Protein AF-0000000067796986 (afdb_homodimer)

Structure (mmCIF, N/CA/C/O backbone):
data_AF-0000000067796986-model_v1
#
loop_
_entity.id
_entity.type
_entity.pdbx_description
1 polymer 'Alternative oxidase'
#
loop_
_atom_site.group_PDB
_atom_site.id
_atom_site.type_symbol
_atom_site.label_atom_id
_atom_site.label_alt_id
_atom_site.label_comp_id
_atom_site.label_asym_id
_atom_site.label_entity_id
_atom_site.label_seq_id
_atom_site.pdbx_PDB_ins_code
_atom_site.Cartn_x
_atom_site.Cartn_y
_atom_site.Cartn_z
_atom_site.occupancy
_atom_site.B_iso_or_equiv
_atom_site.auth_seq_id
_atom_site.auth_comp_id
_atom_site.auth_asym_id
_atom_site.auth_atom_id
_atom_site.pdbx_PDB_model_num
ATOM 1 N N . MET A 1 1 ? -58 -33.906 -56.438 1 18.02 1 MET A N 1
ATOM 2 C CA . MET A 1 1 ? -58.375 -35.188 -55.844 1 18.02 1 MET A CA 1
ATOM 3 C C . MET A 1 1 ? -57.156 -35.844 -55.156 1 18.02 1 MET A C 1
ATOM 5 O O . MET A 1 1 ? -57.25 -36.281 -54.031 1 18.02 1 MET A O 1
ATOM 9 N N . THR A 1 2 ? -56.281 -36.531 -55.938 1 18.33 2 THR A N 1
ATOM 10 C CA . THR A 1 2 ? -55.781 -37.875 -55.656 1 18.33 2 THR A CA 1
ATOM 11 C C . THR A 1 2 ? -54.719 -37.875 -54.594 1 18.33 2 THR A C 1
ATOM 13 O O . THR A 1 2 ? -54 -36.875 -54.438 1 18.33 2 THR A O 1
ATOM 16 N N . LEU A 1 3 ? -54.156 -39.094 -54.125 1 18.89 3 LEU A N 1
ATOM 17 C CA . LEU A 1 3 ? -54 -40.125 -53.125 1 18.89 3 LEU A CA 1
ATOM 18 C C . LEU A 1 3 ? -52.531 -40.25 -52.656 1 18.89 3 LEU A C 1
ATOM 20 O O . LEU A 1 3 ? -52.219 -41.125 -51.875 1 18.89 3 LEU A O 1
ATOM 24 N N . LEU A 1 4 ? -51.531 -39.656 -53.344 1 20.03 4 LEU A N 1
ATOM 25 C CA . LEU A 1 4 ? -50.344 -40.5 -53.469 1 20.03 4 LEU A CA 1
ATOM 26 C C . LEU A 1 4 ? -49.75 -40.812 -52.094 1 20.03 4 LEU A C 1
ATOM 28 O O . LEU A 1 4 ? -49.438 -39.875 -51.344 1 20.03 4 LEU A O 1
ATOM 32 N N . THR A 1 5 ? -49.656 -42.094 -51.5 1 18.98 5 THR A N 1
ATOM 33 C CA . THR A 1 5 ? -49.625 -43.094 -50.438 1 18.98 5 THR A CA 1
ATOM 34 C C . THR A 1 5 ? -48.219 -43.219 -49.844 1 18.98 5 THR A C 1
ATOM 36 O O . THR A 1 5 ? -47.969 -44.125 -49.031 1 18.98 5 THR A O 1
ATOM 39 N N . THR A 1 6 ? -47.219 -42.406 -50.219 1 20.69 6 THR A N 1
ATOM 40 C CA . THR A 1 6 ? -45.906 -43.062 -50.156 1 20.69 6 THR A CA 1
ATOM 41 C C . THR A 1 6 ? -45.625 -43.625 -48.781 1 20.69 6 THR A C 1
ATOM 43 O O . THR A 1 6 ? -45.75 -42.906 -47.781 1 20.69 6 THR A O 1
ATOM 46 N N . THR A 1 7 ? -45.375 -44.875 -48.531 1 18.3 7 THR A N 1
ATOM 47 C CA . THR A 1 7 ? -45.312 -46.094 -47.719 1 18.3 7 THR A CA 1
ATOM 48 C C . THR A 1 7 ? -44.375 -45.906 -46.531 1 18.3 7 THR A C 1
ATOM 50 O O . THR A 1 7 ? -43.562 -45 -46.531 1 18.3 7 THR A O 1
ATOM 53 N N . SER A 1 8 ? -43.438 -46.969 -46.125 1 17.48 8 SER A N 1
ATOM 54 C CA . SER A 1 8 ? -43.375 -48.031 -45.094 1 17.48 8 SER A CA 1
ATOM 55 C C . SER A 1 8 ? -42.188 -47.844 -44.188 1 17.48 8 SER A C 1
ATOM 57 O O . SER A 1 8 ? -41.875 -48.75 -43.375 1 17.48 8 SER A O 1
ATOM 59 N N . LEU A 1 9 ? -41.281 -46.844 -44.25 1 20.17 9 LEU A N 1
ATOM 60 C CA . LEU A 1 9 ? -39.938 -47.188 -43.812 1 20.17 9 LEU A CA 1
ATOM 61 C C . LEU A 1 9 ? -39.938 -47.75 -42.406 1 20.17 9 LEU A C 1
ATOM 63 O O . LEU A 1 9 ? -40.5 -47.156 -41.5 1 20.17 9 LEU A O 1
ATOM 67 N N . LEU A 1 10 ? -39.438 -48.938 -42.156 1 18.05 10 LEU A N 1
ATOM 68 C CA . LEU A 1 10 ? -39.406 -50.094 -41.281 1 18.05 10 LEU A CA 1
ATOM 69 C C . LEU A 1 10 ? -38.938 -49.75 -39.906 1 18.05 10 LEU A C 1
ATOM 71 O O . LEU A 1 10 ? -38.219 -48.75 -39.719 1 18.05 10 LEU A O 1
ATOM 75 N N . ARG A 1 11 ? -38.969 -50.656 -38.719 1 17.78 11 ARG A N 1
ATOM 76 C CA . ARG A 1 11 ? -39.438 -51.062 -37.406 1 17.78 11 ARG A CA 1
ATOM 77 C C . ARG A 1 11 ? -38.281 -51.094 -36.406 1 17.78 11 ARG A C 1
ATOM 79 O O . ARG A 1 11 ? -38.531 -51.219 -35.188 1 17.78 11 ARG A O 1
ATOM 86 N N . THR A 1 12 ? -36.938 -51.219 -36.812 1 18.72 12 THR A N 1
ATOM 87 C CA . THR A 1 12 ? -36.25 -52.219 -36 1 18.72 12 THR A CA 1
ATOM 88 C C . THR A 1 12 ? -36.188 -51.812 -34.531 1 18.72 12 THR A C 1
ATOM 90 O O . THR A 1 12 ? -35.938 -50.656 -34.219 1 18.72 12 THR A O 1
ATOM 93 N N . SER A 1 13 ? -36.562 -52.656 -33.438 1 17.23 13 SER A N 1
ATOM 94 C CA . SER A 1 13 ? -37.031 -52.906 -32.094 1 17.23 13 SER A CA 1
ATOM 95 C C . SER A 1 13 ? -35.906 -52.844 -31.062 1 17.23 13 SER A C 1
ATOM 97 O O . SER A 1 13 ? -36.156 -52.969 -29.859 1 17.23 13 SER A O 1
ATOM 99 N N . ARG A 1 14 ? -34.562 -52.969 -31.453 1 18.7 14 ARG A N 1
ATOM 100 C CA . ARG A 1 14 ? -33.844 -53.875 -30.547 1 18.7 14 ARG A CA 1
ATOM 101 C C . ARG A 1 14 ? -33.875 -53.375 -29.109 1 18.7 14 ARG A C 1
ATOM 103 O O . ARG A 1 14 ? -33.969 -52.156 -28.875 1 18.7 14 ARG A O 1
ATOM 110 N N . ALA A 1 15 ? -33.719 -54.25 -28.016 1 17.77 15 ALA A N 1
ATOM 111 C CA . ALA A 1 15 ? -34 -54.75 -26.688 1 17.77 15 ALA A CA 1
ATOM 112 C C . ALA A 1 15 ? -33.125 -54.062 -25.641 1 17.77 15 ALA A C 1
ATOM 114 O O . ALA A 1 15 ? -31.906 -54 -25.797 1 17.77 15 ALA A O 1
ATOM 115 N N . LEU A 1 16 ? -33.594 -53.062 -24.844 1 18.83 16 LEU A N 1
ATOM 116 C CA . LEU A 1 16 ? -33.25 -52.219 -23.703 1 18.83 16 LEU A CA 1
ATOM 117 C C . LEU A 1 16 ? -32.844 -53.062 -22.5 1 18.83 16 LEU A C 1
ATOM 119 O O . LEU A 1 16 ? -33.688 -53.562 -21.781 1 18.83 16 LEU A O 1
ATOM 123 N N . ALA A 1 17 ? -31.906 -54.062 -22.812 1 18.05 17 ALA A N 1
ATOM 124 C CA . ALA A 1 17 ? -31.703 -55.094 -21.781 1 18.05 17 ALA A CA 1
ATOM 125 C C . ALA A 1 17 ? -31.422 -54.438 -20.422 1 18.05 17 ALA A C 1
ATOM 127 O O . ALA A 1 17 ? -30.906 -53.312 -20.359 1 18.05 17 ALA A O 1
ATOM 128 N N . LYS A 1 18 ? -31.781 -55.094 -19.281 1 19.05 18 LYS A N 1
ATOM 129 C CA . LYS A 1 18 ? -32.25 -55.188 -17.891 1 19.05 18 LYS A CA 1
ATOM 130 C C . LYS A 1 18 ? -31.078 -55.031 -16.922 1 19.05 18 LYS A C 1
ATOM 132 O O . LYS A 1 18 ? -30.281 -55.969 -16.75 1 19.05 18 LYS A O 1
ATOM 137 N N . VAL A 1 19 ? -30.203 -54 -17.016 1 18.42 19 VAL A N 1
ATOM 138 C CA . VAL A 1 19 ? -28.953 -54.031 -16.266 1 18.42 19 VAL A CA 1
ATOM 139 C C . VAL A 1 19 ? -29.25 -54.25 -14.789 1 18.42 19 VAL A C 1
ATOM 141 O O . VAL A 1 19 ? -29.859 -53.406 -14.133 1 18.42 19 VAL A O 1
ATOM 144 N N . SER A 1 20 ? -29.344 -55.5 -14.32 1 17.19 20 SER A N 1
ATOM 145 C CA . SER A 1 20 ? -29.734 -55.938 -12.984 1 17.19 20 SER A CA 1
ATOM 146 C C . SER A 1 20 ? -28.719 -55.5 -11.938 1 17.19 20 SER A C 1
ATOM 148 O O . SER A 1 20 ? -27.547 -55.844 -12.008 1 17.19 20 SER A O 1
ATOM 150 N N . VAL A 1 21 ? -28.734 -54.344 -11.398 1 19.17 21 VAL A N 1
ATOM 151 C CA . VAL A 1 21 ? -27.875 -53.75 -10.383 1 19.17 21 VAL A CA 1
ATOM 152 C C . VAL A 1 21 ? -27.953 -54.594 -9.102 1 19.17 21 VAL A C 1
ATOM 154 O O . VAL A 1 21 ? -28.953 -54.562 -8.383 1 19.17 21 VAL A O 1
ATOM 157 N N . SER A 1 22 ? -27.5 -55.844 -9.148 1 16.89 22 SER A N 1
ATOM 158 C CA . SER A 1 22 ? -27.75 -56.625 -7.945 1 16.89 22 SER A CA 1
ATOM 159 C C . SER A 1 22 ? -27.047 -56.031 -6.734 1 16.89 22 SER A C 1
ATOM 161 O O . SER A 1 22 ? -25.906 -55.594 -6.832 1 16.89 22 SER A O 1
ATOM 163 N N . VAL A 1 23 ? -27.734 -55.688 -5.551 1 19.56 23 VAL A N 1
ATOM 164 C CA . VAL A 1 23 ? -27.781 -55.094 -4.215 1 19.56 23 VAL A CA 1
ATOM 165 C C . VAL A 1 23 ? -27.031 -56 -3.23 1 19.56 23 VAL A C 1
ATOM 167 O O . VAL A 1 23 ? -26.969 -55.719 -2.035 1 19.56 23 VAL A O 1
ATOM 170 N N . SER A 1 24 ? -26.266 -57.062 -3.66 1 17.06 24 SER A N 1
ATOM 171 C CA . SER A 1 24 ? -26.328 -58.062 -2.594 1 17.06 24 SER A CA 1
ATOM 172 C C . SER A 1 24 ? -25.656 -57.562 -1.323 1 17.06 24 SER A C 1
ATOM 174 O O . SER A 1 24 ? -24.828 -56.625 -1.376 1 17.06 24 SER A O 1
ATOM 176 N N . ARG A 1 25 ? -25.562 -58.469 -0.197 1 18.14 25 ARG A N 1
ATOM 177 C CA . ARG A 1 25 ? -25.922 -58.719 1.2 1 18.14 25 ARG A CA 1
ATOM 178 C C . ARG A 1 25 ? -24.719 -58.5 2.113 1 18.14 25 ARG A C 1
ATOM 180 O O . ARG A 1 25 ? -24.844 -57.906 3.197 1 18.14 25 ARG A O 1
ATOM 187 N N . PRO A 1 26 ? -23.344 -59.062 1.924 1 17.88 26 PRO A N 1
ATOM 188 C CA . PRO A 1 26 ? -23.031 -60.094 2.918 1 17.88 26 PRO A CA 1
ATOM 189 C C . PRO A 1 26 ? -22.531 -59.5 4.234 1 17.88 26 PRO A C 1
ATOM 191 O O . PRO A 1 26 ? -22.203 -58.312 4.305 1 17.88 26 PRO A O 1
ATOM 194 N N . THR A 1 27 ? -21.453 -60.25 4.938 1 18.55 27 THR A N 1
ATOM 195 C CA . THR A 1 27 ? -21.203 -60.906 6.227 1 18.55 27 THR A CA 1
ATOM 196 C C . THR A 1 27 ? -20.438 -59.969 7.152 1 18.55 27 THR A C 1
ATOM 198 O O . THR A 1 27 ? -19.797 -59.031 6.691 1 18.55 27 THR A O 1
ATOM 201 N N . GLN A 1 28 ? -19.906 -60.5 8.477 1 18.91 28 GLN A N 1
ATOM 202 C CA . GLN A 1 28 ? -19.844 -60.344 9.93 1 18.91 28 GLN A CA 1
ATOM 203 C C . GLN A 1 28 ? -18.5 -59.781 10.367 1 18.91 28 GLN A C 1
ATOM 205 O O . GLN A 1 28 ? -18.203 -59.688 11.562 1 18.91 28 GLN A O 1
ATOM 210 N N . PHE A 1 29 ? -17.562 -59.312 9.555 1 19.19 29 PHE A N 1
ATOM 211 C CA . PHE A 1 29 ? -16.25 -59.438 10.18 1 19.19 29 PHE A CA 1
ATOM 212 C C . PHE A 1 29 ? -16.188 -58.688 11.5 1 19.19 29 PHE A C 1
ATOM 214 O O . PHE A 1 29 ? -16.531 -57.5 11.555 1 19.19 29 PHE A O 1
ATOM 221 N N . GLN A 1 30 ? -15.93 -59.312 12.727 1 17.16 30 GLN A N 1
ATOM 222 C CA . GLN A 1 30 ? -15.961 -59.188 14.18 1 17.16 30 GLN A CA 1
ATOM 223 C C . GLN A 1 30 ? -14.969 -58.125 14.664 1 17.16 30 GLN A C 1
ATOM 225 O O . GLN A 1 30 ? -15.305 -57.312 15.523 1 17.16 30 GLN A O 1
ATOM 230 N N . HIS A 1 31 ? -13.609 -58.438 14.516 1 18.69 31 HIS A N 1
ATOM 231 C CA . HIS A 1 31 ? -12.844 -58.406 15.766 1 18.69 31 HIS A CA 1
ATOM 232 C C . HIS A 1 31 ? -12.734 -57 16.328 1 18.69 31 HIS A C 1
ATOM 234 O O . HIS A 1 31 ? -12.906 -56.031 15.594 1 18.69 31 HIS A O 1
ATOM 240 N N . ARG A 1 32 ? -11.93 -56.812 17.516 1 18.38 32 ARG A N 1
ATOM 241 C CA . ARG A 1 32 ? -11.773 -56.281 18.875 1 18.38 32 ARG A CA 1
ATOM 242 C C . ARG A 1 32 ? -11.031 -54.938 18.875 1 18.38 32 ARG A C 1
ATOM 244 O O . ARG A 1 32 ? -9.984 -54.812 18.234 1 18.38 32 ARG A O 1
ATOM 251 N N . PHE A 1 33 ? -11.695 -53.844 19.25 1 17.97 33 PHE A N 1
ATOM 252 C CA . PHE A 1 33 ? -11.445 -52.438 19.5 1 17.97 33 PHE A CA 1
ATOM 253 C C . PHE A 1 33 ? -10.344 -52.281 20.547 1 17.97 33 PHE A C 1
ATOM 255 O O . PHE A 1 33 ? -10.625 -52.125 21.734 1 17.97 33 PHE A O 1
ATOM 262 N N . MET A 1 34 ? -9.227 -53.094 20.484 1 18.08 34 MET A N 1
ATOM 263 C CA . MET A 1 34 ? -8.562 -52.938 21.781 1 18.08 34 MET A CA 1
ATOM 264 C C . MET A 1 34 ? -8.211 -51.5 22.047 1 18.08 34 MET A C 1
ATOM 266 O O . MET A 1 34 ? -7.746 -50.781 21.156 1 18.08 34 MET A O 1
ATOM 270 N N . ALA A 1 35 ? -8.719 -50.844 23.234 1 18.89 35 ALA A N 1
ATOM 271 C CA . ALA A 1 35 ? -8.836 -49.625 24 1 18.89 35 ALA A CA 1
ATOM 272 C C . ALA A 1 35 ? -7.457 -49.094 24.406 1 18.89 35 ALA A C 1
ATOM 274 O O . ALA A 1 35 ? -7.352 -48.094 25.109 1 18.89 35 ALA A O 1
ATOM 275 N N . THR A 1 36 ? -6.336 -49.562 23.891 1 19.61 36 THR A N 1
ATOM 276 C CA . THR A 1 36 ? -5.312 -49.344 24.906 1 19.61 36 THR A CA 1
ATOM 277 C C . THR A 1 36 ? -5.203 -47.844 25.234 1 19.61 36 THR A C 1
ATOM 279 O O . THR A 1 36 ? -5.223 -47 24.344 1 19.61 36 THR A O 1
ATOM 282 N N . ALA A 1 37 ? -5.293 -47.438 26.656 1 20.27 37 ALA A N 1
ATOM 283 C CA . ALA A 1 37 ? -5.363 -46.375 27.672 1 20.27 37 ALA A CA 1
ATOM 284 C C . ALA A 1 37 ? -4.133 -45.469 27.609 1 20.27 37 ALA A C 1
ATOM 286 O O . ALA A 1 37 ? -3.977 -44.594 28.438 1 20.27 37 ALA A O 1
ATOM 287 N N . THR A 1 38 ? -3.201 -45.688 26.734 1 19.33 38 THR A N 1
ATOM 288 C CA . THR A 1 38 ? -1.966 -45.25 27.375 1 19.33 38 THR A CA 1
ATOM 289 C C . THR A 1 38 ? -2.102 -43.812 27.875 1 19.33 38 THR A C 1
ATOM 291 O O . THR A 1 38 ? -2.91 -43.031 27.359 1 19.33 38 THR A O 1
ATOM 294 N N . SER A 1 39 ? -1.298 -43.438 28.938 1 17.92 39 SER A N 1
ATOM 295 C CA . SER A 1 39 ? -0.948 -42.5 30 1 17.92 39 SER A CA 1
ATOM 296 C C . SER A 1 39 ? -0.797 -41.094 29.484 1 17.92 39 SER A C 1
ATOM 298 O O . SER A 1 39 ? -0.543 -40.875 28.297 1 17.92 39 SER A O 1
ATOM 300 N N . LYS A 1 40 ? -1 -40.156 30.5 1 21.73 40 LYS A N 1
ATOM 301 C CA . LYS A 1 40 ? -1.276 -38.75 30.812 1 21.73 40 LYS A CA 1
ATOM 302 C C . LYS A 1 40 ? -0.152 -37.844 30.312 1 21.73 40 LYS A C 1
ATOM 304 O O . LYS A 1 40 ? -0.149 -36.656 30.594 1 21.73 40 LYS A O 1
ATOM 309 N N . GLU A 1 41 ? 1.001 -38.312 29.875 1 20.86 41 GLU A N 1
ATOM 310 C CA . GLU A 1 41 ? 1.981 -37.281 30.234 1 20.86 41 GLU A CA 1
ATOM 311 C C . GLU A 1 41 ? 1.627 -35.938 29.641 1 20.86 41 GLU A C 1
ATOM 313 O O . GLU A 1 41 ? 1.402 -35.844 28.438 1 20.86 41 GLU A O 1
ATOM 318 N N . ASP A 1 42 ? 1.144 -35 30.516 1 21.06 42 ASP A N 1
ATOM 319 C CA . ASP A 1 42 ? 0.606 -33.656 30.578 1 21.06 42 ASP A CA 1
ATOM 320 C C . ASP A 1 42 ? 1.52 -32.656 29.859 1 21.06 42 ASP A C 1
ATOM 322 O O . ASP A 1 42 ? 2.428 -32.094 30.469 1 21.06 42 ASP A O 1
ATOM 326 N N . TYR A 1 43 ? 2.348 -32.969 28.969 1 20.73 43 TYR A N 1
ATOM 327 C CA . TYR A 1 43 ? 3.193 -31.812 28.688 1 20.73 43 TYR A CA 1
ATOM 328 C C . TYR A 1 43 ? 2.35 -30.609 28.297 1 20.73 43 TYR A C 1
ATOM 330 O O . TYR A 1 43 ? 1.947 -30.469 27.141 1 20.73 43 TYR A O 1
ATOM 338 N N . VAL A 1 44 ? 1.243 -30.312 29.062 1 22.44 44 VAL A N 1
ATOM 339 C CA . VAL A 1 44 ? 0.476 -29.094 28.766 1 22.44 44 VAL A CA 1
ATOM 340 C C . VAL A 1 44 ? 1.369 -27.875 28.906 1 22.44 44 VAL A C 1
ATOM 342 O O . VAL A 1 44 ? 1.68 -27.453 30.016 1 22.44 44 VAL A O 1
ATOM 345 N N . LYS A 1 45 ? 2.523 -27.844 28.391 1 24.25 45 LYS A N 1
ATOM 346 C CA . LYS A 1 45 ? 3.139 -26.547 28.703 1 24.25 45 LYS A CA 1
ATOM 347 C C . LYS A 1 45 ? 2.121 -25.422 28.609 1 24.25 45 LYS A C 1
ATOM 349 O O . LYS A 1 45 ? 1.191 -25.484 27.797 1 24.25 45 LYS A O 1
ATOM 354 N N . ASP A 1 46 ? 2.031 -24.531 29.578 1 24.41 46 ASP A N 1
ATOM 355 C CA . ASP A 1 46 ? 1.328 -23.328 29.984 1 24.41 46 ASP A CA 1
ATOM 356 C C . ASP A 1 46 ? 1.209 -22.344 28.812 1 24.41 46 ASP A C 1
ATOM 358 O O . ASP A 1 46 ? 2.113 -22.234 27.984 1 24.41 46 ASP A O 1
ATOM 362 N N . PRO A 1 47 ? -0.005 -21.812 28.484 1 27.69 47 PRO A N 1
ATOM 363 C CA . PRO A 1 47 ? -0.488 -20.797 27.531 1 27.69 47 PRO A CA 1
ATOM 364 C C . PRO A 1 47 ? 0.349 -19.531 27.562 1 27.69 47 PRO A C 1
ATOM 366 O O . PRO A 1 47 ? 0.028 -18.562 26.859 1 27.69 47 PRO A O 1
ATOM 369 N N . GLY A 1 48 ? 1.036 -19.312 28.688 1 25.58 48 GLY A N 1
ATOM 370 C CA . GLY A 1 48 ? 1.582 -18.016 29.094 1 25.58 48 GLY A CA 1
ATOM 371 C C . GLY A 1 48 ? 2.553 -17.438 28.078 1 25.58 48 GLY A C 1
ATOM 372 O O . GLY A 1 48 ? 2.84 -16.25 28.109 1 25.58 48 GLY A O 1
ATOM 373 N N . ASP A 1 49 ? 3.471 -18.266 27.688 1 25.3 49 ASP A N 1
ATOM 374 C CA . ASP A 1 49 ? 4.637 -17.656 27.062 1 25.3 49 ASP A CA 1
ATOM 375 C C . ASP A 1 49 ? 4.301 -17.141 25.656 1 25.3 49 ASP A C 1
ATOM 377 O O . ASP A 1 49 ? 4.457 -17.859 24.672 1 25.3 49 ASP A O 1
ATOM 381 N N . THR A 1 50 ? 3.162 -16.609 25.391 1 25.23 50 THR A N 1
ATOM 382 C CA . THR A 1 50 ? 2.9 -15.812 24.188 1 25.23 50 THR A CA 1
ATOM 383 C C . THR A 1 50 ? 4.07 -14.883 23.891 1 25.23 50 THR A C 1
ATOM 385 O O . THR A 1 50 ? 4.129 -13.758 24.406 1 25.23 50 THR A O 1
ATOM 388 N N . LYS A 1 51 ? 5.281 -15.227 24.125 1 26.11 51 LYS A N 1
ATOM 389 C CA . LYS A 1 51 ? 6.5 -14.516 23.75 1 26.11 51 LYS A CA 1
ATOM 390 C C . LYS A 1 51 ? 6.344 -13.859 22.375 1 26.11 51 LYS A C 1
ATOM 392 O O . LYS A 1 51 ? 5.609 -14.359 21.516 1 26.11 51 LYS A O 1
ATOM 397 N N . THR A 1 52 ? 6.977 -12.57 22.266 1 26.31 52 THR A N 1
ATOM 398 C CA . THR A 1 52 ? 7.184 -11.469 21.328 1 26.31 52 THR A CA 1
ATOM 399 C C . THR A 1 52 ? 7.602 -11.992 19.969 1 26.31 52 THR A C 1
ATOM 401 O O . THR A 1 52 ? 8.633 -12.656 19.828 1 26.31 52 THR A O 1
ATOM 404 N N . LEU A 1 53 ? 6.844 -12.562 19.312 1 26.86 53 LEU A N 1
ATOM 405 C CA . LEU A 1 53 ? 7.227 -12.703 17.906 1 26.86 53 LEU A CA 1
ATOM 406 C C . LEU A 1 53 ? 8.188 -11.594 17.484 1 26.86 53 LEU A C 1
ATOM 408 O O . LEU A 1 53 ? 7.793 -10.43 17.391 1 26.86 53 LEU A O 1
ATOM 412 N N . ALA A 1 54 ? 9.484 -11.609 17.812 1 26.83 54 ALA A N 1
ATOM 413 C CA . ALA A 1 54 ? 10.75 -10.938 17.547 1 26.83 54 ALA A CA 1
ATOM 414 C C . ALA A 1 54 ? 10.82 -10.453 16.109 1 26.83 54 ALA A C 1
ATOM 416 O O . ALA A 1 54 ? 10.227 -11.055 15.211 1 26.83 54 ALA A O 1
ATOM 417 N N . ASN A 1 55 ? 11.273 -9.078 15.805 1 30.84 55 ASN A N 1
ATOM 418 C CA . ASN A 1 55 ? 11.797 -8.445 14.602 1 30.84 55 ASN A CA 1
ATOM 419 C C . ASN A 1 55 ? 12.609 -9.422 13.758 1 30.84 55 ASN A C 1
ATOM 421 O O . ASN A 1 55 ? 13.773 -9.695 14.062 1 30.84 55 ASN A O 1
ATOM 425 N N . THR A 1 56 ? 12.086 -10.453 13.461 1 30.56 56 THR A N 1
ATOM 426 C CA . THR A 1 56 ? 12.914 -11.289 12.602 1 30.56 56 THR A CA 1
ATOM 427 C C . THR A 1 56 ? 13.539 -10.469 11.484 1 30.56 56 THR A C 1
ATOM 429 O O . THR A 1 56 ? 12.836 -9.977 10.594 1 30.56 56 THR A O 1
ATOM 432 N N . LYS A 1 57 ? 14.641 -9.859 11.695 1 37.97 57 LYS A N 1
ATOM 433 C CA . LYS A 1 57 ? 15.562 -9.344 10.695 1 37.97 57 LYS A CA 1
ATOM 434 C C . LYS A 1 57 ? 15.719 -10.312 9.531 1 37.97 57 LYS A C 1
ATOM 436 O O . LYS A 1 57 ? 16.062 -11.484 9.734 1 37.97 57 LYS A O 1
ATOM 441 N N . MET A 1 58 ? 14.82 -10.234 8.602 1 36.06 58 MET A N 1
ATOM 442 C CA . MET A 1 58 ? 15.148 -11 7.402 1 36.06 58 MET A CA 1
ATOM 443 C C . MET A 1 58 ? 16.5 -10.594 6.848 1 36.06 58 MET A C 1
ATOM 445 O O . MET A 1 58 ? 16.781 -9.406 6.684 1 36.06 58 MET A O 1
ATOM 449 N N . ASN A 1 59 ? 17.547 -11.359 7.121 1 35.75 59 ASN A N 1
ATOM 450 C CA . ASN A 1 59 ? 18.797 -11.188 6.398 1 35.75 59 ASN A CA 1
ATOM 451 C C . ASN A 1 59 ? 18.594 -11.234 4.887 1 35.75 59 ASN A C 1
ATOM 453 O O . ASN A 1 59 ? 18.172 -12.258 4.348 1 35.75 59 ASN A O 1
ATOM 457 N N . ASP A 1 60 ? 18.203 -10.195 4.387 1 36.53 60 ASP A N 1
ATOM 458 C CA . ASP A 1 60 ? 17.953 -10.016 2.961 1 36.53 60 ASP A CA 1
ATOM 459 C C . ASP A 1 60 ? 19.219 -10.242 2.139 1 36.53 60 ASP A C 1
ATOM 461 O O . ASP A 1 60 ? 19.406 -9.617 1.093 1 36.53 60 ASP A O 1
ATOM 465 N N . SER A 1 61 ? 20.188 -10.891 2.635 1 35.12 61 SER A N 1
ATOM 466 C CA . SER A 1 61 ? 21.297 -11.133 1.707 1 35.12 61 SER A CA 1
ATOM 467 C C . SER A 1 61 ? 20.781 -11.695 0.385 1 35.12 61 SER A C 1
ATOM 469 O O . SER A 1 61 ? 21.359 -11.414 -0.674 1 35.12 61 SER A O 1
ATOM 471 N N . SER A 1 62 ? 20 -12.781 0.457 1 34.34 62 SER A N 1
ATOM 472 C CA . SER A 1 62 ? 19.672 -13.602 -0.705 1 34.34 62 SER A CA 1
ATOM 473 C C . SER A 1 62 ? 18.672 -12.906 -1.617 1 34.34 62 SER A C 1
ATOM 475 O O . SER A 1 62 ? 18.375 -13.406 -2.707 1 34.34 62 SER A O 1
ATOM 477 N N . ILE A 1 63 ? 17.828 -12.219 -1.087 1 34.03 63 ILE A N 1
ATOM 478 C CA . ILE A 1 63 ? 16.797 -11.688 -1.963 1 34.03 63 ILE A CA 1
ATOM 479 C C . ILE A 1 63 ? 17.422 -10.812 -3.043 1 34.03 63 ILE A C 1
ATOM 481 O O . ILE A 1 63 ? 16.797 -10.523 -4.062 1 34.03 63 ILE A O 1
ATOM 485 N N . TYR A 1 64 ? 18.328 -9.883 -2.643 1 35.47 64 TYR A N 1
ATOM 486 C CA . TYR A 1 64 ? 18.891 -9 -3.654 1 35.47 64 TYR A CA 1
ATOM 487 C C . TYR A 1 64 ? 20.016 -9.672 -4.414 1 35.47 64 TYR A C 1
ATOM 489 O O . TYR A 1 64 ? 20.656 -10.602 -3.896 1 35.47 64 TYR A O 1
ATOM 497 N N . GLY A 1 65 ? 20.125 -9.617 -5.711 1 32.09 65 GLY A N 1
ATOM 498 C CA . GLY A 1 65 ? 21.047 -10.25 -6.633 1 32.09 65 GLY A CA 1
ATOM 499 C C . GLY A 1 65 ? 22.375 -10.625 -5.98 1 32.09 65 GLY A C 1
ATOM 500 O O . GLY A 1 65 ? 22.688 -10.156 -4.883 1 32.09 65 GLY A O 1
ATOM 501 N N . ALA A 1 66 ? 23 -11.719 -6.547 1 34.03 66 ALA A N 1
ATOM 502 C CA . ALA A 1 66 ? 24.266 -12.422 -6.332 1 34.03 66 ALA A CA 1
ATOM 503 C C . ALA A 1 66 ? 25.359 -11.453 -5.895 1 34.03 66 ALA A C 1
ATOM 505 O O . ALA A 1 66 ? 26.297 -11.844 -5.195 1 34.03 66 ALA A O 1
ATOM 506 N N . ASP A 1 67 ? 25.562 -10.289 -6.598 1 34.75 67 ASP A N 1
ATOM 507 C CA . ASP A 1 67 ? 26.938 -9.852 -6.438 1 34.75 67 ASP A CA 1
ATOM 508 C C . ASP A 1 67 ? 27.188 -9.312 -5.031 1 34.75 67 ASP A C 1
ATOM 510 O O . ASP A 1 67 ? 28.328 -9.281 -4.566 1 34.75 67 ASP A O 1
ATOM 514 N N . ASP A 1 68 ? 26.422 -8.242 -4.484 1 37.62 68 ASP A N 1
ATOM 515 C CA . ASP A 1 68 ? 27.078 -7.527 -3.389 1 37.62 68 ASP A CA 1
ATOM 516 C C . ASP A 1 68 ? 26.797 -8.211 -2.051 1 37.62 68 ASP A C 1
ATOM 518 O O . ASP A 1 68 ? 25.672 -8.625 -1.783 1 37.62 68 ASP A O 1
ATOM 522 N N . SER A 1 69 ? 27.719 -8.836 -1.384 1 39.22 69 SER A N 1
ATOM 523 C CA . SER A 1 69 ? 28.047 -9.406 -0.078 1 39.22 69 SER A CA 1
ATOM 524 C C . SER A 1 69 ? 27.344 -8.648 1.042 1 39.22 69 SER A C 1
ATOM 526 O O . SER A 1 69 ? 27.5 -8.984 2.219 1 39.22 69 SER A O 1
ATOM 528 N N . GLN A 1 70 ? 26.719 -7.535 0.788 1 44.78 70 GLN A N 1
ATOM 529 C CA . GLN A 1 70 ? 26.312 -6.77 1.957 1 44.78 70 GLN A CA 1
ATOM 530 C C . GLN A 1 70 ? 24.922 -7.207 2.441 1 44.78 70 GLN A C 1
ATOM 532 O O . GLN A 1 70 ? 24.016 -7.426 1.635 1 44.78 70 GLN A O 1
ATOM 537 N N . LYS A 1 71 ? 24.797 -7.773 3.57 1 48.69 71 LYS A N 1
ATOM 538 C CA . LYS A 1 71 ? 23.625 -8.258 4.285 1 48.69 71 LYS A CA 1
ATOM 539 C C . LYS A 1 71 ? 22.594 -7.141 4.477 1 48.69 71 LYS A C 1
ATOM 541 O O . LYS A 1 71 ? 22.891 -6.121 5.105 1 48.69 71 LYS A O 1
ATOM 546 N N . TYR A 1 72 ? 21.625 -7.004 3.463 1 55.69 72 TYR A N 1
ATOM 547 C CA . TYR A 1 72 ? 20.547 -6.051 3.664 1 55.69 72 TYR A CA 1
ATOM 548 C C . TYR A 1 72 ? 19.469 -6.633 4.574 1 55.69 72 TYR A C 1
ATOM 550 O O . TYR A 1 72 ? 19.203 -7.836 4.535 1 55.69 72 TYR A O 1
ATOM 558 N N . GLU A 1 73 ? 19.172 -5.844 5.691 1 52.03 73 GLU A N 1
ATOM 559 C CA . GLU A 1 73 ? 18.062 -6.238 6.559 1 52.03 73 GLU A CA 1
ATOM 560 C C . GLU A 1 73 ? 16.797 -5.453 6.23 1 52.03 73 GLU A C 1
ATOM 562 O O . GLU A 1 73 ? 16.844 -4.234 6.051 1 52.03 73 GLU A O 1
ATOM 567 N N . THR A 1 74 ? 15.797 -6.191 5.605 1 53.81 74 THR A N 1
ATOM 568 C CA . THR A 1 74 ? 14.516 -5.512 5.43 1 53.81 74 THR A CA 1
ATOM 569 C C . THR A 1 74 ? 13.414 -6.227 6.207 1 53.81 74 THR A C 1
ATOM 571 O O . THR A 1 74 ? 13.469 -7.445 6.391 1 53.81 74 THR A O 1
ATOM 574 N N . THR A 1 75 ? 12.594 -5.469 7.016 1 55.41 75 THR A N 1
ATOM 575 C CA . THR A 1 75 ? 11.398 -6.055 7.605 1 55.41 75 THR A CA 1
ATOM 576 C C . THR A 1 75 ? 10.242 -6.055 6.605 1 55.41 75 THR A C 1
ATOM 578 O O . THR A 1 75 ? 9.992 -5.047 5.938 1 55.41 75 THR A O 1
ATOM 581 N N . PRO A 1 76 ? 9.688 -7.281 6.465 1 58.66 76 PRO A N 1
ATOM 582 C CA . PRO A 1 76 ? 8.547 -7.316 5.539 1 58.66 76 PRO A CA 1
ATOM 583 C C . PRO A 1 76 ? 7.465 -6.305 5.895 1 58.66 76 PRO A C 1
ATOM 585 O O . PRO A 1 76 ? 7.215 -6.051 7.074 1 58.66 76 PRO A O 1
ATOM 588 N N . MET A 1 77 ? 7.031 -5.676 4.871 1 65.06 77 MET A N 1
ATOM 589 C CA . MET A 1 77 ? 5.941 -4.719 5.043 1 65.06 77 MET A CA 1
ATOM 590 C C . MET A 1 77 ? 4.762 -5.359 5.766 1 65.06 77 MET A C 1
ATOM 592 O O . MET A 1 77 ? 4.16 -4.742 6.645 1 65.06 77 MET A O 1
ATOM 596 N N . TRP A 1 78 ? 4.441 -6.633 5.305 1 73.62 78 TRP A N 1
ATOM 597 C CA . TRP A 1 78 ? 3.41 -7.445 5.941 1 73.62 78 TRP A CA 1
ATOM 598 C C . TRP A 1 78 ? 3.957 -8.812 6.34 1 73.62 78 TRP A C 1
ATOM 600 O O . TRP A 1 78 ? 4.641 -9.469 5.551 1 73.62 78 TRP A O 1
ATOM 610 N N . VAL A 1 79 ? 3.717 -9.062 7.555 1 73.44 79 VAL A N 1
ATOM 611 C CA . VAL A 1 79 ? 4.102 -10.391 8.016 1 73.44 79 VAL A CA 1
ATOM 612 C C . VAL A 1 79 ? 3.096 -11.43 7.512 1 73.44 79 VAL A C 1
ATOM 614 O O . VAL A 1 79 ? 1.884 -11.227 7.621 1 73.44 79 VAL A O 1
ATOM 617 N N . HIS A 1 80 ? 3.646 -12.461 6.883 1 85.19 80 HIS A N 1
ATOM 618 C CA . HIS A 1 80 ? 2.781 -13.523 6.383 1 85.19 80 HIS A CA 1
ATOM 619 C C . HIS A 1 80 ? 2.127 -14.281 7.531 1 85.19 80 HIS A C 1
ATOM 621 O O . HIS A 1 80 ? 2.785 -14.602 8.523 1 85.19 80 HIS A O 1
ATOM 627 N N . PRO A 1 81 ? 0.892 -14.555 7.367 1 83.75 81 PRO A N 1
ATOM 628 C CA . PRO A 1 81 ? 0.265 -15.398 8.383 1 83.75 81 PRO A CA 1
ATOM 629 C C . PRO A 1 81 ? 0.871 -16.797 8.438 1 83.75 81 PRO A C 1
ATOM 631 O O . PRO A 1 81 ? 1.446 -17.266 7.449 1 83.75 81 PRO A O 1
ATOM 634 N N . ILE A 1 82 ? 0.765 -17.422 9.492 1 79.31 82 ILE A N 1
ATOM 635 C CA . ILE A 1 82 ? 1.342 -18.75 9.664 1 79.31 82 ILE A CA 1
ATOM 636 C C . ILE A 1 82 ? 0.339 -19.812 9.211 1 79.31 82 ILE A C 1
ATOM 638 O O . ILE A 1 82 ? -0.812 -19.812 9.656 1 79.31 82 ILE A O 1
ATOM 642 N N . TYR A 1 83 ? 0.756 -20.672 8.312 1 89.44 83 TYR A N 1
ATOM 643 C CA . TYR A 1 83 ? -0.016 -21.828 7.863 1 89.44 83 TYR A CA 1
ATOM 644 C C . TYR A 1 83 ? 0.585 -23.125 8.391 1 89.44 83 TYR A C 1
ATOM 646 O O . TYR A 1 83 ? 1.801 -23.328 8.328 1 89.44 83 TYR A O 1
ATOM 654 N N . THR A 1 84 ? -0.273 -23.969 8.945 1 87.38 84 THR A N 1
ATOM 655 C CA . THR A 1 84 ? 0.216 -25.297 9.305 1 87.38 84 THR A CA 1
ATOM 656 C C . THR A 1 84 ? 0.123 -26.25 8.109 1 87.38 84 THR A C 1
ATOM 658 O O . THR A 1 84 ? -0.674 -26.031 7.199 1 87.38 84 THR A O 1
ATOM 661 N N . LYS A 1 85 ? 0.913 -27.281 8.188 1 88.88 85 LYS A N 1
ATOM 662 C CA . LYS A 1 85 ? 0.895 -28.281 7.113 1 88.88 85 LYS A CA 1
ATOM 663 C C . LYS A 1 85 ? -0.484 -28.922 6.98 1 88.88 85 LYS A C 1
ATOM 665 O O . LYS A 1 85 ? -0.969 -29.125 5.867 1 88.88 85 LYS A O 1
ATOM 670 N N . GLU A 1 86 ? -1.076 -29.188 8.023 1 88.25 86 GLU A N 1
ATOM 671 C CA . GLU A 1 86 ? -2.4 -29.797 8.031 1 88.25 86 GLU A CA 1
ATOM 672 C C . GLU A 1 86 ? -3.434 -28.891 7.367 1 88.25 86 GLU A C 1
ATOM 674 O O . GLU A 1 86 ? -4.258 -29.359 6.578 1 88.25 86 GLU A O 1
ATOM 679 N N . GLN A 1 87 ? -3.348 -27.672 7.633 1 89.38 87 GLN A N 1
ATOM 680 C CA . GLN A 1 87 ? -4.266 -26.703 7.039 1 89.38 87 GLN A CA 1
ATOM 681 C C . GLN A 1 87 ? -4.102 -26.641 5.523 1 89.38 87 GLN A C 1
ATOM 683 O O . GLN A 1 87 ? -5.09 -26.594 4.789 1 89.38 87 GLN A O 1
ATOM 688 N N . MET A 1 88 ? -2.934 -26.719 5.094 1 91.44 88 MET A N 1
ATOM 689 C CA . MET A 1 88 ? -2.645 -26.578 3.67 1 91.44 88 MET A CA 1
ATOM 690 C C . MET A 1 88 ? -3.061 -27.828 2.906 1 91.44 88 MET A C 1
ATOM 692 O O . MET A 1 88 ? -3.564 -27.734 1.785 1 91.44 88 MET A O 1
ATOM 696 N N . GLU A 1 89 ? -2.883 -28.922 3.527 1 88.25 89 GLU A N 1
ATOM 697 C CA . GLU A 1 89 ? -3.232 -30.188 2.885 1 88.25 89 GLU A CA 1
ATOM 698 C C . GLU A 1 89 ? -4.746 -30.359 2.803 1 88.25 89 GLU A C 1
ATOM 700 O O . GLU A 1 89 ? -5.25 -31.016 1.89 1 88.25 89 GLU A O 1
ATOM 705 N N . ASN A 1 90 ? -5.434 -29.703 3.686 1 85.56 90 ASN A N 1
ATOM 706 C CA . ASN A 1 90 ? -6.879 -29.859 3.75 1 85.56 90 ASN A CA 1
ATOM 707 C C . ASN A 1 90 ? -7.602 -28.844 2.875 1 85.56 90 ASN A C 1
ATOM 709 O O . ASN A 1 90 ? -8.828 -28.812 2.828 1 85.56 90 ASN A O 1
ATOM 713 N N . LEU A 1 91 ? -6.824 -28.109 2.27 1 86.25 91 LEU A N 1
ATOM 714 C CA . LEU A 1 91 ? -7.453 -27.125 1.401 1 86.25 91 LEU A CA 1
ATOM 715 C C . LEU A 1 91 ? -8.117 -27.797 0.204 1 86.25 91 LEU A C 1
ATOM 717 O O . LEU A 1 91 ? -7.512 -28.656 -0.448 1 86.25 91 LEU A O 1
ATOM 721 N N . VAL A 1 92 ? -9.461 -27.641 0.099 1 76.06 92 VAL A N 1
ATOM 722 C CA . VAL A 1 92 ? -10.211 -28.219 -1.02 1 76.06 92 VAL A CA 1
ATOM 723 C C . VAL A 1 92 ? -10.547 -27.109 -2.023 1 76.06 92 VAL A C 1
ATOM 725 O O . VAL A 1 92 ? -10.875 -25.984 -1.636 1 76.06 92 VAL A O 1
ATOM 728 N N . VAL A 1 93 ? -10.234 -27.422 -3.23 1 72.81 93 VAL A N 1
ATOM 729 C CA . VAL A 1 93 ? -10.602 -26.5 -4.309 1 72.81 93 VAL A CA 1
ATOM 730 C C . VAL A 1 93 ? -12.125 -26.391 -4.395 1 72.81 93 VAL A C 1
ATOM 732 O O . VAL A 1 93 ? -12.812 -27.391 -4.586 1 72.81 93 VAL A O 1
ATOM 735 N N . ARG A 1 94 ? -12.609 -25.328 -4.047 1 75.25 94 ARG A N 1
ATOM 736 C CA . ARG A 1 94 ? -14.047 -25.125 -4.172 1 75.25 94 ARG A CA 1
ATOM 737 C C . ARG A 1 94 ? -14.375 -24.062 -5.199 1 75.25 94 ARG A C 1
ATOM 739 O O . ARG A 1 94 ? -13.789 -22.969 -5.18 1 75.25 94 ARG A O 1
ATOM 746 N N . HIS A 1 95 ? -15.117 -24.453 -6.223 1 82 95 HIS A N 1
ATOM 747 C CA . HIS A 1 95 ? -15.586 -23.484 -7.211 1 82 95 HIS A CA 1
ATOM 748 C C . HIS A 1 95 ? -16.875 -22.812 -6.75 1 82 95 HIS A C 1
ATOM 750 O O . HIS A 1 95 ? -17.781 -23.484 -6.258 1 82 95 HIS A O 1
ATOM 756 N N . ARG A 1 96 ? -16.844 -21.531 -6.797 1 80.44 96 ARG A N 1
ATOM 757 C CA . ARG A 1 96 ? -18.078 -20.812 -6.52 1 80.44 96 ARG A CA 1
ATOM 758 C C . ARG A 1 96 ? -18.969 -20.766 -7.758 1 80.44 96 ARG A C 1
ATOM 760 O O . ARG A 1 96 ? -18.547 -20.297 -8.812 1 80.44 96 ARG A O 1
ATOM 767 N N . GLU A 1 97 ? -20.156 -21.219 -7.598 1 81.75 97 GLU A N 1
ATOM 768 C CA . GLU A 1 97 ? -21.109 -21.172 -8.711 1 81.75 97 GLU A CA 1
ATOM 769 C C . GLU A 1 97 ? -21.531 -19.734 -9.016 1 81.75 97 GLU A C 1
ATOM 771 O O . GLU A 1 97 ? -21.672 -18.922 -8.109 1 81.75 97 GLU A O 1
ATOM 776 N N . ALA A 1 98 ? -21.594 -19.453 -10.359 1 82.81 98 ALA A N 1
ATOM 777 C CA . ALA A 1 98 ? -22.047 -18.125 -10.781 1 82.81 98 ALA A CA 1
ATOM 778 C C . ALA A 1 98 ? -23.547 -17.953 -10.578 1 82.81 98 ALA A C 1
ATOM 780 O O . ALA A 1 98 ? -24.344 -18.641 -11.219 1 82.81 98 ALA A O 1
ATOM 781 N N . LYS A 1 99 ? -23.891 -17.125 -9.648 1 79.06 99 LYS A N 1
ATOM 782 C CA . LYS A 1 99 ? -25.312 -16.938 -9.312 1 79.06 99 LYS A CA 1
ATOM 783 C C . LYS A 1 99 ? -25.828 -15.602 -9.836 1 79.06 99 LYS A C 1
ATOM 785 O O . LYS A 1 99 ? -26.938 -15.523 -10.367 1 79.06 99 LYS A O 1
ATOM 790 N N . THR A 1 100 ? -25.031 -14.625 -9.852 1 81.75 100 THR A N 1
ATOM 791 C CA . THR A 1 100 ? -25.453 -13.273 -10.203 1 81.75 100 THR A CA 1
ATOM 792 C C . THR A 1 100 ? -24.906 -12.875 -11.57 1 81.75 100 THR A C 1
ATOM 794 O O . THR A 1 100 ? -24.078 -13.578 -12.141 1 81.75 100 THR A O 1
ATOM 797 N N . PHE A 1 101 ? -25.5 -11.852 -12.07 1 81.19 101 PHE A N 1
ATOM 798 C CA . PHE A 1 101 ? -24.984 -11.289 -13.312 1 81.19 101 PHE A CA 1
ATOM 799 C C . PHE A 1 101 ? -23.516 -10.922 -13.18 1 81.19 101 PHE A C 1
ATOM 801 O O . PHE A 1 101 ? -22.719 -11.172 -14.086 1 81.19 101 PHE A O 1
ATOM 808 N N . SER A 1 102 ? -23.172 -10.414 -12.062 1 77.62 102 SER A N 1
ATOM 809 C CA . SER A 1 102 ? -21.781 -10.07 -11.797 1 77.62 102 SER A CA 1
ATOM 810 C C . SER A 1 102 ? -20.875 -11.305 -11.859 1 77.62 102 SER A C 1
ATOM 812 O O . SER A 1 102 ? -19.797 -11.258 -12.43 1 77.62 102 SER A O 1
ATOM 814 N N . ASP A 1 103 ? -21.406 -12.422 -11.406 1 83.69 103 ASP A N 1
ATOM 815 C CA . ASP A 1 103 ? -20.656 -13.68 -11.414 1 83.69 103 ASP A CA 1
ATOM 816 C C . ASP A 1 103 ? -20.422 -14.164 -12.844 1 83.69 103 ASP A C 1
ATOM 818 O O . ASP A 1 103 ? -19.312 -14.586 -13.18 1 83.69 103 ASP A O 1
ATOM 822 N N . LYS A 1 104 ? -21.391 -14.047 -13.57 1 82.62 104 LYS A N 1
ATOM 823 C CA . LYS A 1 104 ? -21.312 -14.547 -14.945 1 82.62 104 LYS A CA 1
ATOM 824 C C . LYS A 1 104 ? -20.344 -13.695 -15.773 1 82.62 104 LYS A C 1
ATOM 826 O O . LYS A 1 104 ? -19.578 -14.234 -16.578 1 82.62 104 LYS A O 1
ATOM 831 N N . CYS A 1 105 ? -20.438 -12.406 -15.57 1 82.25 105 CYS A N 1
ATOM 832 C CA . CYS A 1 105 ? -19.5 -11.508 -16.25 1 82.25 105 CYS A CA 1
ATOM 833 C C . CYS A 1 105 ? -18.062 -11.797 -15.844 1 82.25 105 CYS A C 1
ATOM 835 O O . CYS A 1 105 ? -17.172 -11.844 -16.688 1 82.25 105 CYS A O 1
ATOM 837 N N . ALA A 1 106 ? -17.844 -12.023 -14.617 1 82.31 106 ALA A N 1
ATOM 838 C CA . ALA A 1 106 ? -16.516 -12.32 -14.102 1 82.31 106 ALA A CA 1
ATOM 839 C C . ALA A 1 106 ? -15.984 -13.625 -14.68 1 82.31 106 ALA A C 1
ATOM 841 O O . ALA A 1 106 ? -14.828 -13.703 -15.109 1 82.31 106 ALA A O 1
ATOM 842 N N . LEU A 1 107 ? -16.844 -14.578 -14.75 1 81.06 107 LEU A N 1
ATOM 843 C CA . LEU A 1 107 ? -16.438 -15.883 -15.258 1 81.06 107 LEU A CA 1
ATOM 844 C C . LEU A 1 107 ? -16.109 -15.805 -16.75 1 81.06 107 LEU A C 1
ATOM 846 O O . LEU A 1 107 ? -15.133 -16.422 -17.203 1 81.06 107 LEU A O 1
ATOM 850 N N . ALA A 1 108 ? -16.906 -15.055 -17.422 1 81.25 108 ALA A N 1
ATOM 851 C CA . ALA A 1 108 ? -16.641 -14.875 -18.844 1 81.25 108 ALA A CA 1
ATOM 852 C C . ALA A 1 108 ? -15.305 -14.188 -19.078 1 81.25 108 ALA A C 1
ATOM 854 O O . ALA A 1 108 ? -14.562 -14.547 -20 1 81.25 108 ALA A O 1
ATOM 855 N N . ALA A 1 109 ? -15.062 -13.242 -18.219 1 81.44 109 ALA A N 1
ATOM 856 C CA . ALA A 1 109 ? -13.797 -12.516 -18.344 1 81.44 109 ALA A CA 1
ATOM 857 C C . ALA A 1 109 ? -12.609 -13.445 -18.109 1 81.44 109 ALA A C 1
ATOM 859 O O . ALA A 1 109 ? -11.609 -13.383 -18.828 1 81.44 109 ALA A O 1
ATOM 860 N N . ILE A 1 110 ? -12.672 -14.312 -17.156 1 81.19 110 ILE A N 1
ATOM 861 C CA . ILE A 1 110 ? -11.594 -15.242 -16.844 1 81.19 110 ILE A CA 1
ATOM 862 C C . ILE A 1 110 ? -11.391 -16.219 -18 1 81.19 110 ILE A C 1
ATOM 864 O O . ILE A 1 110 ? -10.25 -16.531 -18.359 1 81.19 110 ILE A O 1
ATOM 868 N N . ARG A 1 111 ? -12.469 -16.656 -18.547 1 78 111 ARG A N 1
ATOM 869 C CA . ARG A 1 111 ? -12.383 -17.594 -19.656 1 78 111 ARG A CA 1
ATOM 870 C C . ARG A 1 111 ? -11.711 -16.938 -20.875 1 78 111 ARG A C 1
ATOM 872 O O . ARG A 1 111 ? -10.906 -17.562 -21.562 1 78 111 ARG A O 1
ATOM 879 N N . THR A 1 112 ? -12.102 -15.703 -21.047 1 78.56 112 THR A N 1
ATOM 880 C CA . THR A 1 112 ? -11.484 -14.945 -22.125 1 78.56 112 THR A CA 1
ATOM 881 C C . THR A 1 112 ? -9.992 -14.742 -21.875 1 78.56 112 THR A C 1
ATOM 883 O O . THR A 1 112 ? -9.18 -14.891 -22.781 1 78.56 112 THR A O 1
ATOM 886 N N . MET A 1 113 ? -9.68 -14.469 -20.672 1 78 113 MET A N 1
ATOM 887 C CA . MET A 1 113 ? -8.273 -14.266 -20.312 1 78 113 MET A CA 1
ATOM 888 C C . MET A 1 113 ? -7.484 -15.562 -20.469 1 78 113 MET A C 1
ATOM 890 O O . MET A 1 113 ? -6.383 -15.555 -21.031 1 78 113 MET A O 1
ATOM 894 N N . ARG A 1 114 ? -8.047 -16.672 -20.062 1 74.38 114 ARG A N 1
ATOM 895 C CA . ARG A 1 114 ? -7.398 -17.984 -20.203 1 74.38 114 ARG A CA 1
ATOM 896 C C . ARG A 1 114 ? -7.227 -18.359 -21.672 1 74.38 114 ARG A C 1
ATOM 898 O O . ARG A 1 114 ? -6.18 -18.875 -22.062 1 74.38 114 ARG A O 1
ATOM 905 N N . TRP A 1 115 ? -8.234 -18.078 -22.359 1 73.62 115 TRP A N 1
ATOM 906 C CA . TRP A 1 115 ? -8.195 -18.375 -23.781 1 73.62 115 TRP A CA 1
ATOM 907 C C . TRP A 1 115 ? -7.113 -17.562 -24.484 1 73.62 115 TRP A C 1
ATOM 909 O O . TRP A 1 115 ? -6.363 -18.078 -25.297 1 73.62 115 TRP A O 1
ATOM 919 N N . SER A 1 116 ? -7.082 -16.312 -24.188 1 73.38 116 SER A N 1
ATOM 920 C CA . SER A 1 116 ? -6.066 -15.438 -24.766 1 73.38 116 SER A CA 1
ATOM 921 C C . SER A 1 116 ? -4.66 -15.898 -24.391 1 73.38 116 SER A C 1
ATOM 923 O O . SER A 1 116 ? -3.762 -15.922 -25.234 1 73.38 116 SER A O 1
ATOM 925 N N . PHE A 1 117 ? -4.473 -16.281 -23.172 1 69.69 117 PHE A N 1
ATOM 926 C CA . PHE A 1 117 ? -3.188 -16.781 -22.719 1 69.69 117 PHE A CA 1
ATOM 927 C C . PHE A 1 117 ? -2.812 -18.062 -23.453 1 69.69 117 PHE A C 1
ATOM 929 O O . PHE A 1 117 ? -1.675 -18.219 -23.906 1 69.69 117 PHE A O 1
ATOM 936 N N . ASP A 1 118 ? -3.754 -18.969 -23.516 1 69.62 118 ASP A N 1
ATOM 937 C CA . ASP A 1 118 ? -3.508 -20.234 -24.203 1 69.62 118 ASP A CA 1
ATOM 938 C C . ASP A 1 118 ? -3.168 -20.016 -25.672 1 69.62 118 ASP A C 1
ATOM 940 O O . ASP A 1 118 ? -2.303 -20.703 -26.219 1 69.62 118 ASP A O 1
ATOM 944 N N . LEU A 1 119 ? -3.814 -19.125 -26.203 1 71.38 119 LEU A N 1
ATOM 945 C CA . LEU A 1 119 ? -3.576 -18.797 -27.609 1 71.38 119 LEU A CA 1
ATOM 946 C C . LEU A 1 119 ? -2.168 -18.25 -27.797 1 71.38 119 LEU A C 1
ATOM 948 O O . LEU A 1 119 ? -1.458 -18.656 -28.719 1 71.38 119 LEU A O 1
ATOM 952 N N . PHE A 1 120 ? -1.754 -17.422 -26.969 1 67.94 120 PHE A N 1
ATOM 953 C CA . PHE A 1 120 ? -0.477 -16.75 -27.125 1 67.94 120 PHE A CA 1
ATOM 954 C C . PHE A 1 120 ? 0.678 -17.641 -26.703 1 67.94 120 PHE A C 1
ATOM 956 O O . PHE A 1 120 ? 1.771 -17.562 -27.266 1 67.94 120 PHE A O 1
ATOM 963 N N . THR A 1 121 ? 0.43 -18.453 -25.688 1 66.12 121 THR A N 1
ATOM 964 C CA . THR A 1 121 ? 1.519 -19.281 -25.188 1 66.12 121 THR A CA 1
ATOM 965 C C . THR A 1 121 ? 1.521 -20.641 -25.891 1 66.12 121 THR A C 1
ATOM 967 O O . THR A 1 121 ? 2.504 -21.375 -25.828 1 66.12 121 THR A O 1
ATOM 970 N N . GLY A 1 122 ? 0.582 -20.844 -26.641 1 61.53 122 GLY A N 1
ATOM 971 C CA . GLY A 1 122 ? 0.479 -22.141 -27.297 1 61.53 122 GLY A CA 1
ATOM 972 C C . GLY A 1 122 ? 0.163 -23.281 -26.328 1 61.53 122 GLY A C 1
ATOM 973 O O . GLY A 1 122 ? 0.382 -24.438 -26.656 1 61.53 122 GLY A O 1
ATOM 974 N N . TYR A 1 123 ? -0.15 -22.859 -25.125 1 58.94 123 TYR A N 1
ATOM 975 C CA . TYR A 1 123 ? -0.478 -23.891 -24.156 1 58.94 123 TYR A CA 1
ATOM 976 C C . TYR A 1 123 ? -1.808 -24.547 -24.484 1 58.94 123 TYR A C 1
ATOM 978 O O . TYR A 1 123 ? -2.795 -23.875 -24.766 1 58.94 123 TYR A O 1
ATOM 986 N N . ARG A 1 124 ? -1.816 -25.859 -24.844 1 55.03 124 ARG A N 1
ATOM 987 C CA . ARG A 1 124 ? -3.043 -26.609 -25.109 1 55.03 124 ARG A CA 1
ATOM 988 C C . ARG A 1 124 ? -3.357 -27.562 -23.969 1 55.03 124 ARG A C 1
ATOM 990 O O . ARG A 1 124 ? -2.484 -28.312 -23.516 1 55.03 124 ARG A O 1
ATOM 997 N N . HIS A 1 125 ? -4.398 -27.219 -23.125 1 55.97 125 HIS A N 1
ATOM 998 C CA . HIS A 1 125 ? -4.832 -28.141 -22.094 1 55.97 125 HIS A CA 1
ATOM 999 C C . HIS A 1 125 ? -5.246 -29.484 -22.703 1 55.97 125 HIS A C 1
ATOM 1001 O O . HIS A 1 125 ? -5.961 -29.516 -23.703 1 55.97 125 HIS A O 1
ATOM 1007 N N . PRO A 1 126 ? -4.602 -30.547 -22.125 1 49.22 126 PRO A N 1
ATOM 1008 C CA . PRO A 1 126 ? -5.062 -31.812 -22.688 1 49.22 126 PRO A CA 1
ATOM 1009 C C . PRO A 1 126 ? -6.547 -32.062 -22.422 1 49.22 126 PRO A C 1
ATOM 1011 O O . PRO A 1 126 ? -7.086 -31.609 -21.406 1 49.22 126 PRO A O 1
ATOM 1014 N N . LYS A 1 127 ? -7.348 -32.438 -23.375 1 50.31 127 LYS A N 1
ATOM 1015 C CA . LYS A 1 127 ? -8.711 -32.906 -23.156 1 50.31 127 LYS A CA 1
ATOM 1016 C C . LYS A 1 127 ? -8.742 -34.031 -22.109 1 50.31 127 LYS A C 1
ATOM 1018 O O . LYS A 1 127 ? -7.746 -34.719 -21.922 1 50.31 127 LYS A O 1
ATOM 1023 N N . PRO A 1 128 ? -9.773 -34 -21.219 1 50.06 128 PRO A N 1
ATOM 1024 C CA . PRO A 1 128 ? -9.875 -35.125 -20.312 1 50.06 128 PRO A CA 1
ATOM 1025 C C . PRO A 1 128 ? -9.555 -36.469 -21.016 1 50.06 128 PRO A C 1
ATOM 1027 O O . PRO A 1 128 ? -10.102 -36.75 -22.078 1 50.06 128 PRO A O 1
ATOM 1030 N N . GLY A 1 129 ? -8.547 -37.188 -20.609 1 50.69 129 GLY A N 1
ATOM 1031 C CA . GLY A 1 129 ? -8.133 -38.469 -21.172 1 50.69 129 GLY A CA 1
ATOM 1032 C C . GLY A 1 129 ? -6.855 -38.406 -21.984 1 50.69 129 GLY A C 1
ATOM 1033 O O . GLY A 1 129 ? -6.258 -39.406 -22.328 1 50.69 129 GLY A O 1
ATOM 1034 N N . GLN A 1 130 ? -6.535 -37.219 -22.406 1 50.22 130 GLN A N 1
ATOM 1035 C CA . GLN A 1 130 ? -5.336 -37.094 -23.219 1 50.22 130 GLN A CA 1
ATOM 1036 C C . GLN A 1 130 ? -4.195 -36.469 -22.422 1 50.22 130 GLN A C 1
ATOM 1038 O O . GLN A 1 130 ? -3.273 -35.875 -23 1 50.22 130 GLN A O 1
ATOM 1043 N N . GLU A 1 131 ? -4.27 -36.469 -21.078 1 53.28 131 GLU A N 1
ATOM 1044 C CA . GLU A 1 131 ? -3.311 -35.844 -20.188 1 53.28 131 GLU A CA 1
ATOM 1045 C C . GLU A 1 131 ? -1.932 -36.469 -20.312 1 53.28 131 GLU A C 1
ATOM 1047 O O . GLU A 1 131 ? -0.916 -35.812 -20.047 1 53.28 131 GLU A O 1
ATOM 1052 N N . ASN A 1 132 ? -1.95 -37.75 -20.828 1 50.16 132 ASN A N 1
ATOM 1053 C CA . ASN A 1 132 ? -0.709 -38.5 -20.906 1 50.16 132 ASN A CA 1
ATOM 1054 C C . ASN A 1 132 ? -0.01 -38.312 -22.25 1 50.16 132 ASN A C 1
ATOM 1056 O O . ASN A 1 132 ? 0.996 -38.969 -22.531 1 50.16 132 ASN A O 1
ATOM 1060 N N . LEU A 1 133 ? -0.63 -37.531 -23.062 1 53.06 133 LEU A N 1
ATOM 1061 C CA . LEU A 1 133 ? 0.048 -37.312 -24.328 1 53.06 133 LEU A CA 1
ATOM 1062 C C . LEU A 1 133 ? 1.233 -36.375 -24.156 1 53.06 133 LEU A C 1
ATOM 1064 O O . LEU A 1 133 ? 1.138 -35.375 -23.422 1 53.06 133 LEU A O 1
ATOM 1068 N N . LYS A 1 134 ? 2.375 -36.781 -24.703 1 58.28 134 LYS A N 1
ATOM 1069 C CA . LYS A 1 134 ? 3.682 -36.156 -24.594 1 58.28 134 LYS A CA 1
ATOM 1070 C C . LYS A 1 134 ? 3.578 -34.656 -24.875 1 58.28 134 LYS A C 1
ATOM 1072 O O . LYS A 1 134 ? 4.258 -33.844 -24.234 1 58.28 134 LYS A O 1
ATOM 1077 N N . ARG A 1 135 ? 2.695 -34.344 -25.75 1 55.03 135 ARG A N 1
ATOM 1078 C CA . ARG A 1 135 ? 2.6 -32.969 -26.188 1 55.03 135 ARG A CA 1
ATOM 1079 C C . ARG A 1 135 ? 2.018 -32.094 -25.094 1 55.03 135 ARG A C 1
ATOM 1081 O O . ARG A 1 135 ? 2.229 -30.859 -25.078 1 55.03 135 ARG A O 1
ATOM 1088 N N . PHE A 1 136 ? 1.411 -32.844 -24.094 1 61.66 136 PHE A N 1
ATOM 1089 C CA . PHE A 1 136 ? 0.766 -32.031 -23.047 1 61.66 136 PHE A CA 1
ATOM 1090 C C . PHE A 1 136 ? 1.515 -32.156 -21.719 1 61.66 136 PHE A C 1
ATOM 1092 O O . PHE A 1 136 ? 1.026 -31.734 -20.688 1 61.66 136 PHE A O 1
ATOM 1099 N N . GLU A 1 137 ? 2.637 -32.812 -21.906 1 74.19 137 GLU A N 1
ATOM 1100 C CA . GLU A 1 137 ? 3.439 -33.031 -20.703 1 74.19 137 GLU A CA 1
ATOM 1101 C C . GLU A 1 137 ? 4.039 -31.703 -20.219 1 74.19 137 GLU A C 1
ATOM 1103 O O . GLU A 1 137 ? 4.609 -30.953 -21 1 74.19 137 GLU A O 1
ATOM 1108 N N . MET A 1 138 ? 3.734 -31.5 -18.938 1 84.75 138 MET A N 1
ATOM 1109 C CA . MET A 1 138 ? 4.254 -30.297 -18.297 1 84.75 138 MET A CA 1
ATOM 1110 C C . MET A 1 138 ? 5.664 -30.516 -17.766 1 84.75 138 MET A C 1
ATOM 1112 O O . MET A 1 138 ? 5.91 -31.469 -17.031 1 84.75 138 MET A O 1
ATOM 1116 N N . THR A 1 139 ? 6.645 -29.719 -18.344 1 90.56 139 THR A N 1
ATOM 1117 C CA . THR A 1 139 ? 8.008 -29.688 -17.844 1 90.56 139 THR A CA 1
ATOM 1118 C C . THR A 1 139 ? 8.188 -28.578 -16.812 1 90.56 139 THR A C 1
ATOM 1120 O O . THR A 1 139 ? 7.336 -27.688 -16.703 1 90.56 139 THR A O 1
ATOM 1123 N N . PRO A 1 140 ? 9.242 -28.641 -16.047 1 93.56 140 PRO A N 1
ATOM 1124 C CA . PRO A 1 140 ? 9.484 -27.562 -15.086 1 93.56 140 PRO A CA 1
ATOM 1125 C C . PRO A 1 140 ? 9.492 -26.188 -15.75 1 93.56 140 PRO A C 1
ATOM 1127 O O . PRO A 1 140 ? 8.922 -25.234 -15.203 1 93.56 140 PRO A O 1
ATOM 1130 N N . ASP A 1 141 ? 10.07 -26.094 -16.891 1 90.75 141 ASP A N 1
ATOM 1131 C CA . ASP A 1 141 ? 10.133 -24.812 -17.594 1 90.75 141 ASP A CA 1
ATOM 1132 C C . ASP A 1 141 ? 8.734 -24.312 -17.938 1 90.75 141 ASP A C 1
ATOM 1134 O O . ASP A 1 141 ? 8.453 -23.125 -17.797 1 90.75 141 ASP A O 1
ATOM 1138 N N . LYS A 1 142 ? 7.922 -25.219 -18.375 1 88.25 142 LYS A N 1
ATOM 1139 C CA . LYS A 1 142 ? 6.555 -24.844 -18.719 1 88.25 142 LYS A CA 1
ATOM 1140 C C . LYS A 1 142 ? 5.777 -24.406 -17.484 1 88.25 142 LYS A C 1
ATOM 1142 O O . LYS A 1 142 ? 4.992 -23.453 -17.531 1 88.25 142 LYS A O 1
ATOM 1147 N N . TRP A 1 143 ? 5.969 -25.109 -16.453 1 93.25 143 TRP A N 1
ATOM 1148 C CA . TRP A 1 143 ? 5.32 -24.734 -15.195 1 93.25 143 TRP A CA 1
ATOM 1149 C C . TRP A 1 143 ? 5.773 -23.344 -14.742 1 93.25 143 TRP A C 1
ATOM 1151 O O . TRP A 1 143 ? 4.949 -22.5 -14.391 1 93.25 143 TRP A O 1
ATOM 1161 N N . TYR A 1 144 ? 7.078 -23.078 -14.789 1 93.5 144 TYR A N 1
ATOM 1162 C CA . TYR A 1 144 ? 7.594 -21.766 -14.398 1 93.5 144 TYR A CA 1
ATOM 1163 C C . TYR A 1 144 ? 6.973 -20.656 -15.25 1 93.5 144 TYR A C 1
ATOM 1165 O O . TYR A 1 144 ? 6.602 -19.609 -14.727 1 93.5 144 TYR A O 1
ATOM 1173 N N . GLN A 1 145 ? 6.879 -20.938 -16.5 1 87.5 145 GLN A N 1
ATOM 1174 C CA . GLN A 1 145 ? 6.301 -19.938 -17.391 1 87.5 145 GLN A CA 1
ATOM 1175 C C . GLN A 1 145 ? 4.848 -19.641 -17.016 1 87.5 145 GLN A C 1
ATOM 1177 O O . GLN A 1 145 ? 4.426 -18.484 -17 1 87.5 145 GLN A O 1
ATOM 1182 N N . ARG A 1 146 ? 4.168 -20.688 -16.734 1 88.56 146 ARG A N 1
ATOM 1183 C CA . ARG A 1 146 ? 2.775 -20.531 -16.328 1 88.56 146 ARG A CA 1
ATOM 1184 C C . ARG A 1 146 ? 2.678 -19.75 -15.016 1 88.56 146 ARG A C 1
ATOM 1186 O O . ARG A 1 146 ? 1.852 -18.844 -14.891 1 88.56 146 ARG A O 1
ATOM 1193 N N . PHE A 1 147 ? 3.504 -20.078 -14.055 1 93.12 147 PHE A N 1
ATOM 1194 C CA . PHE A 1 147 ? 3.51 -19.391 -12.773 1 93.12 147 PHE A CA 1
ATOM 1195 C C . PHE A 1 147 ? 3.832 -17.922 -12.945 1 93.12 147 PHE A C 1
ATOM 1197 O O . PHE A 1 147 ? 3.137 -17.062 -12.398 1 93.12 147 PHE A O 1
ATOM 1204 N N . LEU A 1 148 ? 4.859 -17.641 -13.727 1 91.25 148 LEU A N 1
ATOM 1205 C CA . LEU A 1 148 ? 5.305 -16.266 -13.906 1 91.25 148 LEU A CA 1
ATOM 1206 C C . LEU A 1 148 ? 4.215 -15.43 -14.562 1 91.25 148 LEU A C 1
ATOM 1208 O O . LEU A 1 148 ? 3.975 -14.289 -14.148 1 91.25 148 LEU A O 1
ATOM 1212 N N . PHE A 1 149 ? 3.592 -15.992 -15.539 1 86.81 149 PHE A N 1
ATOM 1213 C CA . PHE A 1 149 ? 2.531 -15.258 -16.219 1 86.81 149 PHE A CA 1
ATOM 1214 C C . PHE A 1 149 ? 1.356 -15.008 -15.281 1 86.81 149 PHE A C 1
ATOM 1216 O O . PHE A 1 149 ? 0.871 -13.883 -15.164 1 86.81 149 PHE A O 1
ATOM 1223 N N . LEU A 1 150 ? 0.913 -16 -14.609 1 87.56 150 LEU A N 1
ATOM 1224 C CA . LEU A 1 150 ? -0.215 -15.93 -13.688 1 87.56 150 LEU A CA 1
ATOM 1225 C C . LEU A 1 150 ? 0.054 -14.906 -12.586 1 87.56 150 LEU A C 1
ATOM 1227 O O . LEU A 1 150 ? -0.779 -14.031 -12.32 1 87.56 150 LEU A O 1
ATOM 1231 N N . GLU A 1 151 ? 1.215 -14.977 -11.953 1 92.75 151 GLU A N 1
ATOM 1232 C CA . GLU A 1 151 ? 1.551 -14.094 -10.844 1 92.75 151 GLU A CA 1
ATOM 1233 C C . GLU A 1 151 ? 1.691 -12.648 -11.32 1 92.75 151 GLU A C 1
ATOM 1235 O O . GLU A 1 151 ? 1.355 -11.711 -10.586 1 92.75 151 GLU A O 1
ATOM 1240 N N . SER A 1 152 ? 2.213 -12.422 -12.547 1 90.38 152 SER A N 1
ATOM 1241 C CA . SER A 1 152 ? 2.365 -11.078 -13.078 1 90.38 152 SER A CA 1
ATOM 1242 C C . SER A 1 152 ? 1.011 -10.398 -13.266 1 90.38 152 SER A C 1
ATOM 1244 O O . SER A 1 152 ? 0.866 -9.203 -12.992 1 90.38 152 SER A O 1
ATOM 1246 N N . ILE A 1 153 ? 0.049 -11.156 -13.648 1 89.25 153 ILE A N 1
ATOM 1247 C CA . ILE A 1 153 ? -1.29 -10.617 -13.859 1 89.25 153 ILE A CA 1
ATOM 1248 C C . ILE A 1 153 ? -2.01 -10.484 -12.523 1 89.25 153 ILE A C 1
ATOM 1250 O O . ILE A 1 153 ? -2.65 -9.461 -12.25 1 89.25 153 ILE A O 1
ATOM 1254 N N . ALA A 1 154 ? -1.864 -11.492 -11.648 1 93.5 154 ALA A N 1
ATOM 1255 C CA . ALA A 1 154 ? -2.584 -11.539 -10.383 1 93.5 154 ALA A CA 1
ATOM 1256 C C . ALA A 1 154 ? -2.107 -10.438 -9.438 1 93.5 154 ALA A C 1
ATOM 1258 O O . ALA A 1 154 ? -2.805 -10.078 -8.492 1 93.5 154 ALA A O 1
ATOM 1259 N N . GLY A 1 155 ? -0.96 -9.883 -9.711 1 94.38 155 GLY A N 1
ATOM 1260 C CA . GLY A 1 155 ? -0.413 -8.828 -8.867 1 94.38 155 GLY A CA 1
ATOM 1261 C C . GLY A 1 155 ? -1.032 -7.469 -9.141 1 94.38 155 GLY A C 1
ATOM 1262 O O . GLY A 1 155 ? -0.81 -6.52 -8.383 1 94.38 155 GLY A O 1
ATOM 1263 N N . VAL A 1 156 ? -1.853 -7.34 -10.102 1 95.25 156 VAL A N 1
ATOM 1264 C CA . VAL A 1 156 ? -2.373 -6.051 -10.547 1 95.25 156 VAL A CA 1
ATOM 1265 C C . VAL A 1 156 ? -3.615 -5.691 -9.734 1 95.25 156 VAL A C 1
ATOM 1267 O O . VAL A 1 156 ? -3.715 -4.582 -9.203 1 95.25 156 VAL A O 1
ATOM 1270 N N . PRO A 1 157 ? -4.562 -6.605 -9.5 1 97.19 157 PRO A N 1
ATOM 1271 C CA . PRO A 1 157 ? -5.859 -6.223 -8.938 1 97.19 157 PRO A CA 1
ATOM 1272 C C . PRO A 1 157 ? -5.746 -5.66 -7.523 1 97.19 157 PRO A C 1
ATOM 1274 O O . PRO A 1 157 ? -6.359 -4.633 -7.211 1 97.19 157 PRO A O 1
ATOM 1277 N N . GLY A 1 158 ? -4.977 -6.34 -6.66 1 97.38 158 GLY A N 1
ATOM 1278 C CA . GLY A 1 158 ? -4.844 -5.84 -5.301 1 97.38 158 GLY A CA 1
ATOM 1279 C C . GLY A 1 158 ? -4.352 -4.406 -5.238 1 97.38 158 GLY A C 1
ATOM 1280 O O . GLY A 1 158 ? -4.859 -3.604 -4.453 1 97.38 158 GLY A O 1
ATOM 1281 N N . MET A 1 159 ? -3.408 -4.105 -6.051 1 96.31 159 MET A N 1
ATOM 1282 C CA . MET A 1 159 ? -2.844 -2.762 -6.082 1 96.31 159 MET A CA 1
ATOM 1283 C C . MET A 1 159 ? -3.854 -1.761 -6.633 1 96.31 159 MET A C 1
ATOM 1285 O O . MET A 1 159 ? -4.008 -0.664 -6.094 1 96.31 159 MET A O 1
ATOM 1289 N N . VAL A 1 160 ? -4.523 -2.105 -7.68 1 95.94 160 VAL A N 1
ATOM 1290 C CA . VAL A 1 160 ? -5.512 -1.222 -8.281 1 95.94 160 VAL A CA 1
ATOM 1291 C C . VAL A 1 160 ? -6.641 -0.954 -7.289 1 95.94 160 VAL A C 1
ATOM 1293 O O . VAL A 1 160 ? -7.035 0.196 -7.078 1 95.94 160 VAL A O 1
ATOM 1296 N N . GLY A 1 161 ? -7.16 -2.037 -6.723 1 96.44 161 GLY A N 1
ATOM 1297 C CA . GLY A 1 161 ? -8.219 -1.859 -5.738 1 96.44 161 GLY A CA 1
ATOM 1298 C C . GLY A 1 161 ? -7.797 -0.993 -4.566 1 96.44 161 GLY A C 1
ATOM 1299 O O . GLY A 1 161 ? -8.531 -0.091 -4.16 1 96.44 161 GLY A O 1
ATOM 1300 N N . GLY A 1 162 ? -6.613 -1.284 -3.988 1 95.56 162 GLY A N 1
ATOM 1301 C CA . GLY A 1 162 ? -6.098 -0.488 -2.887 1 95.56 162 GLY A CA 1
ATOM 1302 C C . GLY A 1 162 ? -5.934 0.979 -3.236 1 95.56 162 GLY A C 1
ATOM 1303 O O . GLY A 1 162 ? -6.305 1.854 -2.451 1 95.56 162 GLY A O 1
ATOM 1304 N N . MET A 1 163 ? -5.383 1.243 -4.344 1 94.12 163 MET A N 1
ATOM 1305 C CA . MET A 1 163 ? -5.18 2.615 -4.801 1 94.12 163 MET A CA 1
ATOM 1306 C C . MET A 1 163 ? -6.516 3.328 -4.988 1 94.12 163 MET A C 1
ATOM 1308 O O . MET A 1 163 ? -6.688 4.465 -4.543 1 94.12 163 MET A O 1
ATOM 1312 N N . CYS A 1 164 ? -7.438 2.688 -5.668 1 93.31 164 CYS A N 1
ATOM 1313 C CA . CYS A 1 164 ? -8.734 3.297 -5.93 1 93.31 164 CYS A CA 1
ATOM 1314 C C . CYS A 1 164 ? -9.453 3.637 -4.625 1 93.31 164 CYS A C 1
ATOM 1316 O O . CYS A 1 164 ? -10.008 4.727 -4.48 1 93.31 164 CYS A O 1
ATOM 1318 N N . ARG A 1 165 ? -9.406 2.732 -3.727 1 93.75 165 ARG A N 1
ATOM 1319 C CA . ARG A 1 165 ? -10.062 2.967 -2.447 1 93.75 165 ARG A CA 1
ATOM 1320 C C . ARG A 1 165 ? -9.352 4.059 -1.656 1 93.75 165 ARG A C 1
ATOM 1322 O O . ARG A 1 165 ? -9.992 4.832 -0.941 1 93.75 165 ARG A O 1
ATOM 1329 N N . HIS A 1 166 ? -8.031 4.039 -1.74 1 91.81 166 HIS A N 1
ATOM 1330 C CA . HIS A 1 166 ? -7.273 5.113 -1.108 1 91.81 166 HIS A CA 1
ATOM 1331 C C . HIS A 1 166 ? -7.688 6.477 -1.648 1 91.81 166 HIS A C 1
ATOM 1333 O O . HIS A 1 166 ? -7.996 7.387 -0.877 1 91.81 166 HIS A O 1
ATOM 1339 N N . LEU A 1 167 ? -7.715 6.602 -2.947 1 89.94 167 LEU A N 1
ATOM 1340 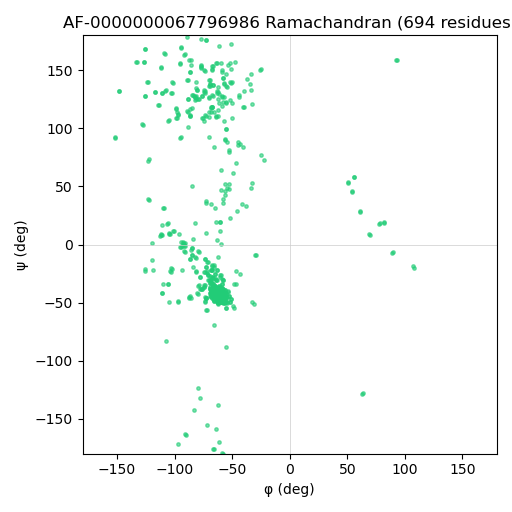C CA . LEU A 1 167 ? -8.07 7.863 -3.58 1 89.94 167 LEU A CA 1
ATOM 1341 C C . LEU A 1 167 ? -9.523 8.227 -3.287 1 89.94 167 LEU A C 1
ATOM 1343 O O . LEU A 1 167 ? -9.852 9.406 -3.113 1 89.94 167 LEU A O 1
ATOM 1347 N N . GLN A 1 168 ? -10.328 7.25 -3.221 1 88.69 168 GLN A N 1
ATOM 1348 C CA . GLN A 1 168 ? -11.719 7.488 -2.848 1 88.69 168 GLN A CA 1
ATOM 1349 C C . GLN A 1 168 ? -11.828 7.996 -1.413 1 88.69 168 GLN A C 1
ATOM 1351 O O . GLN A 1 168 ? -12.617 8.898 -1.126 1 88.69 168 GLN A O 1
ATOM 1356 N N . SER A 1 169 ? -11.094 7.352 -0.607 1 87.25 169 SER A N 1
ATOM 1357 C CA . SER A 1 169 ? -11.078 7.785 0.785 1 87.25 169 SER A CA 1
ATOM 1358 C C . SER A 1 169 ? -10.656 9.25 0.901 1 87.25 169 SER A C 1
ATOM 1360 O O . SER A 1 169 ? -11.227 10.008 1.688 1 87.25 169 SER A O 1
ATOM 1362 N N . LEU A 1 170 ? -9.672 9.672 0.127 1 86.19 170 LEU A N 1
ATOM 1363 C CA . LEU A 1 170 ? -9.211 11.055 0.13 1 86.19 170 LEU A CA 1
ATOM 1364 C C . LEU A 1 170 ? -10.297 11.992 -0.387 1 86.19 170 LEU A C 1
ATOM 1366 O O . LEU A 1 170 ? -10.602 13.008 0.246 1 86.19 170 LEU A O 1
ATOM 1370 N N . ARG A 1 171 ? -10.945 11.594 -1.452 1 82.62 171 ARG A N 1
ATOM 1371 C CA . ARG A 1 171 ? -11.883 12.492 -2.109 1 82.62 171 ARG A CA 1
ATOM 1372 C C . ARG A 1 171 ? -13.203 12.547 -1.346 1 82.62 171 ARG A C 1
ATOM 1374 O O . ARG A 1 171 ? -13.852 13.602 -1.295 1 82.62 171 ARG A O 1
ATOM 1381 N N . ALA A 1 172 ? -13.586 11.391 -0.856 1 79.06 172 ALA A N 1
ATOM 1382 C CA . ALA A 1 172 ? -14.852 11.328 -0.139 1 79.06 172 ALA A CA 1
ATOM 1383 C C . ALA A 1 172 ? -14.68 11.727 1.323 1 79.06 172 ALA A C 1
ATOM 1385 O O . ALA A 1 172 ? -15.664 11.93 2.041 1 79.06 172 ALA A O 1
ATOM 1386 N N . LEU A 1 173 ? -13.43 11.859 1.687 1 79 173 LEU A N 1
ATOM 1387 C CA . LEU A 1 173 ? -13.102 12.242 3.057 1 79 173 LEU A CA 1
ATOM 1388 C C . LEU A 1 173 ? -13.773 11.305 4.055 1 79 173 LEU A C 1
ATOM 1390 O O . LEU A 1 173 ? -14.438 11.758 4.988 1 79 173 LEU A O 1
ATOM 1394 N N . LYS A 1 174 ? -13.656 10.023 3.74 1 78.31 174 LYS A N 1
ATOM 1395 C CA . LYS A 1 174 ? -14.219 8.992 4.605 1 78.31 174 LYS A CA 1
ATOM 1396 C C . LYS A 1 174 ? -13.219 7.863 4.844 1 78.31 174 LYS A C 1
ATOM 1398 O O . LYS A 1 174 ? -12.281 7.684 4.066 1 78.31 174 LYS A O 1
ATOM 1403 N N . ARG A 1 175 ? -13.461 7.223 5.891 1 78.12 175 ARG A N 1
ATOM 1404 C CA . ARG A 1 175 ? -12.664 6.035 6.188 1 78.12 175 ARG A CA 1
ATOM 1405 C C . ARG A 1 175 ? -12.945 4.922 5.184 1 78.12 175 ARG A C 1
ATOM 1407 O O . ARG A 1 175 ? -14.07 4.801 4.684 1 78.12 175 ARG A O 1
ATOM 1414 N N . ASP A 1 176 ? -11.992 4.117 4.953 1 81.94 176 ASP A N 1
ATOM 1415 C CA . ASP A 1 176 ? -12.148 3.047 3.977 1 81.94 176 ASP A CA 1
ATOM 1416 C C . ASP A 1 176 ? -12.555 1.739 4.652 1 81.94 176 ASP A C 1
ATOM 1418 O O . ASP A 1 176 ? -12.773 0.728 3.982 1 81.94 176 ASP A O 1
ATOM 1422 N N . ARG A 1 177 ? -12.672 1.679 5.898 1 82.56 177 ARG A N 1
ATOM 1423 C CA . ARG A 1 177 ? -13.094 0.537 6.703 1 82.56 177 ARG A CA 1
ATOM 1424 C C . ARG A 1 177 ? -12.148 -0.644 6.52 1 82.56 177 ARG A C 1
ATOM 1426 O O . ARG A 1 177 ? -12.586 -1.787 6.383 1 82.56 177 ARG A O 1
ATOM 1433 N N . ALA A 1 178 ? -10.883 -0.398 6.215 1 84.75 178 ALA A N 1
ATOM 1434 C CA . ALA A 1 178 ? -9.711 -1.275 6.25 1 84.75 178 ALA A CA 1
ATOM 1435 C C . ALA A 1 178 ? -9.641 -2.141 4.992 1 84.75 178 ALA A C 1
ATOM 1437 O O . ALA A 1 178 ? -8.984 -3.184 4.988 1 84.75 178 ALA A O 1
ATOM 1438 N N . TRP A 1 179 ? -10.344 -1.735 3.975 1 91.19 179 TRP A N 1
ATOM 1439 C CA . TRP A 1 179 ? -10.266 -2.453 2.707 1 91.19 179 TRP A CA 1
ATOM 1440 C C . TRP A 1 179 ? -8.891 -2.303 2.072 1 91.19 179 TRP A C 1
ATOM 1442 O O . TRP A 1 179 ? -8.336 -3.266 1.539 1 91.19 179 TRP A O 1
ATOM 1452 N N . ILE A 1 180 ? -8.32 -1.125 2.174 1 92.25 180 ILE A N 1
ATOM 1453 C CA . ILE A 1 180 ? -7.062 -0.788 1.518 1 92.25 180 ILE A CA 1
ATOM 1454 C C . ILE A 1 180 ? -5.957 -1.718 2.014 1 92.25 180 ILE A C 1
ATOM 1456 O O . ILE A 1 180 ? -5.176 -2.244 1.217 1 92.25 180 ILE A O 1
ATOM 1460 N N . GLU A 1 181 ? -5.941 -1.961 3.266 1 89.56 181 GLU A N 1
ATOM 1461 C CA . GLU A 1 181 ? -4.891 -2.766 3.881 1 89.56 181 GLU A CA 1
ATOM 1462 C C . GLU A 1 181 ? -4.859 -4.176 3.297 1 89.56 181 GLU A C 1
ATOM 1464 O O . GLU A 1 181 ? -3.809 -4.652 2.865 1 89.56 181 GLU A O 1
ATOM 1469 N N . THR A 1 182 ? -6 -4.781 3.248 1 93.31 182 THR A N 1
ATOM 1470 C CA . THR A 1 182 ? -6.086 -6.148 2.744 1 93.31 182 THR A CA 1
ATOM 1471 C C . THR A 1 182 ? -5.715 -6.203 1.265 1 93.31 182 THR A C 1
ATOM 1473 O O . THR A 1 182 ? -5.023 -7.125 0.827 1 93.31 182 THR A O 1
ATOM 1476 N N . LEU A 1 183 ? -6.133 -5.246 0.559 1 96 183 LEU A N 1
ATOM 1477 C CA . LEU A 1 183 ? -5.867 -5.234 -0.876 1 96 183 LEU A CA 1
ATOM 1478 C C . LEU A 1 183 ? -4.387 -5.012 -1.155 1 96 183 LEU A C 1
ATOM 1480 O O . LEU A 1 183 ? -3.799 -5.691 -1.999 1 96 183 LEU A O 1
ATOM 1484 N N . LEU A 1 184 ? -3.777 -4.137 -0.435 1 93.88 184 LEU A N 1
ATOM 1485 C CA . LEU A 1 184 ? -2.346 -3.9 -0.602 1 93.88 184 LEU A CA 1
ATOM 1486 C C . LEU A 1 184 ? -1.538 -5.098 -0.111 1 93.88 184 LEU A C 1
ATOM 1488 O O . LEU A 1 184 ? -0.498 -5.426 -0.685 1 93.88 184 LEU A O 1
ATOM 1492 N N . GLU A 1 185 ? -1.993 -5.684 0.924 1 93 185 GLU A N 1
ATOM 1493 C CA . GLU A 1 185 ? -1.34 -6.891 1.421 1 93 185 GLU A CA 1
ATOM 1494 C C . GLU A 1 185 ? -1.377 -8.008 0.38 1 93 185 GLU A C 1
ATOM 1496 O O . GLU A 1 185 ? -0.389 -8.719 0.191 1 93 185 GLU A O 1
ATOM 1501 N N . GLU A 1 186 ? -2.52 -8.172 -0.217 1 95.69 186 GLU A N 1
ATOM 1502 C CA . GLU A 1 186 ? -2.643 -9.164 -1.278 1 95.69 186 GLU A CA 1
ATOM 1503 C C . GLU A 1 186 ? -1.702 -8.852 -2.439 1 95.69 186 GLU A C 1
ATOM 1505 O O . GLU A 1 186 ? -1.067 -9.758 -2.99 1 95.69 186 GLU A O 1
ATOM 1510 N N . ALA A 1 187 ? -1.654 -7.598 -2.795 1 95.06 187 ALA A N 1
ATOM 1511 C CA . ALA A 1 187 ? -0.742 -7.191 -3.861 1 95.06 187 ALA A CA 1
ATOM 1512 C C . ALA A 1 187 ? 0.703 -7.531 -3.504 1 95.06 187 ALA A C 1
ATOM 1514 O O . ALA A 1 187 ? 1.468 -7.992 -4.355 1 95.06 187 ALA A O 1
ATOM 1515 N N . TYR A 1 188 ? 1.052 -7.301 -2.301 1 92.06 188 TYR A N 1
ATOM 1516 C CA . TYR A 1 188 ? 2.389 -7.629 -1.817 1 92.06 188 TYR A CA 1
ATOM 1517 C C . TYR A 1 188 ? 2.641 -9.133 -1.889 1 92.06 188 TYR A C 1
ATOM 1519 O O . TYR A 1 188 ? 3.703 -9.57 -2.338 1 92.06 188 TYR A O 1
ATOM 1527 N N . ASN A 1 189 ? 1.671 -9.883 -1.423 1 95.31 189 ASN A N 1
ATOM 1528 C CA . ASN A 1 189 ? 1.777 -11.336 -1.467 1 95.31 189 ASN A CA 1
ATOM 1529 C C . ASN A 1 189 ? 1.982 -11.836 -2.893 1 95.31 189 ASN A C 1
ATOM 1531 O O . ASN A 1 189 ? 2.844 -12.688 -3.137 1 95.31 189 ASN A O 1
ATOM 1535 N N . GLU A 1 190 ? 1.249 -11.281 -3.762 1 95.31 190 GLU A N 1
ATOM 1536 C CA . GLU A 1 190 ? 1.374 -11.672 -5.164 1 95.31 190 GLU A CA 1
ATOM 1537 C C . GLU A 1 190 ? 2.756 -11.32 -5.711 1 95.31 190 GLU A C 1
ATOM 1539 O O . GLU A 1 190 ? 3.324 -12.078 -6.504 1 95.31 190 GLU A O 1
ATOM 1544 N N . ARG A 1 191 ? 3.18 -10.234 -5.34 1 92.56 191 ARG A N 1
ATOM 1545 C CA . ARG A 1 191 ? 4.523 -9.844 -5.754 1 92.56 191 ARG A CA 1
ATOM 1546 C C . ARG A 1 191 ? 5.57 -10.805 -5.203 1 92.56 191 ARG A C 1
ATOM 1548 O O . ARG A 1 191 ? 6.551 -11.117 -5.883 1 92.56 191 ARG A O 1
ATOM 1555 N N . MET A 1 192 ? 5.383 -11.281 -4.008 1 92.44 192 MET A N 1
ATOM 1556 C CA . MET A 1 192 ? 6.301 -12.258 -3.42 1 92.44 192 MET A CA 1
ATOM 1557 C C . MET A 1 192 ? 6.281 -13.562 -4.199 1 92.44 192 MET A C 1
ATOM 1559 O O . MET A 1 192 ? 7.32 -14.203 -4.375 1 92.44 192 MET A O 1
ATOM 1563 N N . HIS A 1 193 ? 5.062 -13.953 -4.633 1 96.06 193 HIS A N 1
ATOM 1564 C CA . HIS A 1 193 ? 5 -15.109 -5.512 1 96.06 193 HIS A CA 1
ATOM 1565 C C . HIS A 1 193 ? 5.871 -14.914 -6.746 1 96.06 193 HIS A C 1
ATOM 1567 O O . HIS A 1 193 ? 6.699 -15.773 -7.07 1 96.06 193 HIS A O 1
ATOM 1573 N N . LEU A 1 194 ? 5.715 -13.828 -7.332 1 93.31 194 LEU A N 1
ATOM 1574 C CA . LEU A 1 194 ? 6.414 -13.516 -8.57 1 93.31 194 LEU A CA 1
ATOM 1575 C C . LEU A 1 194 ? 7.926 -13.484 -8.352 1 93.31 194 LEU A C 1
ATOM 1577 O O . LEU A 1 194 ? 8.672 -14.125 -9.094 1 93.31 194 LEU A O 1
ATOM 1581 N N . LEU A 1 195 ? 8.375 -12.789 -7.352 1 90.94 195 LEU A N 1
ATOM 1582 C CA . LEU A 1 195 ? 9.797 -12.641 -7.074 1 90.94 195 LEU A CA 1
ATOM 1583 C C . LEU A 1 195 ? 10.43 -13.992 -6.742 1 90.94 195 LEU A C 1
ATOM 1585 O O . LEU A 1 195 ? 11.578 -14.25 -7.109 1 90.94 195 LEU A O 1
ATOM 1589 N N . THR A 1 196 ? 9.711 -14.789 -6.062 1 93.75 196 THR A N 1
ATOM 1590 C CA . THR A 1 196 ? 10.195 -16.125 -5.738 1 93.75 196 THR A CA 1
ATOM 1591 C C . THR A 1 196 ? 10.453 -16.938 -7.008 1 93.75 196 THR A C 1
ATOM 1593 O O . THR A 1 196 ? 11.539 -17.5 -7.184 1 93.75 196 THR A O 1
ATOM 1596 N N . PHE A 1 197 ? 9.508 -16.938 -7.891 1 95.19 197 PHE A N 1
ATOM 1597 C CA . PHE A 1 197 ? 9.656 -17.719 -9.117 1 95.19 197 PHE A CA 1
ATOM 1598 C C . PHE A 1 197 ? 10.727 -17.109 -10.016 1 95.19 197 PHE A C 1
ATOM 1600 O O . PHE A 1 197 ? 11.438 -17.812 -10.727 1 95.19 197 PHE A O 1
ATOM 1607 N N . LEU A 1 198 ? 10.906 -15.82 -9.969 1 91.75 198 LEU A N 1
ATOM 1608 C CA . LEU A 1 198 ? 11.922 -15.148 -10.766 1 91.75 198 LEU A CA 1
ATOM 1609 C C . LEU A 1 198 ? 13.32 -15.539 -10.305 1 91.75 198 LEU A C 1
ATOM 1611 O O . LEU A 1 198 ? 14.258 -15.562 -11.109 1 91.75 198 LEU A O 1
ATOM 1615 N N . LYS A 1 199 ? 13.453 -15.875 -9.055 1 91 199 LYS A N 1
ATOM 1616 C CA . LYS A 1 199 ? 14.727 -16.344 -8.531 1 91 199 LYS A CA 1
ATOM 1617 C C . LYS A 1 199 ? 15.039 -17.75 -9.016 1 91 199 LYS A C 1
ATOM 1619 O O . LYS A 1 199 ? 16.203 -18.156 -9.055 1 91 199 LYS A O 1
ATOM 1624 N N . MET A 1 200 ? 13.992 -18.422 -9.445 1 94 200 MET A N 1
ATOM 1625 C CA . MET A 1 200 ? 14.156 -19.828 -9.82 1 94 200 MET A CA 1
ATOM 1626 C C . MET A 1 200 ? 14.188 -19.984 -11.336 1 94 200 MET A C 1
ATOM 1628 O O . MET A 1 200 ? 14.672 -21 -11.852 1 94 200 MET A O 1
ATOM 1632 N N . HIS A 1 201 ? 13.617 -19.031 -11.977 1 92.62 201 HIS A N 1
ATOM 1633 C CA . HIS A 1 201 ? 13.516 -19.109 -13.43 1 92.62 201 HIS A CA 1
ATOM 1634 C C . HIS A 1 201 ? 13.57 -17.734 -14.07 1 92.62 201 HIS A C 1
ATOM 1636 O O . HIS A 1 201 ? 12.852 -16.812 -13.648 1 92.62 201 HIS A O 1
ATOM 1642 N N . LYS A 1 202 ? 14.383 -17.562 -15.086 1 89.88 202 LYS A N 1
ATOM 1643 C CA . LYS A 1 202 ? 14.469 -16.312 -15.836 1 89.88 202 LYS A CA 1
ATOM 1644 C C . LYS A 1 202 ? 13.648 -16.391 -17.125 1 89.88 202 LYS A C 1
ATOM 1646 O O . LYS A 1 202 ? 13.953 -17.188 -18.016 1 89.88 202 LYS A O 1
ATOM 1651 N N . PRO A 1 203 ? 12.672 -15.547 -17.172 1 89.81 203 PRO A N 1
ATOM 1652 C CA . PRO A 1 203 ? 11.844 -15.594 -18.391 1 89.81 203 PRO A CA 1
ATOM 1653 C C . PRO A 1 203 ? 12.57 -15.094 -19.625 1 89.81 203 PRO A C 1
ATOM 1655 O O . PRO A 1 203 ? 13.375 -14.156 -19.531 1 89.81 203 PRO A O 1
ATOM 1658 N N . GLY A 1 204 ? 12.328 -15.75 -20.734 1 87.62 204 GLY A N 1
ATOM 1659 C CA . GLY A 1 204 ? 12.898 -15.305 -22 1 87.62 204 GLY A CA 1
ATOM 1660 C C . GLY A 1 204 ? 12.242 -14.047 -22.547 1 87.62 204 GLY A C 1
ATOM 1661 O O . GLY A 1 204 ? 11.305 -13.523 -21.938 1 87.62 204 GLY A O 1
ATOM 1662 N N . TYR A 1 205 ? 12.766 -13.555 -23.625 1 88.06 205 TYR A N 1
ATOM 1663 C CA . TYR A 1 205 ? 12.312 -12.297 -24.203 1 88.06 205 TYR A CA 1
ATOM 1664 C C . TYR A 1 205 ? 10.844 -12.391 -24.609 1 88.06 205 TYR A C 1
ATOM 1666 O O . TYR A 1 205 ? 10.094 -11.422 -24.469 1 88.06 205 TYR A O 1
ATOM 1674 N N . PHE A 1 206 ? 10.555 -13.523 -25.156 1 85.31 206 PHE A N 1
ATOM 1675 C CA . PHE A 1 206 ? 9.172 -13.688 -25.594 1 85.31 206 PHE A CA 1
ATOM 1676 C C . PHE A 1 206 ? 8.219 -13.586 -24.422 1 85.31 206 PHE A C 1
ATOM 1678 O O . PHE A 1 206 ? 7.227 -12.852 -24.469 1 85.31 206 PHE A O 1
ATOM 1685 N N . MET A 1 207 ? 8.5 -14.25 -23.344 1 84.5 207 MET A N 1
ATOM 1686 C CA . MET A 1 207 ? 7.664 -14.227 -22.141 1 84.5 207 MET A CA 1
ATOM 1687 C C . MET A 1 207 ? 7.621 -12.82 -21.531 1 84.5 207 MET A C 1
ATOM 1689 O O . MET A 1 207 ? 6.559 -12.352 -21.125 1 84.5 207 MET A O 1
ATOM 1693 N N . ARG A 1 208 ? 8.68 -12.188 -21.547 1 88.38 208 ARG A N 1
ATOM 1694 C CA . ARG A 1 208 ? 8.758 -10.836 -21.016 1 88.38 208 ARG A CA 1
ATOM 1695 C C . ARG A 1 208 ? 7.855 -9.883 -21.797 1 88.38 208 ARG A C 1
ATOM 1697 O O . ARG A 1 208 ? 7.184 -9.031 -21.203 1 88.38 208 ARG A O 1
ATOM 1704 N N . THR A 1 209 ? 7.887 -10.016 -23.094 1 88.06 209 THR A N 1
ATOM 1705 C CA . THR A 1 209 ? 7.051 -9.164 -23.938 1 88.06 209 THR A CA 1
ATOM 1706 C C . THR A 1 209 ? 5.574 -9.453 -23.703 1 88.06 209 THR A C 1
ATOM 1708 O O . THR A 1 209 ? 4.758 -8.539 -23.641 1 88.06 209 THR A O 1
ATOM 1711 N N . MET A 1 210 ? 5.289 -10.703 -23.531 1 84.06 210 MET A N 1
ATOM 1712 C CA . MET A 1 210 ? 3.904 -11.094 -23.297 1 84.06 210 MET A CA 1
ATOM 1713 C C . MET A 1 210 ? 3.404 -10.539 -21.969 1 84.06 210 MET A C 1
ATOM 1715 O O . MET A 1 210 ? 2.271 -10.07 -21.875 1 84.06 210 MET A O 1
ATOM 1719 N N . ILE A 1 211 ? 4.211 -10.625 -21 1 85.56 211 ILE A N 1
ATOM 1720 C CA . ILE A 1 211 ? 3.855 -10.109 -19.672 1 85.56 211 ILE A CA 1
ATOM 1721 C C . ILE A 1 211 ? 3.643 -8.602 -19.75 1 85.56 211 ILE A C 1
ATOM 1723 O O . ILE A 1 211 ? 2.664 -8.078 -19.203 1 85.56 211 ILE A O 1
ATOM 1727 N N . LEU A 1 212 ? 4.504 -7.918 -20.453 1 86.62 212 LEU A N 1
ATOM 1728 C CA . LEU A 1 212 ? 4.406 -6.469 -20.594 1 86.62 212 LEU A CA 1
ATOM 1729 C C . LEU A 1 212 ? 3.1 -6.074 -21.281 1 86.62 212 LEU A C 1
ATOM 1731 O O . LEU A 1 212 ? 2.369 -5.215 -20.781 1 86.62 212 LEU A O 1
ATOM 1735 N N . LEU A 1 213 ? 2.797 -6.691 -22.359 1 85.25 213 LEU A N 1
ATOM 1736 C CA . LEU A 1 213 ? 1.586 -6.375 -23.109 1 85.25 213 LEU A CA 1
ATOM 1737 C C . LEU A 1 213 ? 0.342 -6.801 -22.328 1 85.25 213 LEU A C 1
ATOM 1739 O O . LEU A 1 213 ? -0.631 -6.047 -22.25 1 85.25 213 LEU A O 1
ATOM 1743 N N . GLY A 1 214 ? 0.414 -8.008 -21.781 1 84.06 214 GLY A N 1
ATOM 1744 C CA . GLY A 1 214 ? -0.708 -8.492 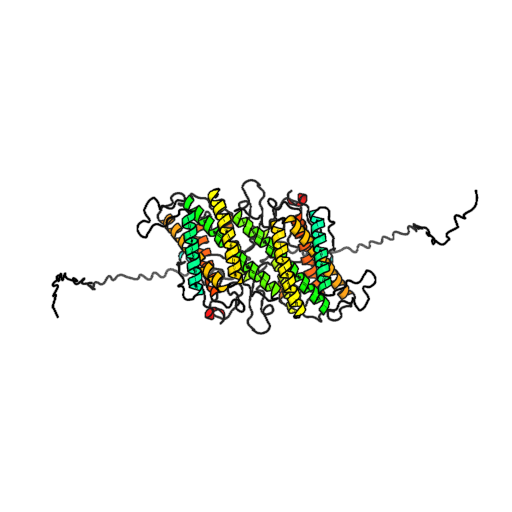-21 1 84.06 214 GLY A CA 1
ATOM 1745 C C . GLY A 1 214 ? -1.03 -7.609 -19.812 1 84.06 214 GLY A C 1
ATOM 1746 O O . GLY A 1 214 ? -2.191 -7.262 -19.578 1 84.06 214 GLY A O 1
ATOM 1747 N N . GLN A 1 215 ? -0.043 -7.188 -19.109 1 86.88 215 GLN A N 1
ATOM 1748 C CA . GLN A 1 215 ? -0.227 -6.32 -17.938 1 86.88 215 GLN A CA 1
ATOM 1749 C C . GLN A 1 215 ? -0.725 -4.941 -18.359 1 86.88 215 GLN A C 1
ATOM 1751 O O . GLN A 1 215 ? -1.555 -4.34 -17.672 1 86.88 215 GLN A O 1
ATOM 1756 N N . GLY A 1 216 ? -0.154 -4.406 -19.422 1 84.62 216 GLY A N 1
ATOM 1757 C CA . GLY A 1 216 ? -0.596 -3.107 -19.906 1 84.62 216 GLY A CA 1
ATOM 1758 C C . GLY A 1 216 ? -2.074 -3.066 -20.234 1 84.62 216 GLY A C 1
ATOM 1759 O O . GLY A 1 216 ? -2.783 -2.145 -19.828 1 84.62 216 GLY A O 1
ATOM 1760 N N . VAL A 1 217 ? -2.506 -4.078 -20.875 1 86.06 217 VAL A N 1
ATOM 1761 C CA . VAL A 1 217 ? -3.912 -4.152 -21.25 1 86.06 217 VAL A CA 1
ATOM 1762 C C . VAL A 1 217 ? -4.762 -4.461 -20.016 1 86.06 217 VAL A C 1
ATOM 1764 O O . VAL A 1 217 ? -5.766 -3.793 -19.766 1 86.06 217 VAL A O 1
ATOM 1767 N N . PHE A 1 218 ? -4.383 -5.422 -19.281 1 90.06 218 PHE A N 1
ATOM 1768 C CA . PHE A 1 218 ? -5.152 -5.871 -18.125 1 90.06 218 PHE A CA 1
ATOM 1769 C C . PHE A 1 218 ? -5.277 -4.758 -17.094 1 90.06 218 PHE A C 1
ATOM 1771 O O . PHE A 1 218 ? -6.355 -4.535 -16.547 1 90.06 218 PHE A O 1
ATOM 1778 N N . PHE A 1 219 ? -4.207 -4.051 -16.812 1 91.44 219 PHE A N 1
ATOM 1779 C CA . PHE A 1 219 ? -4.242 -2.977 -15.836 1 91.44 219 PHE A CA 1
ATOM 1780 C C . PHE A 1 219 ? -5.309 -1.949 -16.188 1 91.44 219 PHE A C 1
ATOM 1782 O O . PHE A 1 219 ? -6.148 -1.601 -15.359 1 91.44 219 PHE A O 1
ATOM 1789 N N . ASN A 1 220 ? -5.266 -1.514 -17.406 1 90 220 ASN A N 1
ATOM 1790 C CA . ASN A 1 220 ? -6.184 -0.461 -17.828 1 90 220 ASN A CA 1
ATOM 1791 C C . ASN A 1 220 ? -7.633 -0.945 -17.812 1 90 220 ASN A C 1
ATOM 1793 O O . ASN A 1 220 ? -8.523 -0.229 -17.359 1 90 220 ASN A O 1
ATOM 1797 N N . LEU A 1 221 ? -7.848 -2.107 -18.25 1 90.31 221 LEU A N 1
ATOM 1798 C CA . LEU A 1 221 ? -9.203 -2.656 -18.266 1 90.31 221 LEU A CA 1
ATOM 1799 C C . LEU A 1 221 ? -9.719 -2.857 -16.844 1 90.31 221 LEU A C 1
ATOM 1801 O O . LEU A 1 221 ? -10.852 -2.494 -16.531 1 90.31 221 LEU A O 1
ATOM 1805 N N . PHE A 1 222 ? -8.922 -3.438 -16.031 1 93.5 222 PHE A N 1
ATOM 1806 C CA . PHE A 1 222 ? -9.328 -3.697 -14.656 1 93.5 222 PHE A CA 1
ATOM 1807 C C . PHE A 1 222 ? -9.547 -2.393 -13.906 1 93.5 222 PHE A C 1
ATOM 1809 O O . PHE A 1 222 ? -10.477 -2.283 -13.102 1 93.5 222 PHE A O 1
ATOM 1816 N N . PHE A 1 223 ? -8.656 -1.448 -14.148 1 93.56 223 PHE A N 1
ATOM 1817 C CA . PHE A 1 223 ? -8.789 -0.14 -13.523 1 93.56 223 PHE A CA 1
ATOM 1818 C C . PHE A 1 223 ? -10.133 0.49 -13.859 1 93.56 223 PHE A C 1
ATOM 1820 O O . PHE A 1 223 ? -10.859 0.938 -12.961 1 93.56 223 PHE A O 1
ATOM 1827 N N . MET A 1 224 ? -10.469 0.491 -15.086 1 92.62 224 MET A N 1
ATOM 1828 C CA . MET A 1 224 ? -11.742 1.064 -15.516 1 92.62 224 MET A CA 1
ATOM 1829 C C . MET A 1 224 ? -12.914 0.273 -14.953 1 92.62 224 MET A C 1
ATOM 1831 O O . MET A 1 224 ? -13.906 0.856 -14.5 1 92.62 224 MET A O 1
ATOM 1835 N N . ALA A 1 225 ? -12.797 -0.979 -14.945 1 93.12 225 ALA A N 1
ATOM 1836 C CA . ALA A 1 225 ? -13.852 -1.831 -14.414 1 93.12 225 ALA A CA 1
ATOM 1837 C C . ALA A 1 225 ? -14.055 -1.589 -12.922 1 93.12 225 ALA A C 1
ATOM 1839 O O . ALA A 1 225 ? -15.188 -1.556 -12.438 1 93.12 225 ALA A O 1
ATOM 1840 N N . TYR A 1 226 ? -12.953 -1.425 -12.211 1 95 226 TYR A N 1
ATOM 1841 C CA . TYR A 1 226 ? -13.031 -1.224 -10.766 1 95 226 TYR A CA 1
ATOM 1842 C C . TYR A 1 226 ? -13.727 0.093 -10.438 1 95 226 TYR A C 1
ATOM 1844 O O . TYR A 1 226 ? -14.469 0.182 -9.461 1 95 226 TYR A O 1
ATOM 1852 N N . LEU A 1 227 ? -13.484 1.105 -11.266 1 91.75 227 LEU A N 1
ATOM 1853 C CA . LEU A 1 227 ? -14.156 2.387 -11.07 1 91.75 227 LEU A CA 1
ATOM 1854 C C . LEU A 1 227 ? -15.656 2.248 -11.281 1 91.75 227 LEU A C 1
ATOM 1856 O O . LEU A 1 227 ? -16.438 2.936 -10.617 1 91.75 227 LEU A O 1
ATOM 1860 N N . MET A 1 228 ? -16.016 1.303 -12.125 1 92.38 228 MET A N 1
ATOM 1861 C CA . MET A 1 228 ? -17.438 1.14 -12.453 1 92.38 228 MET A CA 1
ATOM 1862 C C . MET A 1 228 ? -18.125 0.22 -11.453 1 92.38 228 MET A C 1
ATOM 1864 O O . MET A 1 228 ? -19.234 0.5 -11.016 1 92.38 228 MET A O 1
ATOM 1868 N N . SER A 1 229 ? -17.453 -0.889 -11.172 1 93.31 229 SER A N 1
ATOM 1869 C CA . SER A 1 229 ? -18.078 -1.843 -10.273 1 93.31 229 SER A CA 1
ATOM 1870 C C . SER A 1 229 ? -17.047 -2.656 -9.508 1 93.31 229 SER A C 1
ATOM 1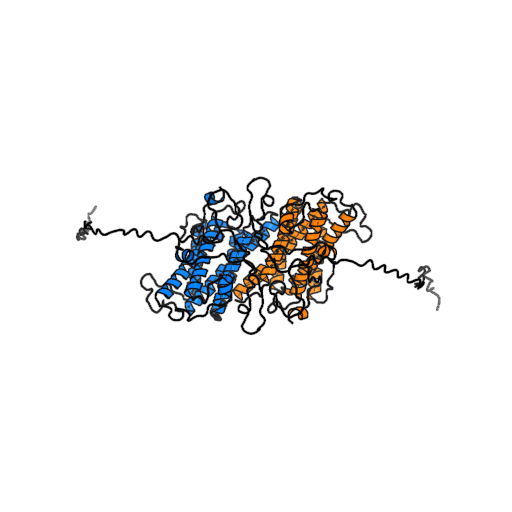872 O O . SER A 1 229 ? -16.672 -3.756 -9.922 1 93.31 229 SER A O 1
ATOM 1874 N N . PRO A 1 230 ? -16.688 -2.164 -8.336 1 94.25 230 PRO A N 1
ATOM 1875 C CA . PRO A 1 230 ? -15.75 -2.936 -7.516 1 94.25 230 PRO A CA 1
ATOM 1876 C C . PRO A 1 230 ? -16.266 -4.336 -7.195 1 94.25 230 PRO A C 1
ATOM 1878 O O . PRO A 1 230 ? -15.477 -5.285 -7.113 1 94.25 230 PRO A O 1
ATOM 1881 N N . ARG A 1 231 ? -17.547 -4.5 -7.098 1 93.31 231 ARG A N 1
ATOM 1882 C CA . ARG A 1 231 ? -18.156 -5.785 -6.777 1 93.31 231 ARG A CA 1
ATOM 1883 C C . ARG A 1 231 ? -17.828 -6.824 -7.848 1 93.31 231 ARG A C 1
ATOM 1885 O O . ARG A 1 231 ? -17.406 -7.938 -7.535 1 93.31 231 ARG A O 1
ATOM 1892 N N . ILE A 1 232 ? -18 -6.465 -9.055 1 92.25 232 ILE A N 1
ATOM 1893 C CA . ILE A 1 232 ? -17.719 -7.359 -10.172 1 92.25 232 ILE A CA 1
ATOM 1894 C C . ILE A 1 232 ? -16.234 -7.688 -10.211 1 92.25 232 ILE A C 1
ATOM 1896 O O . ILE A 1 232 ? -15.844 -8.828 -10.492 1 92.25 232 ILE A O 1
ATOM 1900 N N . CYS A 1 233 ? -15.422 -6.695 -9.906 1 95.5 233 CYS A N 1
ATOM 1901 C CA . CYS A 1 233 ? -13.977 -6.887 -9.945 1 95.5 233 CYS A CA 1
ATOM 1902 C C . CYS A 1 233 ? -13.531 -7.867 -8.867 1 95.5 233 CYS A C 1
ATOM 1904 O O . CYS A 1 233 ? -12.695 -8.742 -9.125 1 95.5 233 CYS A O 1
ATOM 1906 N N . HIS A 1 234 ? -14.094 -7.734 -7.695 1 96 234 HIS A N 1
ATOM 1907 C CA . HIS A 1 234 ? -13.75 -8.672 -6.629 1 96 234 HIS A CA 1
ATOM 1908 C C . HIS A 1 234 ? -14.195 -10.086 -6.973 1 96 234 HIS A C 1
ATOM 1910 O O . HIS A 1 234 ? -13.477 -11.055 -6.703 1 96 234 HIS A O 1
ATOM 1916 N N . ARG A 1 235 ? -15.328 -10.227 -7.543 1 93.56 235 ARG A N 1
ATOM 1917 C CA . ARG A 1 235 ? -15.797 -11.539 -7.988 1 93.56 235 ARG A CA 1
ATOM 1918 C C . ARG A 1 235 ? -14.875 -12.117 -9.055 1 93.56 235 ARG A C 1
ATOM 1920 O O . ARG A 1 235 ? -14.531 -13.297 -9.016 1 93.56 235 ARG A O 1
ATOM 1927 N N . PHE A 1 236 ? -14.586 -11.297 -10 1 93.88 236 PHE A N 1
ATOM 1928 C CA . PHE A 1 236 ? -13.656 -11.688 -11.047 1 93.88 236 PHE A CA 1
ATOM 1929 C C . PHE A 1 236 ? -12.352 -12.211 -10.453 1 93.88 236 PHE A C 1
ATOM 1931 O O . PHE A 1 236 ? -11.867 -13.273 -10.844 1 93.88 236 PHE A O 1
ATOM 1938 N N . VAL A 1 237 ? -11.781 -11.438 -9.508 1 95.94 237 VAL A N 1
ATOM 1939 C CA . VAL A 1 237 ? -10.531 -11.859 -8.875 1 95.94 237 VAL A CA 1
ATOM 1940 C C . VAL A 1 237 ? -10.742 -13.172 -8.133 1 95.94 237 VAL A C 1
ATOM 1942 O O . VAL A 1 237 ? -9.867 -14.039 -8.125 1 95.94 237 VAL A O 1
ATOM 1945 N N . GLY A 1 238 ? -11.883 -13.32 -7.461 1 94.38 238 GLY A N 1
ATOM 1946 C CA . GLY A 1 238 ? -12.203 -14.594 -6.832 1 94.38 238 GLY A CA 1
ATOM 1947 C C . GLY A 1 238 ? -12.07 -15.773 -7.777 1 94.38 238 GLY A C 1
ATOM 1948 O O . GLY A 1 238 ? -11.445 -16.781 -7.441 1 94.38 238 GLY A O 1
ATOM 1949 N N . TYR A 1 239 ? -12.617 -15.625 -8.938 1 91.44 239 TYR A N 1
ATOM 1950 C CA . TYR A 1 239 ? -12.555 -16.688 -9.938 1 91.44 239 TYR A CA 1
ATOM 1951 C C . TYR A 1 239 ? -11.141 -16.875 -10.461 1 91.44 239 TYR A C 1
ATOM 1953 O O . TYR A 1 239 ? -10.719 -17.984 -10.75 1 91.44 239 TYR A O 1
ATOM 1961 N N . LEU A 1 240 ? -10.5 -15.773 -10.609 1 91.94 240 LEU A N 1
ATOM 1962 C CA . LEU A 1 240 ? -9.102 -15.836 -11.031 1 91.94 240 LEU A CA 1
ATOM 1963 C C . LEU A 1 240 ? -8.273 -16.656 -10.055 1 91.94 240 LEU A C 1
ATOM 1965 O O . LEU A 1 240 ? -7.465 -17.5 -10.469 1 91.94 240 LEU A O 1
ATOM 1969 N N . GLU A 1 241 ? -8.5 -16.422 -8.758 1 94.38 241 GLU A N 1
ATOM 1970 C CA . GLU A 1 241 ? -7.754 -17.141 -7.727 1 94.38 241 GLU A CA 1
ATOM 1971 C C . GLU A 1 241 ? -8.164 -18.609 -7.664 1 94.38 241 GLU A C 1
ATOM 1973 O O . GLU A 1 241 ? -7.34 -19.469 -7.348 1 94.38 241 GLU A O 1
ATOM 1978 N N . GLU A 1 242 ? -9.375 -18.922 -7.98 1 91.62 242 GLU A N 1
ATOM 1979 C CA . GLU A 1 242 ? -9.789 -20.312 -8.086 1 91.62 242 GLU A CA 1
ATOM 1980 C C . GLU A 1 242 ? -8.977 -21.047 -9.148 1 91.62 242 GLU A C 1
ATOM 1982 O O . GLU A 1 242 ? -8.516 -22.172 -8.914 1 91.62 242 GLU A O 1
ATOM 1987 N N . GLU A 1 243 ? -8.875 -20.375 -10.242 1 87.75 243 GLU A N 1
ATOM 1988 C CA . GLU A 1 243 ? -8.07 -20.969 -11.305 1 87.75 243 GLU A CA 1
ATOM 1989 C C . GLU A 1 243 ? -6.629 -21.156 -10.859 1 87.75 243 GLU A C 1
ATOM 1991 O O . GLU A 1 243 ? -5.984 -22.141 -11.242 1 87.75 243 GLU A O 1
ATOM 1996 N N . ALA A 1 244 ? -6.164 -20.234 -10.102 1 93 244 ALA A N 1
ATOM 1997 C CA . ALA A 1 244 ? -4.805 -20.375 -9.586 1 93 244 ALA A CA 1
ATOM 1998 C C . ALA A 1 244 ? -4.695 -21.578 -8.648 1 93 244 ALA A C 1
ATOM 2000 O O . ALA A 1 244 ? -3.721 -22.328 -8.711 1 93 244 ALA A O 1
ATOM 2001 N N . VAL A 1 245 ? -5.652 -21.75 -7.797 1 93.69 245 VAL A N 1
ATOM 2002 C CA . VAL A 1 245 ? -5.656 -22.891 -6.891 1 93.69 245 VAL A CA 1
ATOM 2003 C C . VAL A 1 245 ? -5.648 -24.188 -7.691 1 93.69 245 VAL A C 1
ATOM 2005 O O . VAL A 1 245 ? -4.902 -25.125 -7.375 1 93.69 245 VAL A O 1
ATOM 2008 N N . ILE A 1 246 ? -6.434 -24.266 -8.742 1 89.56 246 ILE A N 1
ATOM 2009 C CA . ILE A 1 246 ? -6.504 -25.438 -9.594 1 89.56 246 ILE A CA 1
ATOM 2010 C C . ILE A 1 246 ? -5.145 -25.688 -10.25 1 89.56 246 ILE A C 1
ATOM 2012 O O . ILE A 1 246 ? -4.652 -26.812 -10.281 1 89.56 246 ILE A O 1
ATOM 2016 N N . THR A 1 247 ? -4.578 -24.672 -10.727 1 89.25 247 THR A N 1
ATOM 2017 C CA . THR A 1 247 ? -3.283 -24.781 -11.391 1 89.25 247 THR A CA 1
ATOM 2018 C C . THR A 1 247 ? -2.225 -25.328 -10.438 1 89.25 247 THR A C 1
ATOM 2020 O O . THR A 1 247 ? -1.504 -26.266 -10.781 1 89.25 247 THR A O 1
ATOM 2023 N N . TYR A 1 248 ? -2.113 -24.797 -9.305 1 94.94 248 TYR A N 1
ATOM 2024 C CA . TYR A 1 24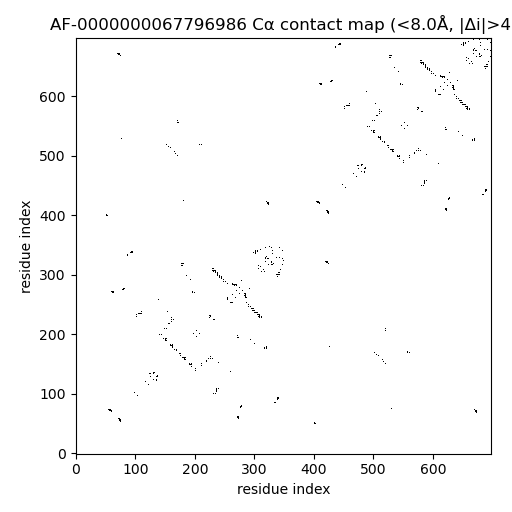8 ? -1.1 -25.234 -8.359 1 94.94 248 TYR A CA 1
ATOM 2025 C C . TYR A 1 248 ? -1.41 -26.625 -7.84 1 94.94 248 TYR A C 1
ATOM 2027 O O . TYR A 1 248 ? -0.497 -27.406 -7.559 1 94.94 248 TYR A O 1
ATOM 2035 N N . THR A 1 249 ? -2.693 -26.953 -7.711 1 94.25 249 THR A N 1
ATOM 2036 C CA . THR A 1 249 ? -3.078 -28.312 -7.34 1 94.25 249 THR A CA 1
ATOM 2037 C C . THR A 1 249 ? -2.621 -29.312 -8.398 1 94.25 249 THR A C 1
ATOM 2039 O O . THR A 1 249 ? -2.094 -30.375 -8.062 1 94.25 249 THR A O 1
ATOM 2042 N N . ARG A 1 250 ? -2.781 -28.969 -9.609 1 91.5 250 ARG A N 1
ATOM 2043 C CA . ARG A 1 250 ? -2.326 -29.828 -10.703 1 91.5 250 ARG A CA 1
ATOM 2044 C C . ARG A 1 250 ? -0.811 -30 -10.664 1 91.5 250 ARG A C 1
ATOM 2046 O O . ARG A 1 250 ? -0.298 -31.094 -10.93 1 91.5 250 ARG A O 1
ATOM 2053 N N . CYS A 1 251 ? -0.154 -28.969 -10.406 1 94.38 251 CYS A N 1
ATOM 2054 C CA . CYS A 1 251 ? 1.299 -29.047 -10.305 1 94.38 251 CYS A CA 1
ATOM 2055 C C . CYS A 1 251 ? 1.716 -30 -9.195 1 94.38 251 CYS A C 1
ATOM 2057 O O . CYS A 1 251 ? 2.613 -30.828 -9.383 1 94.38 251 CYS A O 1
ATOM 2059 N N . ILE A 1 252 ? 1.082 -29.891 -8.078 1 94.88 252 ILE A N 1
ATOM 2060 C CA . ILE A 1 252 ? 1.373 -30.766 -6.949 1 94.88 252 ILE A CA 1
ATOM 2061 C C . ILE A 1 252 ? 1.106 -32.219 -7.344 1 94.88 252 ILE A C 1
ATOM 2063 O O . ILE A 1 252 ? 1.895 -33.125 -7.023 1 94.88 252 ILE A O 1
ATOM 2067 N N . THR A 1 253 ? 0.054 -32.438 -8.055 1 93.81 253 THR A N 1
ATOM 2068 C CA . THR A 1 253 ? -0.287 -33.75 -8.531 1 93.81 253 THR A CA 1
ATOM 2069 C C . THR A 1 253 ? 0.808 -34.312 -9.445 1 93.81 253 THR A C 1
ATOM 2071 O O . THR A 1 253 ? 1.168 -35.469 -9.359 1 93.81 253 THR A O 1
ATOM 2074 N N . ASP A 1 254 ? 1.347 -33.469 -10.289 1 93.75 254 ASP A N 1
ATOM 2075 C CA . ASP A 1 254 ? 2.43 -33.875 -11.18 1 93.75 254 ASP A CA 1
ATOM 2076 C C . ASP A 1 254 ? 3.688 -34.25 -10.391 1 93.75 254 ASP A C 1
ATOM 2078 O O . ASP A 1 254 ? 4.379 -35.219 -10.711 1 93.75 254 ASP A O 1
ATOM 2082 N N . ILE A 1 255 ? 3.984 -33.469 -9.391 1 94.94 255 ILE A N 1
ATOM 2083 C CA . ILE A 1 255 ? 5.141 -33.75 -8.547 1 94.94 255 ILE A CA 1
ATOM 2084 C C . ILE A 1 255 ? 4.949 -35.094 -7.836 1 94.94 255 ILE A C 1
ATOM 2086 O O . ILE A 1 255 ? 5.84 -35.938 -7.852 1 94.94 255 ILE A O 1
ATOM 2090 N N . ASP A 1 256 ? 3.797 -35.281 -7.297 1 95 256 ASP A N 1
ATOM 2091 C CA . ASP A 1 256 ? 3.492 -36.469 -6.527 1 95 256 ASP A CA 1
ATOM 2092 C C . ASP A 1 256 ? 3.49 -37.719 -7.422 1 95 256 ASP A C 1
ATOM 2094 O O . ASP A 1 256 ? 3.822 -38.812 -6.969 1 95 256 ASP A O 1
ATOM 2098 N N . ALA A 1 257 ? 3.168 -37.531 -8.711 1 93.88 257 ALA A N 1
ATOM 2099 C CA . ALA A 1 257 ? 3.102 -38.625 -9.664 1 93.88 257 ALA A CA 1
ATOM 2100 C C . ALA A 1 257 ? 4.48 -38.938 -10.25 1 93.88 257 ALA A C 1
ATOM 2102 O O . ALA A 1 257 ? 4.629 -39.844 -11.062 1 93.88 257 ALA A O 1
ATOM 2103 N N . GLY A 1 258 ? 5.465 -38.156 -9.867 1 93.44 258 GLY A N 1
ATOM 2104 C CA . GLY A 1 258 ? 6.82 -38.375 -10.344 1 93.44 258 GLY A CA 1
ATOM 2105 C C . GLY A 1 258 ? 7.051 -37.875 -11.758 1 93.44 258 GLY A C 1
ATOM 2106 O O . GLY A 1 258 ? 8.008 -38.281 -12.422 1 93.44 258 GLY A O 1
ATOM 2107 N N . ARG A 1 259 ? 6.203 -37.031 -12.242 1 92.75 259 ARG A N 1
ATOM 2108 C CA . ARG A 1 259 ? 6.293 -36.531 -13.609 1 92.75 259 ARG A CA 1
ATOM 2109 C C . ARG A 1 259 ? 7.305 -35.406 -13.711 1 92.75 259 ARG A C 1
ATOM 2111 O O . ARG A 1 259 ? 7.656 -34.969 -14.812 1 92.75 259 ARG A O 1
ATOM 2118 N N . LEU A 1 260 ? 7.73 -34.938 -12.57 1 95.44 260 LEU A N 1
ATOM 2119 C CA . LEU A 1 260 ? 8.719 -33.844 -12.523 1 95.44 260 LEU A CA 1
ATOM 2120 C C . LEU A 1 260 ? 9.945 -34.281 -11.727 1 95.44 260 LEU A C 1
ATOM 2122 O O . LEU A 1 260 ? 10.195 -33.75 -10.641 1 95.44 260 LEU A O 1
ATOM 2126 N N . PRO A 1 261 ? 10.695 -35.125 -12.297 1 94.81 261 PRO A N 1
ATOM 2127 C CA . PRO A 1 261 ? 11.852 -35.656 -11.562 1 94.81 261 PRO A CA 1
ATOM 2128 C C . PRO A 1 261 ? 12.836 -34.562 -11.133 1 94.81 261 PRO A C 1
ATOM 2130 O O . PRO A 1 261 ? 13.516 -34.719 -10.117 1 94.81 261 PRO A O 1
ATOM 2133 N N . GLU A 1 262 ? 12.906 -33.438 -11.828 1 95.06 262 GLU A N 1
ATOM 2134 C CA . GLU A 1 262 ? 13.812 -32.344 -11.516 1 95.06 262 GLU A CA 1
ATOM 2135 C C . GLU A 1 262 ? 13.414 -31.656 -10.203 1 95.06 262 GLU A C 1
ATOM 2137 O O . GLU A 1 262 ? 14.227 -30.953 -9.586 1 95.06 262 GLU A O 1
ATOM 2142 N N . TRP A 1 263 ? 12.156 -31.828 -9.844 1 96.06 263 TRP A N 1
ATOM 2143 C CA . TRP A 1 263 ? 11.664 -31.172 -8.641 1 96.06 263 TRP A CA 1
ATOM 2144 C C . TRP A 1 263 ? 11.5 -32.156 -7.5 1 96.06 263 TRP A C 1
ATOM 2146 O O . TRP A 1 263 ? 10.984 -31.828 -6.438 1 96.06 263 TRP A O 1
ATOM 2156 N N . GLU A 1 264 ? 12.016 -33.375 -7.691 1 92.12 264 GLU A N 1
ATOM 2157 C CA . GLU A 1 264 ? 11.852 -34.406 -6.676 1 92.12 264 GLU A CA 1
ATOM 2158 C C . GLU A 1 264 ? 12.766 -34.156 -5.48 1 92.12 264 GLU A C 1
ATOM 2160 O O . GLU A 1 264 ? 13.938 -33.812 -5.648 1 92.12 264 GLU A O 1
ATOM 2165 N N . GLY A 1 265 ? 12.203 -34.25 -4.324 1 90.12 265 GLY A N 1
ATOM 2166 C CA . GLY A 1 265 ? 12.992 -34.062 -3.111 1 90.12 265 GLY A CA 1
ATOM 2167 C C . GLY A 1 265 ? 13.586 -32.688 -2.984 1 90.12 265 GLY A C 1
ATOM 2168 O O . GLY A 1 265 ? 12.875 -31.688 -3.107 1 90.12 265 GLY A O 1
ATOM 2169 N N . HIS A 1 266 ? 14.93 -32.719 -2.74 1 92.25 266 HIS A N 1
ATOM 2170 C CA . HIS A 1 266 ? 15.625 -31.453 -2.49 1 92.25 266 HIS A CA 1
ATOM 2171 C C . HIS A 1 266 ? 16.531 -31.078 -3.652 1 92.25 266 HIS A C 1
ATOM 2173 O O . HIS A 1 266 ? 17.547 -30.406 -3.461 1 92.25 266 HIS A O 1
ATOM 2179 N N . LYS A 1 267 ? 16.125 -31.484 -4.891 1 93.44 267 LYS A N 1
ATOM 2180 C CA . LYS A 1 267 ? 16.953 -31.25 -6.07 1 93.44 267 LYS A CA 1
ATOM 2181 C C . LYS A 1 267 ? 16.969 -29.766 -6.43 1 93.44 267 LYS A C 1
ATOM 2183 O O . LYS A 1 267 ? 17.906 -29.281 -7.066 1 93.44 267 LYS A O 1
ATOM 2188 N N . VAL A 1 268 ? 15.945 -29.156 -6.039 1 94.56 268 VAL A N 1
ATOM 2189 C CA . VAL A 1 268 ? 15.867 -27.719 -6.285 1 94.56 268 VAL A CA 1
ATOM 2190 C C . VAL A 1 268 ? 15.977 -26.953 -4.965 1 94.56 268 VAL A C 1
ATOM 2192 O O . VAL A 1 268 ? 15.336 -27.312 -3.98 1 94.56 268 VAL A O 1
ATOM 2195 N N . LYS A 1 269 ? 16.844 -26 -4.992 1 94.25 269 LYS A N 1
ATOM 2196 C CA . LYS A 1 269 ? 16.969 -25.156 -3.816 1 94.25 269 LYS A CA 1
ATOM 2197 C C . LYS A 1 269 ? 15.906 -24.047 -3.818 1 94.25 269 LYS A C 1
ATOM 2199 O O . LYS A 1 269 ? 15.758 -23.328 -4.805 1 94.25 269 LYS A O 1
ATOM 2204 N N . ILE A 1 270 ? 15.219 -23.969 -2.756 1 96.06 270 ILE A N 1
ATOM 2205 C CA . ILE A 1 270 ? 14.18 -22.938 -2.611 1 96.06 270 ILE A CA 1
ATOM 2206 C C . ILE A 1 270 ? 14.82 -21.609 -2.23 1 96.06 270 ILE A C 1
ATOM 2208 O O . ILE A 1 270 ? 15.672 -21.562 -1.338 1 96.06 270 ILE A O 1
ATOM 2212 N N . PRO A 1 271 ? 14.422 -20.609 -2.887 1 92.75 271 PRO A N 1
ATOM 2213 C CA . PRO A 1 271 ? 15.016 -19.297 -2.611 1 92.75 271 PRO A CA 1
ATOM 2214 C C . PRO A 1 271 ? 14.836 -18.859 -1.159 1 92.75 271 PRO A C 1
ATOM 2216 O O . PRO A 1 271 ? 13.781 -19.094 -0.563 1 92.75 271 PRO A O 1
ATOM 2219 N N . GLU A 1 272 ? 15.758 -18.094 -0.661 1 87.75 272 GLU A N 1
ATOM 2220 C CA . GLU A 1 272 ? 15.734 -17.625 0.718 1 87.75 272 GLU A CA 1
ATOM 2221 C C . GLU A 1 272 ? 14.57 -16.656 0.951 1 87.75 272 GLU A C 1
ATOM 2223 O O . GLU A 1 272 ? 13.992 -16.625 2.039 1 87.75 272 GLU A O 1
ATOM 2228 N N . ILE A 1 273 ? 14.25 -15.891 -0.039 1 86 273 ILE A N 1
ATOM 2229 C CA . ILE A 1 273 ? 13.156 -14.93 0.076 1 86 273 ILE A CA 1
ATOM 2230 C C . ILE A 1 273 ? 11.859 -15.656 0.414 1 86 273 ILE A C 1
ATOM 2232 O O . ILE A 1 273 ? 11.047 -15.156 1.191 1 86 273 ILE A O 1
ATOM 2236 N N . ALA A 1 274 ? 11.719 -16.812 -0.173 1 92 274 ALA A N 1
ATOM 2237 C CA . ALA A 1 274 ? 10.523 -17.609 0.101 1 92 274 ALA A CA 1
ATOM 2238 C C . ALA A 1 274 ? 10.57 -18.203 1.507 1 92 274 ALA A C 1
ATOM 2240 O O . ALA A 1 274 ? 9.586 -18.125 2.25 1 92 274 ALA A O 1
ATOM 2241 N N . ILE A 1 275 ? 11.711 -18.766 1.875 1 91.19 275 ILE A N 1
ATOM 2242 C CA . ILE A 1 275 ? 11.875 -19.391 3.184 1 91.19 275 ILE A CA 1
ATOM 2243 C C . ILE A 1 275 ? 11.594 -18.359 4.281 1 91.19 275 ILE A C 1
ATOM 2245 O O . ILE A 1 275 ? 10.883 -18.656 5.242 1 91.19 275 ILE A O 1
ATOM 2249 N N . ASP A 1 276 ? 12.062 -17.172 4.09 1 84.88 276 ASP A N 1
ATOM 2250 C CA . ASP A 1 276 ? 11.891 -16.109 5.074 1 84.88 276 ASP A CA 1
ATOM 2251 C C . ASP A 1 276 ? 10.445 -15.609 5.086 1 84.88 276 ASP A C 1
ATOM 2253 O O . ASP A 1 276 ? 9.859 -15.43 6.152 1 84.88 276 ASP A O 1
ATOM 2257 N N . TYR A 1 277 ? 9.922 -15.391 3.943 1 89.25 277 TYR A N 1
ATOM 2258 C CA . TYR A 1 277 ? 8.594 -14.789 3.848 1 89.25 277 TYR A CA 1
ATOM 2259 C C . TYR A 1 277 ? 7.531 -15.719 4.43 1 89.25 277 TYR A C 1
ATOM 2261 O O . TYR A 1 277 ? 6.668 -15.281 5.195 1 89.25 277 TYR A O 1
ATOM 2269 N N . TRP A 1 278 ? 7.605 -17.016 4.047 1 93.31 278 TRP A N 1
ATOM 2270 C CA . TRP A 1 278 ? 6.582 -17.969 4.488 1 93.31 278 TRP A CA 1
ATOM 2271 C C . TRP A 1 278 ? 7.012 -18.672 5.766 1 93.31 278 TRP A C 1
ATOM 2273 O O . TRP A 1 278 ? 6.32 -19.578 6.246 1 93.31 278 TRP A O 1
ATOM 2283 N N . HIS A 1 279 ? 8.141 -18.328 6.273 1 89.12 279 HIS A N 1
ATOM 2284 C CA . HIS A 1 279 ? 8.664 -19 7.453 1 89.12 279 HIS A CA 1
ATOM 2285 C C . HIS A 1 279 ? 8.648 -20.516 7.277 1 89.12 279 HIS A C 1
ATOM 2287 O O . HIS A 1 279 ? 8.125 -21.234 8.133 1 89.12 279 HIS A O 1
ATOM 2293 N N . MET A 1 280 ? 9.234 -20.828 6.219 1 91.25 280 MET A N 1
ATOM 2294 C CA . MET A 1 280 ? 9.234 -22.25 5.898 1 91.25 280 MET A CA 1
ATOM 2295 C C . MET A 1 280 ? 10.195 -23.016 6.801 1 91.25 280 MET A C 1
ATOM 2297 O O . MET A 1 280 ? 11.117 -22.438 7.367 1 91.25 280 MET A O 1
ATOM 2301 N N . GLY A 1 281 ? 10.008 -24.25 7.16 1 85.5 281 GLY A N 1
ATOM 2302 C CA . GLY A 1 281 ? 10.945 -25.078 7.898 1 85.5 281 GLY A CA 1
ATOM 2303 C C . GLY A 1 281 ? 12.289 -25.219 7.207 1 85.5 281 GLY A C 1
ATOM 2304 O O . GLY A 1 281 ? 12.516 -24.625 6.156 1 85.5 281 GLY A O 1
ATOM 2305 N N . PRO A 1 282 ? 13.141 -25.906 7.766 1 88.38 282 PRO A N 1
ATOM 2306 C CA . PRO A 1 282 ? 14.469 -26.078 7.168 1 88.38 282 PRO A CA 1
ATOM 2307 C C . PRO A 1 282 ? 14.438 -26.922 5.891 1 88.38 282 PRO A C 1
ATOM 2309 O O . PRO A 1 282 ? 13.688 -27.906 5.812 1 88.38 282 PRO A O 1
ATOM 2312 N N . ASN A 1 283 ? 15.078 -26.562 4.938 1 90.5 283 ASN A N 1
ATOM 2313 C CA . ASN A 1 283 ? 15.297 -27.266 3.676 1 90.5 283 ASN A CA 1
ATOM 2314 C C . ASN A 1 283 ? 13.977 -27.641 3.008 1 90.5 283 ASN A C 1
ATOM 2316 O O . ASN A 1 283 ? 13.75 -28.812 2.695 1 90.5 283 ASN A O 1
ATOM 2320 N N . PRO A 1 284 ? 13.156 -26.703 2.732 1 95.38 284 PRO A N 1
ATOM 2321 C CA . PRO A 1 284 ? 11.891 -27.016 2.07 1 95.38 284 PRO A CA 1
ATOM 2322 C C . PRO A 1 284 ? 12.078 -27.516 0.639 1 95.38 284 PRO A C 1
ATOM 2324 O O . PRO A 1 284 ? 13.109 -27.25 0.018 1 95.38 284 PRO A O 1
ATOM 2327 N N . THR A 1 285 ? 11.102 -28.297 0.193 1 96.56 285 THR A N 1
ATOM 2328 C CA . THR A 1 285 ? 11.094 -28.812 -1.173 1 96.56 285 THR A CA 1
ATOM 2329 C C . THR A 1 285 ? 10.266 -27.906 -2.086 1 96.56 285 THR A C 1
ATOM 2331 O O . THR A 1 285 ? 9.555 -27.031 -1.612 1 96.56 285 THR A O 1
ATOM 2334 N N . MET A 1 286 ? 10.406 -28.203 -3.367 1 97.38 286 MET A N 1
ATOM 2335 C CA . MET A 1 286 ? 9.562 -27.5 -4.328 1 97.38 286 MET A CA 1
ATOM 2336 C C . MET A 1 286 ? 8.086 -27.766 -4.047 1 97.38 286 MET A C 1
ATOM 2338 O O . MET A 1 286 ? 7.258 -26.859 -4.16 1 97.38 286 MET A O 1
ATOM 2342 N N . ARG A 1 287 ? 7.777 -28.953 -3.736 1 96.88 287 ARG A N 1
ATOM 2343 C CA . ARG A 1 287 ? 6.398 -29.297 -3.391 1 96.88 287 ARG A CA 1
ATOM 2344 C C . ARG A 1 287 ? 5.891 -28.422 -2.248 1 96.88 287 ARG A C 1
ATOM 2346 O O . ARG A 1 287 ? 4.754 -27.938 -2.285 1 96.88 287 ARG A O 1
ATOM 2353 N N . ASP A 1 288 ? 6.723 -28.25 -1.206 1 96.25 288 ASP A N 1
ATOM 2354 C CA . ASP A 1 288 ? 6.363 -27.391 -0.082 1 96.25 288 ASP A CA 1
ATOM 2355 C C . ASP A 1 288 ? 6.07 -25.969 -0.551 1 96.25 288 ASP A C 1
ATOM 2357 O O . ASP A 1 288 ? 5.074 -25.359 -0.143 1 96.25 288 ASP A O 1
ATOM 2361 N N . LEU A 1 289 ? 6.938 -25.438 -1.357 1 97.38 289 LEU A N 1
ATOM 2362 C CA . LEU A 1 289 ? 6.773 -24.078 -1.857 1 97.38 289 LEU A CA 1
ATOM 2363 C C . LEU A 1 289 ? 5.438 -23.922 -2.574 1 97.38 289 LEU A C 1
ATOM 2365 O O . LEU A 1 289 ? 4.695 -22.969 -2.314 1 97.38 289 LEU A O 1
ATOM 2369 N N . ILE A 1 290 ? 5.141 -24.875 -3.416 1 97.56 290 ILE A N 1
ATOM 2370 C CA . ILE A 1 290 ? 3.906 -24.812 -4.191 1 97.56 290 ILE A CA 1
ATOM 2371 C C . ILE A 1 290 ? 2.703 -24.938 -3.26 1 97.56 290 ILE A C 1
ATOM 2373 O O . ILE A 1 290 ? 1.664 -24.312 -3.49 1 97.56 290 ILE A O 1
ATOM 2377 N N . GLU A 1 291 ? 2.852 -25.688 -2.232 1 96.44 291 GLU A N 1
ATOM 2378 C CA . GLU A 1 291 ? 1.773 -25.828 -1.26 1 96.44 291 GLU A CA 1
ATOM 2379 C C . GLU A 1 291 ? 1.491 -24.5 -0.558 1 96.44 291 GLU A C 1
ATOM 2381 O O . GLU A 1 291 ? 0.333 -24.141 -0.338 1 96.44 291 GLU A O 1
ATOM 2386 N N . TYR A 1 292 ? 2.5 -23.797 -0.144 1 96.81 292 TYR A N 1
ATOM 2387 C CA . TYR A 1 292 ? 2.326 -22.5 0.492 1 96.81 292 TYR A CA 1
ATOM 2388 C C . TYR A 1 292 ? 1.645 -21.516 -0.454 1 96.81 292 TYR A C 1
ATOM 2390 O O . TYR A 1 292 ? 0.731 -20.797 -0.053 1 96.81 292 TYR A O 1
ATOM 2398 N N . ILE A 1 293 ? 2.127 -21.469 -1.67 1 97.62 293 ILE A N 1
ATOM 2399 C CA . ILE A 1 293 ? 1.574 -20.547 -2.648 1 97.62 293 ILE A CA 1
ATOM 2400 C C . ILE A 1 293 ? 0.116 -20.906 -2.93 1 97.62 293 ILE A C 1
ATOM 2402 O O . ILE A 1 293 ? -0.739 -20.016 -3.018 1 97.62 293 ILE A O 1
ATOM 2406 N N . ARG A 1 294 ? -0.173 -22.203 -3.068 1 96.94 294 ARG A N 1
ATOM 2407 C CA . ARG A 1 294 ? -1.552 -22.641 -3.26 1 96.94 294 ARG A CA 1
ATOM 2408 C C . ARG A 1 294 ? -2.439 -22.172 -2.109 1 96.94 294 ARG A C 1
ATOM 2410 O O . ARG A 1 294 ? -3.578 -21.75 -2.326 1 96.94 294 ARG A O 1
ATOM 2417 N N . ALA A 1 295 ? -1.935 -22.297 -0.927 1 96.06 295 ALA A N 1
ATOM 2418 C CA . ALA A 1 295 ? -2.684 -21.859 0.252 1 96.06 295 ALA A CA 1
ATOM 2419 C C . ALA A 1 295 ? -2.969 -20.359 0.207 1 96.06 295 ALA A C 1
ATOM 2421 O O . ALA A 1 295 ? -4.059 -19.922 0.577 1 96.06 295 ALA A O 1
ATOM 2422 N N . ASP A 1 296 ? -2.027 -19.562 -0.186 1 97.12 296 ASP A N 1
ATOM 2423 C CA . ASP A 1 296 ? -2.24 -18.141 -0.37 1 97.12 296 ASP A CA 1
ATOM 2424 C C . ASP A 1 296 ? -3.381 -17.875 -1.353 1 97.12 296 ASP A C 1
ATOM 2426 O O . ASP A 1 296 ? -4.242 -17.031 -1.1 1 97.12 296 ASP A O 1
ATOM 2430 N N . GLU A 1 297 ? -3.297 -18.609 -2.449 1 96.31 297 GLU A N 1
ATOM 2431 C CA . GLU A 1 297 ? -4.316 -18.422 -3.475 1 96.31 297 GLU A CA 1
ATOM 2432 C C . GLU A 1 297 ? -5.707 -18.75 -2.938 1 96.31 297 GLU A C 1
ATOM 2434 O O . GLU A 1 297 ? -6.688 -18.094 -3.275 1 96.31 297 GLU A O 1
ATOM 2439 N N . ALA A 1 298 ? -5.75 -19.812 -2.256 1 95.38 298 ALA A N 1
ATOM 2440 C CA . ALA A 1 298 ? -7.023 -20.188 -1.644 1 95.38 298 ALA A CA 1
ATOM 2441 C C . ALA A 1 298 ? -7.547 -19.062 -0.746 1 95.38 298 ALA A C 1
ATOM 2443 O O . ALA A 1 298 ? -8.742 -18.766 -0.748 1 95.38 298 ALA A O 1
ATOM 2444 N N . LYS A 1 299 ? -6.684 -18.5 0.001 1 95.81 299 LYS A N 1
ATOM 2445 C CA . LYS A 1 299 ? -7.078 -17.391 0.861 1 95.81 299 LYS A CA 1
ATOM 2446 C C . LYS A 1 299 ? -7.559 -16.188 0.035 1 95.81 299 LYS A C 1
ATOM 2448 O O . LYS A 1 299 ? -8.531 -15.523 0.404 1 95.81 299 LYS A O 1
ATOM 2453 N N . HIS A 1 300 ? -6.836 -15.891 -1.034 1 96.81 300 HIS A N 1
ATOM 2454 C CA . HIS A 1 300 ? -7.27 -14.812 -1.918 1 96.81 300 HIS A CA 1
ATOM 2455 C C . HIS A 1 300 ? -8.672 -15.07 -2.459 1 96.81 300 HIS A C 1
ATOM 2457 O O . HIS A 1 300 ? -9.453 -14.141 -2.639 1 96.81 300 HIS A O 1
ATOM 2463 N N . CYS A 1 301 ? -8.93 -16.328 -2.764 1 94.69 301 CYS A N 1
ATOM 2464 C CA . CYS A 1 301 ? -10.281 -16.703 -3.168 1 94.69 301 CYS A CA 1
ATOM 2465 C C . CYS A 1 301 ? -11.297 -16.297 -2.107 1 94.69 301 CYS A C 1
ATOM 2467 O O . CYS A 1 301 ? -12.281 -15.609 -2.41 1 94.69 301 CYS A O 1
ATOM 2469 N N . GLU A 1 302 ? -11.055 -16.734 -0.956 1 94.69 302 GLU A N 1
ATOM 2470 C CA . GLU A 1 302 ? -11.945 -16.422 0.157 1 94.69 302 GLU A CA 1
ATOM 2471 C C . GLU A 1 302 ? -12.148 -14.914 0.306 1 94.69 302 GLU A C 1
ATOM 2473 O O . GLU A 1 302 ? -13.281 -14.445 0.437 1 94.69 302 GLU A O 1
ATOM 2478 N N . VAL A 1 303 ? -11.055 -14.188 0.321 1 96.5 303 VAL A N 1
ATOM 2479 C CA . VAL A 1 303 ? -11.086 -12.75 0.566 1 96.5 303 VAL A CA 1
ATOM 2480 C C . VAL A 1 303 ? -11.914 -12.062 -0.514 1 96.5 303 VAL A C 1
ATOM 2482 O O . VAL A 1 303 ? -12.844 -11.312 -0.206 1 96.5 303 VAL A O 1
ATOM 2485 N N . ASN A 1 304 ? -11.633 -12.398 -1.738 1 96.62 304 ASN A N 1
ATOM 2486 C CA . ASN A 1 304 ? -12.25 -11.641 -2.822 1 96.62 304 ASN A CA 1
ATOM 2487 C C . ASN A 1 304 ? -13.711 -12.039 -3.021 1 96.62 304 ASN A C 1
ATOM 2489 O O . ASN A 1 304 ? -14.555 -11.195 -3.305 1 96.62 304 ASN A O 1
ATOM 2493 N N . HIS A 1 305 ? -14.031 -13.281 -2.898 1 94.12 305 HIS A N 1
ATOM 2494 C CA . HIS A 1 305 ? -15.445 -13.648 -2.93 1 94.12 305 HIS A CA 1
ATOM 2495 C C . HIS A 1 305 ? -16.219 -12.992 -1.787 1 94.12 305 HIS A C 1
ATOM 2497 O O . HIS A 1 305 ? -17.359 -12.57 -1.964 1 94.12 305 HIS A O 1
ATOM 2503 N N . THR A 1 306 ? -15.641 -12.93 -0.631 1 95.06 306 THR A N 1
ATOM 2504 C CA . THR A 1 306 ? -16.266 -12.258 0.503 1 95.06 306 THR A CA 1
ATOM 2505 C C . THR A 1 306 ? -16.469 -10.773 0.212 1 95.06 306 THR A C 1
ATOM 2507 O O . THR A 1 306 ? -17.562 -10.234 0.416 1 95.06 306 THR A O 1
ATOM 2510 N N . LEU A 1 307 ? -15.406 -10.125 -0.231 1 94.5 307 LEU A N 1
ATOM 2511 C CA . LEU A 1 307 ? -15.492 -8.703 -0.543 1 94.5 307 LEU A CA 1
ATOM 2512 C C . LEU A 1 307 ? -16.547 -8.453 -1.612 1 94.5 307 LEU A C 1
ATOM 2514 O O . LEU A 1 307 ? -17.219 -7.418 -1.594 1 94.5 307 LEU A O 1
ATOM 2518 N N . GLY A 1 308 ? -16.672 -9.406 -2.521 1 92.88 308 GLY A N 1
ATOM 2519 C CA . GLY A 1 308 ? -17.703 -9.305 -3.545 1 92.88 308 GLY A CA 1
ATOM 2520 C C . GLY A 1 308 ? -19.109 -9.414 -2.99 1 92.88 308 GLY A C 1
ATOM 2521 O O . GLY A 1 308 ? -20.062 -8.977 -3.629 1 92.88 308 GLY A O 1
ATOM 2522 N N . ASN A 1 309 ? -19.266 -10 -1.844 1 92.69 309 ASN A N 1
ATOM 2523 C CA . ASN A 1 309 ? -20.562 -10.18 -1.211 1 92.69 309 ASN A CA 1
ATOM 2524 C C . ASN A 1 309 ? -20.953 -8.969 -0.367 1 92.69 309 ASN A C 1
ATOM 2526 O O . ASN A 1 309 ? -22.109 -8.828 0.034 1 92.69 309 ASN A O 1
ATOM 2530 N N . LEU A 1 310 ? -20.078 -8.078 -0.093 1 92.94 310 LEU A N 1
ATOM 2531 C CA . LEU A 1 310 ? -20.297 -6.992 0.86 1 92.94 310 LEU A CA 1
ATOM 2532 C C . LEU A 1 310 ? -20.75 -5.727 0.148 1 92.94 310 LEU A C 1
ATOM 2534 O O . LEU A 1 310 ? -20.562 -5.586 -1.062 1 92.94 310 LEU A O 1
ATOM 2538 N N . ASP A 1 311 ? -21.422 -4.922 0.919 1 92.5 311 ASP A N 1
ATOM 2539 C CA . ASP A 1 311 ? -21.672 -3.561 0.45 1 92.5 311 ASP A CA 1
ATOM 2540 C C . ASP A 1 311 ? -20.359 -2.764 0.372 1 92.5 311 ASP A C 1
ATOM 2542 O O . ASP A 1 311 ? -19.734 -2.5 1.395 1 92.5 311 ASP A O 1
ATOM 2546 N N . GLN A 1 312 ? -20.047 -2.357 -0.738 1 88.88 312 GLN A N 1
ATOM 2547 C CA . GLN A 1 312 ? -18.75 -1.771 -1.021 1 88.88 312 GLN A CA 1
ATOM 2548 C C . GLN A 1 312 ? -18.547 -0.466 -0.255 1 88.88 312 GLN A C 1
ATOM 2550 O O . GLN A 1 312 ? -17.422 -0.083 0.055 1 88.88 312 GLN A O 1
ATOM 2555 N N . ASP A 1 313 ? -19.594 0.175 0.072 1 86.38 313 ASP A N 1
ATOM 2556 C CA . ASP A 1 313 ? -19.484 1.523 0.621 1 86.38 313 ASP A CA 1
ATOM 2557 C C . ASP A 1 313 ? -19.672 1.517 2.135 1 86.38 313 ASP A C 1
ATOM 2559 O O . ASP A 1 313 ? -19.172 2.398 2.836 1 86.38 313 ASP A O 1
ATOM 2563 N N . HIS A 1 314 ? -20.312 0.451 2.67 1 87.56 314 HIS A N 1
ATOM 2564 C CA . HIS A 1 314 ? -20.734 0.594 4.055 1 87.56 314 HIS A CA 1
ATOM 2565 C C . HIS A 1 314 ? -20.203 -0.544 4.918 1 87.56 314 HIS A C 1
ATOM 2567 O O . HIS A 1 314 ? -20.078 -0.4 6.137 1 87.56 314 HIS A O 1
ATOM 2573 N N . ASP A 1 315 ? -19.875 -1.608 4.293 1 89.44 315 ASP A N 1
ATOM 2574 C CA . ASP A 1 315 ? -19.469 -2.754 5.098 1 89.44 315 ASP A CA 1
ATOM 2575 C C . ASP A 1 315 ? -17.969 -2.695 5.422 1 89.44 315 ASP A C 1
ATOM 2577 O O . ASP A 1 315 ? -17.172 -2.213 4.617 1 89.44 315 ASP A O 1
ATOM 2581 N N . ARG A 1 316 ? -17.625 -3.23 6.598 1 88.06 316 ARG A N 1
ATOM 2582 C CA . ARG A 1 316 ? -16.219 -3.328 6.992 1 88.06 316 ARG A CA 1
ATOM 2583 C C . ARG A 1 316 ? -15.531 -4.484 6.281 1 88.06 316 ARG A C 1
ATOM 2585 O O . ARG A 1 316 ? -16.188 -5.453 5.883 1 88.06 316 ARG A O 1
ATOM 2592 N N . ASN A 1 317 ? -14.305 -4.352 6.113 1 90.31 317 ASN A N 1
ATOM 2593 C CA . ASN A 1 317 ? -13.492 -5.504 5.75 1 90.31 317 ASN A CA 1
ATOM 2594 C C . ASN A 1 317 ? -13.242 -6.414 6.949 1 90.31 317 ASN A C 1
ATOM 2596 O O . ASN A 1 317 ? -12.477 -6.062 7.852 1 90.31 317 ASN A O 1
ATOM 2600 N N . PRO A 1 318 ? -13.828 -7.555 6.977 1 89.56 318 PRO A N 1
ATOM 2601 C CA . PRO A 1 318 ? -13.766 -8.406 8.164 1 89.56 318 PRO A CA 1
ATOM 2602 C C . PRO A 1 318 ? -12.406 -9.07 8.352 1 89.56 318 PRO A C 1
ATOM 2604 O O . PRO A 1 318 ? -12.133 -9.641 9.414 1 89.56 318 PRO A O 1
ATOM 2607 N N . PHE A 1 319 ? -11.57 -9.031 7.375 1 90 319 PHE A N 1
ATOM 2608 C CA . PHE A 1 319 ? -10.25 -9.656 7.461 1 90 319 PHE A CA 1
ATOM 2609 C C . PHE A 1 319 ? -9.273 -8.758 8.203 1 90 319 PHE A C 1
ATOM 2611 O O . PHE A 1 319 ? -8.234 -9.219 8.672 1 90 319 PHE A O 1
ATOM 2618 N N . ALA A 1 320 ? -9.531 -7.484 8.234 1 84.19 320 ALA A N 1
ATOM 2619 C CA . ALA A 1 320 ? -8.641 -6.527 8.891 1 84.19 320 ALA A CA 1
ATOM 2620 C C . ALA A 1 320 ? -9.289 -5.949 10.148 1 84.19 320 ALA A C 1
ATOM 2622 O O . ALA A 1 320 ? -8.617 -5.758 11.164 1 84.19 320 ALA A O 1
ATOM 2623 N N . LEU A 1 321 ? -10.57 -5.672 9.969 1 84 321 LEU A N 1
ATOM 2624 C CA . LEU A 1 321 ? -11.312 -5.137 11.102 1 84 321 LEU A CA 1
ATOM 2625 C C . LEU A 1 321 ? -12.078 -6.246 11.82 1 84 321 LEU A C 1
ATOM 2627 O O . LEU A 1 321 ? -13.133 -6.688 11.352 1 84 321 LEU A O 1
ATOM 2631 N N . LYS A 1 322 ? -11.672 -6.531 12.984 1 81.62 322 LYS A N 1
ATOM 2632 C CA . LYS A 1 322 ? -12.25 -7.664 13.703 1 81.62 322 LYS A CA 1
ATOM 2633 C C . LYS A 1 322 ? -13.25 -7.195 14.75 1 81.62 322 LYS A C 1
ATOM 2635 O O . LYS A 1 322 ? -13.086 -6.129 15.344 1 81.62 322 LYS A O 1
ATOM 2640 N N . ILE A 1 323 ? -14.289 -7.941 14.82 1 78.5 323 ILE A N 1
ATOM 2641 C CA . ILE A 1 323 ? -15.297 -7.711 15.852 1 78.5 323 ILE A CA 1
ATOM 2642 C C . ILE A 1 323 ? -15.5 -8.984 16.672 1 78.5 323 ILE A C 1
ATOM 2644 O O . ILE A 1 323 ? -15.328 -10.094 16.156 1 78.5 323 ILE A O 1
ATOM 2648 N N . ASP A 1 324 ? -15.641 -8.781 17.922 1 76.25 324 ASP A N 1
ATOM 2649 C CA . ASP A 1 324 ? -16.016 -9.914 18.766 1 76.25 324 ASP A CA 1
ATOM 2650 C C . ASP A 1 324 ? -17.516 -9.969 18.984 1 76.25 324 ASP A C 1
ATOM 2652 O O . ASP A 1 324 ? -18.047 -9.297 19.875 1 76.25 324 ASP A O 1
ATOM 2656 N N . ASN A 1 325 ? -18.188 -10.688 18.141 1 77.06 325 ASN A N 1
ATOM 2657 C CA . ASN A 1 325 ? -19.641 -10.781 18.266 1 77.06 325 ASN A CA 1
ATOM 2658 C C . ASN A 1 325 ? -20.078 -12.188 18.672 1 77.06 325 ASN A C 1
ATOM 2660 O O . ASN A 1 325 ? -21.234 -12.547 18.516 1 77.06 325 ASN A O 1
ATOM 2664 N N . GLY A 1 326 ? -19.094 -13.008 19.016 1 79.75 326 GLY A N 1
ATOM 2665 C CA . GLY A 1 326 ? -19.406 -14.344 19.5 1 79.75 326 GLY A CA 1
ATOM 2666 C C . GLY A 1 326 ? -19.5 -15.367 18.391 1 79.75 326 GLY A C 1
ATOM 2667 O O . GLY A 1 326 ? -19.703 -16.562 18.656 1 79.75 326 GLY A O 1
ATOM 2668 N N . HIS A 1 327 ? -19.453 -15.008 17.172 1 83.75 327 HIS A N 1
ATOM 2669 C CA . HIS A 1 327 ? -19.484 -15.906 16.031 1 83.75 327 HIS A CA 1
ATOM 2670 C C . HIS A 1 327 ? -18.141 -15.922 15.297 1 83.75 327 HIS A C 1
ATOM 2672 O O . HIS A 1 327 ? -17.391 -14.945 15.367 1 83.75 327 HIS A O 1
ATOM 2678 N N . PRO A 1 328 ? -17.922 -17.031 14.695 1 86.62 328 PRO A N 1
ATOM 2679 C CA . PRO A 1 328 ? -16.688 -17.047 13.906 1 86.62 328 PRO A CA 1
ATOM 2680 C C . PRO A 1 328 ? -16.641 -15.93 12.852 1 86.62 328 PRO A C 1
ATOM 2682 O O . PRO A 1 328 ? -17.672 -15.602 12.258 1 86.62 328 PRO A O 1
ATOM 2685 N N . GLN A 1 329 ? -15.516 -15.352 12.727 1 89.5 329 GLN A N 1
ATOM 2686 C CA . GLN A 1 329 ? -15.273 -14.289 11.758 1 89.5 329 GLN A CA 1
ATOM 2687 C C . GLN A 1 329 ? -14.07 -14.594 10.883 1 89.5 329 GLN A C 1
ATOM 2689 O O . GLN A 1 329 ? -13.203 -15.391 11.266 1 89.5 329 GLN A O 1
ATOM 2694 N N . PRO A 1 330 ? -14.062 -13.977 9.734 1 90.56 330 PRO A N 1
ATOM 2695 C CA . PRO A 1 330 ? -12.906 -14.188 8.859 1 90.56 330 PRO A CA 1
ATOM 2696 C C . PRO A 1 330 ? -11.586 -13.789 9.531 1 90.56 330 PRO A C 1
ATOM 2698 O O . PRO A 1 330 ? -11.562 -12.883 10.367 1 90.56 330 PRO A O 1
ATOM 2701 N N . SER A 1 331 ? -10.586 -14.555 9.234 1 87.5 331 SER A N 1
ATOM 2702 C CA . SER A 1 331 ? -9.234 -14.281 9.719 1 87.5 331 SER A CA 1
ATOM 2703 C C . SER A 1 331 ? -8.234 -14.219 8.562 1 87.5 331 SER A C 1
ATOM 2705 O O . SER A 1 331 ? -8.562 -14.578 7.434 1 87.5 331 SER A O 1
ATOM 2707 N N . LYS A 1 332 ? -7.062 -13.758 8.859 1 88.31 332 LYS A N 1
ATOM 2708 C CA . LYS A 1 332 ? -6.02 -13.664 7.844 1 88.31 332 LYS A CA 1
ATOM 2709 C C . LYS A 1 332 ? -5.395 -15.031 7.574 1 88.31 332 LYS A C 1
ATOM 2711 O O . LYS A 1 332 ? -4.918 -15.297 6.469 1 88.31 332 LYS A O 1
ATOM 2716 N N . ASP A 1 333 ? -5.426 -15.852 8.578 1 88 333 ASP A N 1
ATOM 2717 C CA . ASP A 1 333 ? -4.852 -17.188 8.414 1 88 333 ASP A CA 1
ATOM 2718 C C . ASP A 1 333 ? -5.902 -18.172 7.926 1 88 333 ASP A C 1
ATOM 2720 O O . ASP A 1 333 ? -6.93 -17.781 7.375 1 88 333 ASP A O 1
ATOM 2724 N N . LEU A 1 334 ? -5.656 -19.438 8.031 1 90.19 334 LEU A N 1
ATOM 2725 C CA . LEU A 1 334 ? -6.543 -20.453 7.457 1 90.19 334 LEU A CA 1
ATOM 2726 C C . LEU A 1 334 ? -7.434 -21.062 8.531 1 90.19 334 LEU A C 1
ATOM 2728 O O . LEU A 1 334 ? -8.125 -22.047 8.281 1 90.19 334 LEU A O 1
ATOM 2732 N N . SER A 1 335 ? -7.492 -20.484 9.719 1 86.94 335 SER A N 1
ATOM 2733 C CA . SER A 1 335 ? -8.227 -21.078 10.844 1 86.94 335 SER A CA 1
ATOM 2734 C C . SER A 1 335 ? -9.727 -21.062 10.586 1 86.94 335 SER A C 1
ATOM 2736 O O . SER A 1 335 ? -10.438 -21.969 11 1 86.94 335 SER A O 1
ATOM 2738 N N . THR A 1 336 ? -10.227 -20.047 9.867 1 88.94 336 THR A N 1
ATOM 2739 C CA . THR A 1 336 ? -11.656 -19.953 9.57 1 88.94 336 THR A CA 1
ATOM 2740 C C . THR A 1 336 ? -11.891 -19.891 8.07 1 88.94 336 THR A C 1
ATOM 2742 O O . THR A 1 336 ? -12.789 -19.188 7.602 1 88.94 336 THR A O 1
ATOM 2745 N N . TYR A 1 337 ? -11.18 -20.609 7.359 1 91.06 337 TYR A N 1
ATOM 2746 C CA . TYR A 1 337 ? -11.141 -20.562 5.902 1 91.06 337 TYR A CA 1
ATOM 2747 C C . TYR A 1 337 ? -12.461 -21.047 5.312 1 91.06 337 TYR A C 1
ATOM 2749 O O . TYR A 1 337 ? -12.969 -22.109 5.691 1 91.06 337 TYR A O 1
ATOM 2757 N N . LYS A 1 338 ? -13.039 -20.266 4.434 1 89.12 338 LYS A N 1
ATOM 2758 C CA . LYS A 1 338 ? -14.18 -20.594 3.58 1 89.12 338 LYS A CA 1
ATOM 2759 C C . LYS A 1 338 ? -13.883 -20.281 2.117 1 89.12 338 LYS A C 1
ATOM 2761 O O . LYS A 1 338 ? -14.031 -19.141 1.682 1 89.12 338 LYS A O 1
ATOM 2766 N N . GLY A 1 339 ? -13.625 -21.219 1.35 1 86.62 339 GLY A N 1
ATOM 2767 C CA . GLY A 1 339 ? -13.148 -21.062 -0.017 1 86.62 339 GLY A CA 1
ATOM 2768 C C . GLY A 1 339 ? -14.125 -20.312 -0.905 1 86.62 339 GLY A C 1
ATOM 2769 O O . GLY A 1 339 ? -13.711 -19.625 -1.843 1 86.62 339 GLY A O 1
ATOM 2770 N N . GLN A 1 340 ? -15.391 -20.391 -0.612 1 88 340 GLN A N 1
ATOM 2771 C CA . GLN A 1 340 ? -16.391 -19.766 -1.46 1 88 340 GLN A CA 1
ATOM 2772 C C . GLN A 1 340 ? -16.734 -18.359 -0.958 1 88 340 GLN A C 1
ATOM 2774 O O . GLN A 1 340 ? -17.562 -17.672 -1.557 1 88 340 GLN A O 1
ATOM 2779 N N . GLY A 1 341 ? -16.109 -18.016 0.102 1 90.75 341 GLY A N 1
ATOM 2780 C CA . GLY A 1 341 ? -16.344 -16.688 0.657 1 90.75 341 GLY A CA 1
ATOM 2781 C C . GLY A 1 341 ? -17.422 -16.656 1.71 1 90.75 341 GLY A C 1
ATOM 2782 O O . GLY A 1 341 ? -18.297 -17.547 1.736 1 90.75 341 GLY A O 1
ATOM 2783 N N . TRP A 1 342 ? -17.391 -15.672 2.494 1 92.75 342 TRP A N 1
ATOM 2784 C CA . TRP A 1 342 ? -18.391 -15.453 3.541 1 92.75 342 TRP A CA 1
ATOM 2785 C C . TRP A 1 342 ? -19.562 -14.641 3.012 1 92.75 342 TRP A C 1
ATOM 2787 O O . TRP A 1 342 ? -19.391 -13.734 2.203 1 92.75 342 TRP A O 1
ATOM 2797 N N . SER A 1 343 ? -20.75 -15.023 3.465 1 91.88 343 SER A N 1
ATOM 2798 C CA . SER A 1 343 ? -21.922 -14.219 3.111 1 91.88 343 SER A CA 1
ATOM 2799 C C . SER A 1 343 ? -22 -12.945 3.943 1 91.88 343 SER A C 1
ATOM 2801 O O . SER A 1 343 ? -21.438 -12.883 5.043 1 91.88 343 SER A O 1
ATOM 2803 N N . ARG A 1 344 ? -22.609 -11.977 3.395 1 91.94 344 ARG A N 1
ATOM 2804 C CA . ARG A 1 344 ? -22.703 -10.695 4.082 1 91.94 344 ARG A CA 1
ATOM 2805 C C . ARG A 1 344 ? -23.391 -10.852 5.434 1 91.94 344 ARG A C 1
ATOM 2807 O O . ARG A 1 344 ? -23.016 -10.195 6.406 1 91.94 344 ARG A O 1
ATOM 2814 N N . ASP A 1 345 ? -24.375 -11.688 5.488 1 89.69 345 ASP A N 1
ATOM 2815 C CA . ASP A 1 345 ? -25.156 -11.891 6.711 1 89.69 345 ASP A CA 1
ATOM 2816 C C . ASP A 1 345 ? -24.281 -12.453 7.828 1 89.69 345 ASP A C 1
ATOM 2818 O O . ASP A 1 345 ? -24.531 -12.188 9.008 1 89.69 345 ASP A O 1
ATOM 2822 N N . GLU A 1 346 ? -23.297 -13.203 7.488 1 89.25 346 GLU A N 1
ATOM 2823 C CA . GLU A 1 346 ? -22.391 -13.797 8.469 1 89.25 346 GLU A CA 1
ATOM 2824 C C . GLU A 1 346 ? -21.438 -12.758 9.039 1 89.25 346 GLU A C 1
ATOM 2826 O O . GLU A 1 346 ? -20.875 -12.945 10.117 1 89.25 346 GLU A O 1
ATOM 2831 N N . ILE A 1 347 ? -21.188 -11.664 8.328 1 84.38 347 ILE A N 1
ATOM 2832 C CA . ILE A 1 347 ? -20.203 -10.648 8.703 1 84.38 347 ILE A CA 1
ATOM 2833 C C . ILE A 1 347 ? -20.891 -9.5 9.422 1 84.38 347 ILE A C 1
ATOM 2835 O O . ILE A 1 347 ? -20.359 -8.945 10.383 1 84.38 347 ILE A O 1
ATOM 2839 N N . ALA A 1 348 ? -21.984 -8.969 8.875 1 66.19 348 ALA A N 1
ATOM 2840 C CA . ALA A 1 348 ? -22.719 -7.785 9.336 1 66.19 348 ALA A CA 1
ATOM 2841 C C . ALA A 1 348 ? -23.359 -8.031 10.688 1 66.19 348 ALA A C 1
ATOM 2843 O O . ALA A 1 348 ? -23.625 -7.09 11.438 1 66.19 348 ALA A O 1
ATOM 2844 N N . ASN A 1 349 ? -23.5 -9.336 11.094 1 54.19 349 ASN A N 1
ATOM 2845 C CA . ASN A 1 349 ? -24.234 -9.586 12.336 1 54.19 349 ASN A CA 1
ATOM 2846 C C . ASN A 1 349 ? -23.297 -9.664 13.531 1 54.19 349 ASN A C 1
ATOM 2848 O O . ASN A 1 349 ? -22.172 -10.141 13.422 1 54.19 349 ASN A O 1
ATOM 2852 N N . MET B 1 1 ? 24.172 80.312 -35.719 1 18.95 1 MET B N 1
ATOM 2853 C CA . MET B 1 1 ? 24.781 80.875 -34.5 1 18.95 1 MET B CA 1
ATOM 2854 C C . MET B 1 1 ? 24.172 80.188 -33.25 1 18.95 1 MET B C 1
ATOM 2856 O O . MET B 1 1 ? 24.906 79.688 -32.406 1 18.95 1 MET B O 1
ATOM 2860 N N . THR B 1 2 ? 23.172 80.812 -32.656 1 18.22 2 THR B N 1
ATOM 2861 C CA . THR B 1 2 ? 23.062 81.188 -31.25 1 18.22 2 THR B CA 1
ATOM 2862 C C . THR B 1 2 ? 22.641 79.938 -30.422 1 18.22 2 THR B C 1
ATOM 2864 O O . THR B 1 2 ? 23.297 79.625 -29.453 1 18.22 2 THR B O 1
ATOM 2867 N N . LEU B 1 3 ? 21.516 80 -29.656 1 18.78 3 LEU B N 1
ATOM 2868 C CA . LEU B 1 3 ? 21.156 80.188 -28.266 1 18.78 3 LEU B CA 1
ATOM 2869 C C . LEU B 1 3 ? 20.594 78.938 -27.625 1 18.78 3 LEU B C 1
ATOM 2871 O O . LEU B 1 3 ? 20.406 78.875 -26.406 1 18.78 3 LEU B O 1
ATOM 2875 N N . LEU B 1 4 ? 19.828 78.062 -28.391 1 23.02 4 LEU B N 1
ATOM 2876 C CA . LEU B 1 4 ? 18.688 77.625 -27.594 1 23.02 4 LEU B CA 1
ATOM 2877 C C . LEU B 1 4 ? 19.141 76.75 -26.422 1 23.02 4 LEU B C 1
ATOM 2879 O O . LEU B 1 4 ? 19.906 75.812 -26.594 1 23.02 4 LEU B O 1
ATOM 2883 N N . THR B 1 5 ? 18.906 77.125 -25.094 1 20.69 5 THR B N 1
ATOM 2884 C CA . THR B 1 5 ? 19.172 77.125 -23.656 1 20.69 5 THR B CA 1
ATOM 2885 C C . THR B 1 5 ? 18.812 75.75 -23.094 1 20.69 5 THR B C 1
ATOM 2887 O O . THR B 1 5 ? 17.672 75.312 -23.234 1 20.69 5 THR B O 1
ATOM 2890 N N . THR B 1 6 ? 19.781 74.688 -22.969 1 23.64 6 THR B N 1
ATOM 2891 C CA . THR B 1 6 ? 20 73.375 -22.438 1 23.64 6 THR B CA 1
ATOM 2892 C C . THR B 1 6 ? 19.656 73.312 -20.953 1 23.64 6 THR B C 1
ATOM 2894 O O . THR B 1 6 ? 20.484 73.688 -20.109 1 23.64 6 THR B O 1
ATOM 2897 N N . THR B 1 7 ? 18.422 73.875 -20.578 1 19.5 7 THR B N 1
ATOM 2898 C CA . THR B 1 7 ? 18.109 74.188 -19.188 1 19.5 7 THR B CA 1
ATOM 2899 C C . THR B 1 7 ? 18.391 72.938 -18.297 1 19.5 7 THR B C 1
ATOM 2901 O O . THR B 1 7 ? 18.391 71.812 -18.75 1 19.5 7 THR B O 1
ATOM 2904 N N . SER B 1 8 ? 18.312 73.062 -16.812 1 19.61 8 SER B N 1
ATOM 2905 C CA . SER B 1 8 ? 18.828 73 -15.453 1 19.61 8 SER B CA 1
ATOM 2906 C C . SER B 1 8 ? 18.203 71.875 -14.664 1 19.61 8 SER B C 1
ATOM 2908 O O . SER B 1 8 ? 18.344 71.812 -13.438 1 19.61 8 SER B O 1
ATOM 2910 N N . LEU B 1 9 ? 17.516 70.812 -15.312 1 20.83 9 LEU B N 1
ATOM 2911 C CA . LEU B 1 9 ? 16.578 70.188 -14.406 1 20.83 9 LEU B CA 1
ATOM 2912 C C . LEU B 1 9 ? 17.266 69.812 -13.102 1 20.83 9 LEU B C 1
ATOM 2914 O O . LEU B 1 9 ? 18.391 69.312 -13.117 1 20.83 9 LEU B O 1
ATOM 2918 N N . LEU B 1 10 ? 16.656 70 -11.93 1 18.8 10 LEU B N 1
ATOM 2919 C CA . LEU B 1 10 ? 16.688 70.312 -10.5 1 18.8 10 LEU B CA 1
ATOM 2920 C C . LEU B 1 10 ? 17.281 69.125 -9.734 1 18.8 10 LEU B C 1
ATOM 2922 O O . LEU B 1 10 ? 17.328 68 -10.266 1 18.8 10 LEU B O 1
ATOM 2926 N N . ARG B 1 11 ? 16.953 68.938 -8.375 1 17.88 11 ARG B N 1
ATOM 2927 C CA . ARG B 1 11 ? 17.5 69.062 -7.027 1 17.88 11 ARG B CA 1
ATOM 2928 C C . ARG B 1 11 ? 17.781 67.625 -6.453 1 17.88 11 ARG B C 1
ATOM 2930 O O . ARG B 1 11 ? 18.891 67.375 -5.965 1 17.88 11 ARG B O 1
ATOM 2937 N N . THR B 1 12 ? 16.781 66.875 -5.863 1 18.09 12 THR B N 1
ATOM 2938 C CA . THR B 1 12 ? 16.719 66.688 -4.422 1 18.09 12 THR B CA 1
ATOM 2939 C C . THR B 1 12 ? 17.359 65.375 -4.031 1 18.09 12 THR B C 1
ATOM 2941 O O . THR B 1 12 ? 17.328 65 -2.859 1 18.09 12 THR B O 1
ATOM 2944 N N . SER B 1 13 ? 18.016 64.625 -4.797 1 18.73 13 SER B N 1
ATOM 2945 C CA . SER B 1 13 ? 18.047 63.219 -4.352 1 18.73 13 SER B CA 1
ATOM 2946 C C . SER B 1 13 ? 18.734 63.094 -2.998 1 18.73 13 SER B C 1
ATOM 2948 O O . SER B 1 13 ? 19.844 63.594 -2.807 1 18.73 13 SER B O 1
ATOM 2950 N N . ARG B 1 14 ? 17.875 62.75 -1.939 1 19.97 14 ARG B N 1
ATOM 2951 C CA . ARG B 1 14 ? 18.062 62.562 -0.504 1 19.97 14 ARG B CA 1
ATOM 2952 C C . ARG B 1 14 ? 19.266 61.688 -0.217 1 19.97 14 ARG B C 1
ATOM 2954 O O . ARG B 1 14 ? 19.656 60.875 -1.059 1 19.97 14 ARG B O 1
ATOM 2961 N N . ALA B 1 15 ? 19.812 61.844 1.04 1 18.22 15 ALA B N 1
ATOM 2962 C CA . ALA B 1 15 ? 21 61.719 1.879 1 18.22 15 ALA B CA 1
ATOM 2963 C C . ALA B 1 15 ? 21.266 60.25 2.201 1 18.22 15 ALA B C 1
ATOM 2965 O O . ALA B 1 15 ? 20.391 59.531 2.682 1 18.22 15 ALA B O 1
ATOM 2966 N N . LEU B 1 16 ? 22.281 59.562 1.618 1 18.72 16 LEU B N 1
ATOM 2967 C CA . LEU B 1 16 ? 22.969 58.281 1.66 1 18.72 16 LEU B CA 1
ATOM 2968 C C . LEU B 1 16 ? 23.531 58.031 3.053 1 18.72 16 LEU B C 1
ATOM 2970 O O . LEU B 1 16 ? 24.688 58.344 3.338 1 18.72 16 LEU B O 1
ATOM 2974 N N . ALA B 1 17 ? 22.719 58.438 4.109 1 16.47 17 ALA B N 1
ATOM 2975 C CA . ALA B 1 17 ? 23.562 58.469 5.309 1 16.47 17 ALA B CA 1
ATOM 2976 C C . ALA B 1 17 ? 24.234 57.125 5.535 1 16.47 17 ALA B C 1
ATOM 2978 O O . ALA B 1 17 ? 23.703 56.062 5.172 1 16.47 17 ALA B O 1
ATOM 2979 N N . LYS B 1 18 ? 25.484 57.188 6.102 1 17.45 18 LYS B N 1
ATOM 2980 C CA . LYS B 1 18 ? 26.719 56.469 6.445 1 17.45 18 LYS B CA 1
ATOM 2981 C C . LYS B 1 18 ? 26.422 55.344 7.434 1 17.45 18 LYS B C 1
ATOM 2983 O O . LYS B 1 18 ? 25.562 55.469 8.305 1 17.45 18 LYS B O 1
ATOM 2988 N N . VAL B 1 19 ? 26.953 54.125 7.273 1 17.94 19 VAL B N 1
ATOM 2989 C CA . VAL B 1 19 ? 27.062 52.75 7.711 1 17.94 19 VAL B CA 1
ATOM 2990 C C . VAL B 1 19 ? 27.703 52.688 9.094 1 17.94 19 VAL B C 1
ATOM 2992 O O . VAL B 1 19 ? 27.906 51.594 9.641 1 17.94 19 VAL B O 1
ATOM 2995 N N . SER B 1 20 ? 27.562 53.656 10.039 1 16.97 20 SER B N 1
ATOM 2996 C CA . SER B 1 20 ? 28.625 53.5 11.031 1 16.97 20 SER B CA 1
ATOM 2997 C C . SER B 1 20 ? 28.469 52.188 11.812 1 16.97 20 SER B C 1
ATOM 2999 O O . SER B 1 20 ? 27.391 51.906 12.328 1 16.97 20 SER B O 1
ATOM 3001 N N . VAL B 1 21 ? 29.391 51.219 11.672 1 18.95 21 VAL B N 1
ATOM 3002 C CA . VAL B 1 21 ? 29.719 49.875 12.133 1 18.95 21 VAL B CA 1
ATOM 3003 C C . VAL B 1 21 ? 30.109 49.906 13.609 1 18.95 21 VAL B C 1
ATOM 3005 O O . VAL B 1 21 ? 30.562 48.906 14.164 1 18.95 21 VAL B O 1
ATOM 3008 N N . SER B 1 22 ? 29.516 50.781 14.492 1 17.11 22 SER B N 1
ATOM 3009 C CA . SER B 1 22 ? 30.344 50.844 15.703 1 17.11 22 SER B CA 1
ATOM 3010 C C . SER B 1 22 ? 30.422 49.469 16.391 1 17.11 22 SER B C 1
ATOM 3012 O O . SER B 1 22 ? 29.422 48.781 16.531 1 17.11 22 SER B O 1
ATOM 3014 N N . VAL B 1 23 ? 31.688 48.969 16.766 1 18.7 23 VAL B N 1
ATOM 3015 C CA . VAL B 1 23 ? 32.469 47.812 17.219 1 18.7 23 VAL B CA 1
ATOM 3016 C C . VAL B 1 23 ? 32.312 47.656 18.719 1 18.7 23 VAL B C 1
ATOM 3018 O O . VAL B 1 23 ? 32.938 46.781 19.328 1 18.7 23 VAL B O 1
ATOM 3021 N N . SER B 1 24 ? 31.312 48.219 19.422 1 17.23 24 SER B N 1
ATOM 3022 C CA . SER B 1 24 ? 31.812 48.438 20.781 1 17.23 24 SER B CA 1
ATOM 3023 C C . SER B 1 24 ? 32.188 47.094 21.422 1 17.23 24 SER B C 1
ATOM 3025 O O . SER B 1 24 ? 31.719 46.031 21.016 1 17.23 24 SER B O 1
ATOM 3027 N N . ARG B 1 25 ? 32.5 47.188 22.922 1 18.69 25 ARG B N 1
ATOM 3028 C CA . ARG B 1 25 ? 33.562 46.812 23.844 1 18.69 25 ARG B CA 1
ATOM 3029 C C . ARG B 1 25 ? 33.344 45.406 24.375 1 18.69 25 ARG B C 1
ATOM 3031 O O . ARG B 1 25 ? 32.219 44.906 24.422 1 18.69 25 ARG B O 1
ATOM 3038 N N . PRO B 1 26 ? 34.375 44.875 25.297 1 18.17 26 PRO B N 1
ATOM 3039 C CA . PRO B 1 26 ? 35.062 43.594 25.625 1 18.17 26 PRO B CA 1
ATOM 3040 C C . PRO B 1 26 ? 34.375 42.844 26.766 1 18.17 26 PRO B C 1
ATOM 3042 O O . PRO B 1 26 ? 34.5 41.625 26.875 1 18.17 26 PRO B O 1
ATOM 3045 N N . THR B 1 27 ? 33.562 43.5 27.672 1 17.73 27 THR B N 1
ATOM 3046 C CA . THR B 1 27 ? 34 43.219 29.031 1 17.73 27 THR B CA 1
ATOM 3047 C C . THR B 1 27 ? 33.844 41.75 29.375 1 17.73 27 THR B C 1
ATOM 3049 O O . THR B 1 27 ? 33.094 41.031 28.719 1 17.73 27 THR B O 1
ATOM 3052 N N . GLN B 1 28 ? 33.781 41.438 30.859 1 17.98 28 GLN B N 1
ATOM 3053 C CA . GLN B 1 28 ? 34.375 40.562 31.859 1 17.98 28 GLN B CA 1
ATOM 3054 C C . GLN B 1 28 ? 33.656 39.219 31.938 1 17.98 28 GLN B C 1
ATOM 3056 O O . GLN B 1 28 ? 32.469 39.125 31.688 1 17.98 28 GLN B O 1
ATOM 3061 N N . PHE B 1 29 ? 34.438 38.062 32.438 1 17.47 29 PHE B N 1
ATOM 3062 C CA . PHE B 1 29 ? 34.625 36.625 32.438 1 17.47 29 PHE B CA 1
ATOM 3063 C C . PHE B 1 29 ? 33.75 35.938 33.469 1 17.47 29 PHE B C 1
ATOM 3065 O O . PHE B 1 29 ? 33.75 34.719 33.562 1 17.47 29 PHE B O 1
ATOM 3072 N N . GLN B 1 30 ? 32.969 36.625 34.344 1 18.16 30 GLN B N 1
ATOM 3073 C CA . GLN B 1 30 ? 33 35.938 35.625 1 18.16 30 GLN B CA 1
ATOM 3074 C C . GLN B 1 30 ? 32.438 34.531 35.531 1 18.16 30 GLN B C 1
ATOM 3076 O O . GLN B 1 30 ? 31.344 34.312 35 1 18.16 30 GLN B O 1
ATOM 3081 N N . HIS B 1 31 ? 33.281 33.438 35.906 1 16.72 31 HIS B N 1
ATOM 3082 C CA . HIS B 1 31 ? 33.406 32 35.781 1 16.72 31 HIS B CA 1
ATOM 3083 C C . HIS B 1 31 ? 32.312 31.281 36.594 1 16.72 31 HIS B C 1
ATOM 3085 O O . HIS B 1 31 ? 31.938 30.156 36.25 1 16.72 31 HIS B O 1
ATOM 3091 N N . ARG B 1 32 ? 31.688 31.75 37.688 1 19.27 32 ARG B N 1
ATOM 3092 C CA . ARG B 1 32 ? 31.797 30.781 38.75 1 19.27 32 ARG B CA 1
ATOM 3093 C C . ARG B 1 32 ? 30.938 29.547 38.438 1 19.27 32 ARG B C 1
ATOM 3095 O O . ARG B 1 32 ? 29.719 29.672 38.219 1 19.27 32 ARG B O 1
ATOM 3102 N N . PHE B 1 33 ? 31.625 28.344 38.125 1 16.83 33 PHE B N 1
ATOM 3103 C CA . PHE B 1 33 ? 31.281 26.969 37.781 1 16.83 33 PHE B CA 1
ATOM 3104 C C . PHE B 1 33 ? 30.562 26.281 38.938 1 16.83 33 PHE B C 1
ATOM 3106 O O . PHE B 1 33 ? 30.266 25.078 38.844 1 16.83 33 PHE B O 1
ATOM 3113 N N . MET B 1 34 ? 29.969 26.906 39.938 1 17.95 34 MET B N 1
ATOM 3114 C CA . MET B 1 34 ? 29.969 25.969 41.062 1 17.95 34 MET B CA 1
ATOM 3115 C C . MET B 1 34 ? 29.391 24.625 40.625 1 17.95 34 MET B C 1
ATOM 3117 O O . MET B 1 34 ? 28.359 24.578 39.969 1 17.95 34 MET B O 1
ATOM 3121 N N . ALA B 1 35 ? 30.188 23.453 40.812 1 18.09 35 ALA B N 1
ATOM 3122 C CA . ALA B 1 35 ? 30.359 22.016 40.594 1 18.09 35 ALA B CA 1
ATOM 3123 C C . ALA B 1 35 ? 29.266 21.219 41.281 1 18.09 35 ALA B C 1
ATOM 3125 O O . ALA B 1 35 ? 29.25 19.984 41.188 1 18.09 35 ALA B O 1
ATOM 3126 N N . THR B 1 36 ? 28.281 21.734 41.906 1 19.53 36 THR B N 1
ATOM 3127 C CA . THR B 1 36 ? 27.859 20.75 42.906 1 19.53 36 THR B CA 1
ATOM 3128 C C . THR B 1 36 ? 27.672 19.375 42.25 1 19.53 36 THR B C 1
ATOM 3130 O O . THR B 1 36 ? 27.047 19.25 41.219 1 19.53 36 THR B O 1
ATOM 3133 N N . ALA B 1 37 ? 28.422 18.234 42.719 1 17.95 37 ALA B N 1
ATOM 3134 C CA . ALA B 1 37 ? 28.922 16.859 42.531 1 17.95 37 ALA B CA 1
ATOM 3135 C C . ALA B 1 37 ? 27.781 15.891 42.25 1 17.95 37 ALA B C 1
ATOM 3137 O O . ALA B 1 37 ? 27.828 15.133 41.281 1 17.95 37 ALA B O 1
ATOM 3138 N N . THR B 1 38 ? 27.109 15.266 43.312 1 19.3 38 THR B N 1
ATOM 3139 C CA . THR B 1 38 ? 27.312 13.859 43.656 1 19.3 38 THR B CA 1
ATOM 3140 C C . THR B 1 38 ? 26.547 12.961 42.688 1 19.3 38 THR B C 1
ATOM 3142 O O . THR B 1 38 ? 27.141 12.148 41.969 1 19.3 38 THR B O 1
ATOM 3145 N N . SER B 1 39 ? 25.703 11.859 43.312 1 19.56 39 SER B N 1
ATOM 3146 C CA . SER B 1 39 ? 25.625 10.406 43.219 1 19.56 39 SER B CA 1
ATOM 3147 C C . SER B 1 39 ? 24.719 9.977 42.062 1 19.56 39 SER B C 1
ATOM 3149 O O . SER B 1 39 ? 23.594 10.461 41.969 1 19.56 39 SER B O 1
ATOM 3151 N N . LYS B 1 40 ? 25.312 9.43 41.062 1 21.52 40 LYS B N 1
ATOM 3152 C CA . LYS B 1 40 ? 24.969 8.844 39.781 1 21.52 40 LYS B CA 1
ATOM 3153 C C . LYS B 1 40 ? 23.984 7.684 39.969 1 21.52 40 LYS B C 1
ATOM 3155 O O . LYS B 1 40 ? 24.406 6.531 40.125 1 21.52 40 LYS B O 1
ATOM 3160 N N . GLU B 1 41 ? 23.031 7.621 40.844 1 21.2 41 GLU B N 1
ATOM 3161 C CA . GLU B 1 41 ? 22.406 6.301 40.844 1 21.2 41 GLU B CA 1
ATOM 3162 C C . GLU B 1 41 ? 22.016 5.871 39.438 1 21.2 41 GLU B C 1
ATOM 3164 O O . GLU B 1 41 ? 21.391 6.637 38.688 1 21.2 41 GLU B O 1
ATOM 3169 N N . ASP B 1 42 ? 22.797 4.836 38.875 1 21.22 42 ASP B N 1
ATOM 3170 C CA . ASP B 1 42 ? 22.891 4.078 37.656 1 21.22 42 ASP B CA 1
ATOM 3171 C C . ASP B 1 42 ? 21.531 3.586 37.188 1 21.22 42 ASP B C 1
ATOM 3173 O O . ASP B 1 42 ? 21 2.609 37.719 1 21.22 42 ASP B O 1
ATOM 3177 N N . TYR B 1 43 ? 20.516 4.191 37.438 1 20.38 43 TYR B N 1
ATOM 3178 C CA . TYR B 1 43 ? 19.422 3.344 36.969 1 20.38 43 TYR B CA 1
ATOM 3179 C C . TYR B 1 43 ? 19.625 2.938 35.5 1 20.38 43 TYR B C 1
ATOM 3181 O O . TYR B 1 43 ? 19.328 3.715 34.594 1 20.38 43 TYR B O 1
ATOM 3189 N N . VAL B 1 44 ? 20.875 2.357 35.156 1 21.84 44 VAL B N 1
ATOM 3190 C CA . VAL B 1 44 ? 21.094 1.726 33.844 1 21.84 44 VAL B CA 1
ATOM 3191 C C . VAL B 1 44 ? 20.047 0.636 33.625 1 21.84 44 VAL B C 1
ATOM 3193 O O . VAL B 1 44 ? 20.109 -0.429 34.25 1 21.84 44 VAL B O 1
ATOM 3196 N N . LYS B 1 45 ? 18.859 0.837 33.75 1 24.11 45 LYS B N 1
ATOM 3197 C CA . LYS B 1 45 ? 18.172 -0.406 33.438 1 24.11 45 LYS B CA 1
ATOM 3198 C C . LYS B 1 45 ? 18.766 -1.044 32.188 1 24.11 45 LYS B C 1
ATOM 3200 O O . LYS B 1 45 ? 19.25 -0.341 31.281 1 24.11 45 LYS B O 1
ATOM 3205 N N . ASP B 1 46 ? 19.188 -2.27 32.156 1 24.03 46 ASP B N 1
ATOM 3206 C CA . ASP B 1 46 ? 19.641 -3.285 31.219 1 24.03 46 ASP B CA 1
ATOM 3207 C C . ASP B 1 46 ? 18.922 -3.148 29.875 1 24.03 46 ASP B C 1
ATOM 3209 O O . ASP B 1 46 ? 17.734 -2.842 29.828 1 24.03 46 ASP B O 1
ATOM 3213 N N . PRO B 1 47 ? 19.641 -2.941 28.734 1 28.09 47 PRO B N 1
ATOM 3214 C CA . PRO B 1 47 ? 19.281 -2.926 27.312 1 28.09 47 PRO B CA 1
ATOM 3215 C C . PRO B 1 47 ? 18.344 -4.066 26.922 1 28.09 47 PRO B C 1
ATOM 3217 O O . PRO B 1 47 ? 18 -4.215 25.75 1 28.09 47 PRO B O 1
ATOM 3220 N N . GLY B 1 48 ? 18.406 -5.141 27.688 1 25.61 48 GLY B N 1
ATOM 3221 C CA . GLY B 1 48 ? 17.906 -6.465 27.359 1 25.61 48 GLY B CA 1
ATOM 3222 C C . GLY B 1 48 ? 16.438 -6.48 27.031 1 25.61 48 GLY B C 1
ATOM 3223 O O . GLY B 1 48 ? 15.938 -7.43 26.422 1 25.61 48 GLY B O 1
ATOM 3224 N N . ASP B 1 49 ? 15.719 -5.879 27.891 1 25.27 49 ASP B N 1
ATOM 3225 C CA . ASP B 1 49 ? 14.289 -6.164 27.812 1 25.27 49 ASP B CA 1
ATOM 3226 C C . ASP B 1 49 ? 13.656 -5.488 26.594 1 25.27 49 ASP B C 1
ATOM 3228 O O . ASP B 1 49 ? 13.18 -4.359 26.688 1 25.27 49 ASP B O 1
ATOM 3232 N N . THR B 1 50 ? 14.312 -5.367 25.453 1 25.2 50 THR B N 1
ATOM 3233 C CA . THR B 1 50 ? 13.672 -5.105 24.172 1 25.2 50 THR B CA 1
ATOM 3234 C C . THR B 1 50 ? 12.344 -5.852 24.062 1 25.2 50 THR B C 1
ATOM 3236 O O . THR B 1 50 ? 12.312 -7.016 23.656 1 25.2 50 THR B O 1
ATOM 3239 N N . LYS B 1 51 ? 11.641 -6.039 25.062 1 26.55 51 LYS B N 1
ATOM 3240 C CA . LYS B 1 51 ? 10.273 -6.555 25.109 1 26.55 51 LYS B CA 1
ATOM 3241 C C . LYS B 1 51 ? 9.484 -6.109 23.891 1 26.55 51 LYS B C 1
ATOM 3243 O O . LYS B 1 51 ? 9.75 -5.043 23.328 1 26.55 51 LYS B O 1
ATOM 3248 N N . THR B 1 52 ? 8.516 -7.07 23.438 1 26.66 52 THR B N 1
ATOM 3249 C CA . THR B 1 52 ? 7.562 -7.309 22.359 1 26.66 52 THR B CA 1
ATOM 3250 C C . THR B 1 52 ? 6.684 -6.082 22.125 1 26.66 52 THR B C 1
ATOM 3252 O O . THR B 1 52 ? 5.934 -5.676 23.016 1 26.66 52 THR B O 1
ATOM 3255 N N . LEU B 1 53 ? 7.168 -5.078 21.797 1 27.08 53 LEU B N 1
ATOM 3256 C CA . LEU B 1 53 ? 6.199 -4.121 21.266 1 27.08 53 LEU B CA 1
ATOM 3257 C C . LEU B 1 53 ? 4.949 -4.836 20.766 1 27.08 53 LEU B C 1
ATOM 3259 O O . LEU B 1 53 ? 4.984 -5.516 19.734 1 27.08 53 LEU B O 1
ATOM 3263 N N . ALA B 1 54 ? 4.09 -5.355 21.609 1 27.22 54 ALA B N 1
ATOM 3264 C CA . ALA B 1 54 ? 2.768 -5.973 21.672 1 27.22 54 ALA B CA 1
ATOM 3265 C C . ALA B 1 54 ? 1.823 -5.367 20.641 1 27.22 54 ALA B C 1
ATOM 3267 O O . ALA B 1 54 ? 1.979 -4.207 20.25 1 27.22 54 ALA B O 1
ATOM 3268 N N . ASN B 1 55 ? 0.922 -6.238 19.875 1 31.38 55 ASN B N 1
ATOM 3269 C CA . ASN B 1 55 ? -0.298 -6.055 19.094 1 31.38 55 ASN B CA 1
ATOM 3270 C C . ASN B 1 55 ? -1.178 -4.957 19.672 1 31.38 55 ASN B C 1
ATOM 3272 O O . ASN B 1 55 ? -1.908 -5.188 20.641 1 31.38 55 ASN B O 1
ATOM 3276 N N . THR B 1 56 ? -0.666 -3.908 19.938 1 30.92 56 THR B N 1
ATOM 3277 C CA . THR B 1 56 ? -1.605 -2.914 20.453 1 30.92 56 THR B CA 1
ATOM 3278 C C . THR B 1 56 ? -2.879 -2.896 19.609 1 30.92 56 THR B C 1
ATOM 3280 O O . THR B 1 56 ? -2.848 -2.531 18.422 1 30.92 56 THR B O 1
ATOM 3283 N N . LYS B 1 57 ? -3.799 -3.676 19.938 1 38.81 57 LYS B N 1
ATOM 3284 C CA . LYS B 1 57 ? -5.191 -3.588 19.5 1 38.81 57 LYS B CA 1
ATOM 3285 C C . LYS B 1 57 ? -5.691 -2.146 19.547 1 38.81 57 LYS B C 1
ATOM 3287 O O . LYS B 1 57 ? -5.582 -1.479 20.578 1 38.81 57 LYS B O 1
ATOM 3292 N N . MET B 1 58 ? -5.453 -1.428 18.5 1 37.22 58 MET B N 1
ATOM 3293 C CA . MET B 1 58 ? -6.168 -0.155 18.484 1 37.22 58 MET B CA 1
ATOM 3294 C C . MET B 1 58 ? -7.668 -0.373 18.641 1 37.22 58 MET B C 1
ATOM 3296 O O . MET B 1 58 ? -8.258 -1.205 17.953 1 37.22 58 MET B O 1
ATOM 3300 N N . ASN B 1 59 ? -8.203 -0.197 19.828 1 36.56 59 ASN B N 1
ATOM 3301 C CA . ASN B 1 59 ? -9.656 -0.123 19.984 1 36.56 59 ASN B CA 1
ATOM 3302 C C . ASN B 1 59 ? -10.266 0.914 19.047 1 36.56 59 ASN B C 1
ATOM 3304 O O . ASN B 1 59 ? -9.977 2.107 19.156 1 36.56 59 ASN B O 1
ATOM 3308 N N . ASP B 1 60 ? -10.406 0.537 17.906 1 36.84 60 ASP B N 1
ATOM 3309 C CA . ASP B 1 60 ? -10.977 1.362 16.844 1 36.84 60 ASP B CA 1
ATOM 3310 C C . ASP B 1 60 ? -12.406 1.774 17.188 1 36.84 60 ASP B C 1
ATOM 3312 O O . ASP B 1 60 ? -13.25 1.912 16.297 1 36.84 60 ASP B O 1
ATOM 3316 N N . SER B 1 61 ? -12.82 1.723 18.391 1 35.38 61 SER B N 1
ATOM 3317 C CA . SER B 1 61 ? -14.164 2.246 18.578 1 35.38 61 SER B CA 1
ATOM 3318 C C . SER B 1 61 ? -14.328 3.604 17.906 1 35.38 61 SER B C 1
ATOM 3320 O O . SER B 1 61 ? -15.406 3.922 17.391 1 35.38 61 SER B O 1
ATOM 3322 N N . SER B 1 62 ? -13.43 4.562 18.25 1 34.44 62 SER B N 1
ATOM 3323 C CA . SER B 1 62 ? -13.617 5.973 17.922 1 34.44 62 SER B CA 1
ATOM 3324 C C . SER B 1 62 ? -13.359 6.238 16.453 1 34.44 62 SER B C 1
ATOM 3326 O O . SER B 1 62 ? -13.562 7.355 15.969 1 34.44 62 SER B O 1
ATOM 3328 N N . ILE B 1 63 ? -12.492 5.598 15.914 1 34.09 63 ILE B N 1
ATOM 3329 C CA . ILE B 1 63 ? -12.156 5.973 14.547 1 34.09 63 ILE B CA 1
ATOM 3330 C C . ILE B 1 63 ? -13.398 5.879 13.664 1 34.09 63 ILE B C 1
ATOM 3332 O O . ILE B 1 63 ? -13.43 6.438 12.562 1 34.09 63 ILE B O 1
ATOM 3336 N N . TYR B 1 64 ? -14.109 4.734 13.742 1 35.41 64 TYR B N 1
ATOM 3337 C CA . TYR B 1 64 ? -15.258 4.613 12.852 1 35.41 64 TYR B CA 1
ATOM 3338 C C . TYR B 1 64 ? -16.469 5.344 13.414 1 35.41 64 TYR B C 1
ATOM 3340 O O . TYR B 1 64 ? -16.562 5.559 14.625 1 35.41 64 TYR B O 1
ATOM 3348 N N . GLY B 1 65 ? -17.281 6.043 12.656 1 32 65 GLY B N 1
ATOM 3349 C CA . GLY B 1 65 ? -18.406 6.902 12.977 1 32 65 GLY B CA 1
ATOM 3350 C C . GLY B 1 65 ? -19.062 6.551 14.289 1 32 65 GLY B C 1
ATOM 3351 O O . GLY B 1 65 ? -18.828 5.477 14.844 1 32 65 GLY B O 1
ATOM 3352 N N . ALA B 1 66 ? -19.641 7.629 14.953 1 33.88 66 ALA B N 1
ATOM 3353 C CA . ALA B 1 66 ? -20.438 7.789 16.172 1 33.88 66 ALA B CA 1
ATOM 3354 C C . ALA B 1 66 ? -21.312 6.562 16.438 1 33.88 66 ALA B C 1
ATOM 3356 O O . ALA B 1 66 ? -21.609 6.242 17.578 1 33.88 66 ALA B O 1
ATOM 3357 N N . ASP B 1 67 ? -22.109 6.09 15.438 1 34.75 67 ASP B N 1
ATOM 3358 C CA . ASP B 1 67 ? -23.266 5.41 16.016 1 34.75 67 ASP B CA 1
ATOM 3359 C C . ASP B 1 67 ? -22.875 4.066 16.625 1 34.75 67 ASP B C 1
ATOM 3361 O O . ASP B 1 67 ? -23.594 3.52 17.453 1 34.75 67 ASP B O 1
ATOM 3365 N N . ASP B 1 68 ? -22.203 3.051 15.844 1 37.34 68 ASP B N 1
ATOM 3366 C CA . ASP B 1 68 ? -22.359 1.698 16.375 1 37.34 68 ASP B CA 1
ATOM 3367 C C . ASP B 1 68 ? -21.297 1.401 17.422 1 37.34 68 ASP B C 1
ATOM 3369 O O . ASP B 1 68 ? -20.125 1.753 17.266 1 37.34 68 ASP B O 1
ATOM 3373 N N . SER B 1 69 ? -21.594 1.256 18.703 1 39.12 69 SER B N 1
ATOM 3374 C CA . SER B 1 69 ? -21.078 0.775 19.969 1 39.12 69 SER B CA 1
ATOM 3375 C C . SER B 1 69 ? -20.078 -0.356 19.781 1 39.12 69 SER B C 1
ATOM 3377 O O . SER B 1 69 ? -19.547 -0.895 20.75 1 39.12 69 SER B O 1
ATOM 3379 N N . GLN B 1 70 ? -19.906 -0.891 18.609 1 44.62 70 GLN B N 1
ATOM 3380 C CA . GLN B 1 70 ? -19.125 -2.123 18.594 1 44.62 70 GLN B CA 1
ATOM 3381 C C . GLN B 1 70 ? -17.641 -1.828 18.438 1 44.62 70 GLN B C 1
ATOM 3383 O O . GLN B 1 70 ? -17.25 -0.971 17.656 1 44.62 70 GLN B O 1
ATOM 3388 N N . LYS B 1 71 ? -16.828 -2.111 19.391 1 48.94 71 LYS B N 1
ATOM 3389 C CA . LYS B 1 71 ? -15.383 -1.976 19.516 1 48.94 71 LYS B CA 1
ATOM 3390 C C . LYS B 1 71 ? -14.672 -2.719 18.391 1 48.94 71 LYS B C 1
ATOM 3392 O O . LYS B 1 71 ? -14.805 -3.938 18.25 1 48.94 71 LYS B O 1
ATOM 3397 N N . TYR B 1 72 ? -14.422 -1.974 17.203 1 55.44 72 TYR B N 1
ATOM 3398 C CA . TYR B 1 72 ? -13.617 -2.594 16.156 1 55.44 72 TYR B CA 1
ATOM 3399 C C . TYR B 1 72 ? -12.133 -2.518 16.5 1 55.44 72 TYR B C 1
ATOM 3401 O O . TYR B 1 72 ? -11.672 -1.545 17.109 1 55.44 72 TYR B O 1
ATOM 3409 N N . GLU B 1 73 ? -11.469 -3.754 16.5 1 52.22 73 GLU B N 1
ATOM 3410 C CA . GLU B 1 73 ? -10.023 -3.785 16.688 1 52.22 73 GLU B CA 1
ATOM 3411 C C . GLU B 1 73 ? -9.297 -3.896 15.352 1 52.22 73 GLU B C 1
ATOM 3413 O O . GLU B 1 73 ? -9.695 -4.684 14.492 1 52.22 73 GLU B O 1
ATOM 3418 N N . THR B 1 74 ? -8.625 -2.738 14.953 1 53.81 74 THR B N 1
ATOM 3419 C CA . THR B 1 74 ? -7.793 -2.863 13.766 1 53.81 74 THR B CA 1
ATOM 3420 C C . THR B 1 74 ? -6.324 -2.607 14.102 1 53.81 74 THR B C 1
ATOM 3422 O O . THR B 1 74 ? -6.02 -1.847 15.023 1 53.81 74 THR B O 1
ATOM 3425 N N . THR B 1 75 ? -5.379 -3.531 13.648 1 55.59 75 THR B N 1
ATOM 3426 C CA . THR B 1 75 ? -3.957 -3.23 13.742 1 55.59 75 THR B CA 1
ATOM 3427 C C . THR B 1 75 ? -3.512 -2.344 12.586 1 55.59 75 THR B C 1
ATOM 3429 O O . THR B 1 75 ? -3.852 -2.605 11.43 1 55.59 75 THR B O 1
ATOM 3432 N N . PRO B 1 76 ? -2.854 -1.247 12.992 1 59.22 76 PRO B N 1
ATOM 3433 C CA . PRO B 1 76 ? -2.377 -0.381 11.906 1 59.22 76 PRO B CA 1
ATOM 3434 C C . PRO B 1 76 ? -1.505 -1.123 10.898 1 59.22 76 PRO B C 1
ATOM 3436 O O . PRO B 1 76 ? -0.743 -2.018 11.273 1 59.22 76 PRO B O 1
ATOM 3439 N N . MET B 1 77 ? -1.793 -0.829 9.695 1 64.94 77 MET B N 1
ATOM 3440 C CA . MET B 1 77 ? -0.998 -1.411 8.617 1 64.94 77 MET B CA 1
ATOM 3441 C C . MET B 1 77 ? 0.489 -1.157 8.844 1 64.94 77 MET B C 1
ATOM 3443 O O . MET B 1 77 ? 1.313 -2.051 8.633 1 64.94 77 MET B O 1
ATOM 3447 N N . TRP B 1 78 ? 0.78 0.147 9.242 1 73.62 78 TRP B N 1
ATOM 3448 C CA . TRP B 1 78 ? 2.137 0.544 9.602 1 73.62 78 TRP B CA 1
ATOM 3449 C C . TRP B 1 78 ? 2.172 1.175 10.984 1 73.62 78 TRP B C 1
ATOM 3451 O O . TRP B 1 78 ? 1.34 2.027 11.312 1 73.62 78 TRP B O 1
ATOM 3461 N N . VAL B 1 79 ? 3.041 0.632 11.719 1 73.38 79 VAL B N 1
ATOM 3462 C CA . VAL B 1 79 ? 3.236 1.228 13.039 1 73.38 79 VAL B CA 1
ATOM 3463 C C . VAL B 1 79 ? 4.031 2.525 12.906 1 73.38 79 VAL B C 1
ATOM 3465 O O . VAL B 1 79 ? 5.055 2.568 12.219 1 73.38 79 VAL B O 1
ATOM 3468 N N . HIS B 1 80 ? 3.461 3.574 13.5 1 85.25 80 HIS B N 1
ATOM 3469 C CA . HIS B 1 80 ? 4.152 4.859 13.461 1 85.25 80 HIS B CA 1
ATOM 3470 C C . HIS B 1 80 ? 5.445 4.812 14.273 1 85.25 80 HIS B C 1
ATOM 3472 O O . HIS B 1 80 ? 5.465 4.27 15.383 1 85.25 80 HIS B O 1
ATOM 3478 N N . PRO B 1 81 ? 6.449 5.375 13.719 1 83.62 81 PRO B N 1
ATOM 3479 C CA . PRO B 1 81 ? 7.664 5.477 14.531 1 83.62 81 PRO B CA 1
ATOM 3480 C C . PRO B 1 81 ? 7.477 6.344 15.773 1 83.62 81 PRO B C 1
ATOM 3482 O O . PRO B 1 81 ? 6.594 7.203 15.797 1 83.62 81 PRO B O 1
ATOM 3485 N N . ILE B 1 82 ? 8.234 6.156 16.719 1 79.19 82 ILE B N 1
ATOM 3486 C CA . ILE B 1 82 ? 8.117 6.902 17.969 1 79.19 82 ILE B CA 1
ATOM 3487 C C . ILE B 1 82 ? 8.945 8.18 17.875 1 79.19 82 ILE B C 1
ATOM 3489 O O . ILE B 1 82 ? 10.133 8.141 17.547 1 79.19 82 ILE B O 1
ATOM 3493 N N . TYR B 1 83 ? 8.32 9.305 18.125 1 89.25 83 TYR B N 1
ATOM 3494 C CA . TYR B 1 83 ? 8.969 10.609 18.234 1 89.25 83 TYR B CA 1
ATOM 3495 C C . TYR B 1 83 ? 9.008 11.094 19.672 1 89.25 83 TYR B C 1
ATOM 3497 O O . TYR B 1 83 ? 8.008 11.016 20.391 1 89.25 83 TYR B O 1
ATOM 3505 N N . THR B 1 84 ? 10.18 11.555 20.078 1 87.31 84 THR B N 1
ATOM 3506 C CA . THR B 1 84 ? 10.227 12.203 21.391 1 87.31 84 THR B CA 1
ATOM 3507 C C . THR B 1 84 ? 9.898 13.688 21.266 1 87.31 84 THR B C 1
ATOM 3509 O O . THR B 1 84 ? 10.055 14.281 20.203 1 87.31 84 THR B O 1
ATOM 3512 N N . LYS B 1 85 ? 9.484 14.234 22.391 1 88.75 85 LYS B N 1
ATOM 3513 C CA . LYS B 1 85 ? 9.164 15.656 22.406 1 88.75 85 LYS B CA 1
ATOM 3514 C C . LYS B 1 85 ? 10.383 16.5 22.031 1 88.75 85 LYS B C 1
ATOM 3516 O O . LYS B 1 85 ? 10.266 17.484 21.297 1 88.75 85 LYS B O 1
ATOM 3521 N N . GLU B 1 86 ? 11.469 16.141 22.5 1 88 86 GLU B N 1
ATOM 3522 C CA . GLU B 1 86 ? 12.703 16.875 22.234 1 88 86 GLU B CA 1
ATOM 3523 C C . GLU B 1 86 ? 13.039 16.844 20.734 1 88 86 GLU B C 1
ATOM 3525 O O . GLU B 1 86 ? 13.43 17.875 20.172 1 88 86 GLU B O 1
ATOM 3530 N N . GLN B 1 87 ? 12.852 15.758 20.156 1 89.31 87 GLN B N 1
ATOM 3531 C CA . GLN B 1 87 ? 13.117 15.625 18.719 1 89.31 87 GLN B CA 1
ATOM 3532 C C . GLN B 1 87 ? 12.195 16.531 17.906 1 89.31 87 GLN B C 1
ATOM 3534 O O . GLN B 1 87 ? 12.633 17.172 16.938 1 89.31 87 GLN B O 1
ATOM 3539 N N . MET B 1 88 ? 11.023 16.609 18.312 1 91.25 88 MET B N 1
ATOM 3540 C CA . MET B 1 88 ? 10.023 17.359 17.547 1 91.25 88 MET B CA 1
ATOM 3541 C C . MET B 1 88 ? 10.242 18.859 17.703 1 91.25 88 MET B C 1
ATOM 3543 O O . MET B 1 88 ? 10.07 19.625 16.75 1 91.25 88 MET B O 1
ATOM 3547 N N . GLU B 1 89 ? 10.625 19.234 18.859 1 88.06 89 GLU B N 1
ATOM 3548 C CA . GLU B 1 89 ? 10.852 20.641 19.125 1 88.06 89 GLU B CA 1
ATOM 3549 C C . GLU B 1 89 ? 12.109 21.156 18.438 1 88.06 89 GLU B C 1
ATOM 3551 O O . GLU B 1 89 ? 12.203 22.328 18.078 1 88.06 89 GLU B O 1
ATOM 3556 N N . ASN B 1 90 ? 12.992 20.234 18.141 1 85.44 90 ASN B N 1
ATOM 3557 C CA . ASN B 1 90 ? 14.273 20.625 17.547 1 85.44 90 ASN B CA 1
ATOM 3558 C C . ASN B 1 90 ? 14.219 20.578 16.031 1 85.44 90 ASN B C 1
ATOM 3560 O O . ASN B 1 90 ? 15.211 20.859 15.359 1 85.44 90 ASN B O 1
ATOM 3564 N N . LEU B 1 91 ? 13.109 20.266 15.609 1 86.12 91 LEU B N 1
ATOM 3565 C CA . LEU B 1 91 ? 12.984 20.234 14.156 1 86.12 91 LEU B CA 1
ATOM 3566 C C . LEU B 1 91 ? 13.07 21.641 13.562 1 86.12 91 LEU B C 1
ATOM 3568 O O . LEU B 1 91 ? 12.414 22.562 14.047 1 86.12 91 LEU B O 1
ATOM 3572 N N . VAL B 1 92 ? 14.109 21.875 12.727 1 76 92 VAL B N 1
ATOM 3573 C CA . VAL B 1 92 ? 14.281 23.172 12.07 1 76 92 VAL B CA 1
ATOM 3574 C C . VAL B 1 92 ? 13.82 23.078 10.617 1 76 92 VAL B C 1
ATOM 3576 O O . VAL B 1 92 ? 14.062 22.062 9.945 1 76 92 VAL B O 1
ATOM 3579 N N . VAL B 1 93 ? 13.016 24.016 10.273 1 72.88 93 VAL B N 1
ATOM 3580 C CA . VAL B 1 93 ? 12.586 24.109 8.891 1 72.88 93 VAL B CA 1
ATOM 3581 C C . VAL B 1 93 ? 13.781 24.406 7.988 1 72.88 93 VAL B C 1
ATOM 3583 O O . VAL B 1 93 ? 14.477 25.406 8.18 1 72.88 93 VAL B O 1
ATOM 3586 N N . ARG B 1 94 ? 14.125 23.5 7.25 1 74.94 94 ARG B N 1
ATOM 3587 C CA . ARG B 1 94 ? 15.227 23.734 6.324 1 74.94 94 ARG B CA 1
ATOM 3588 C C . ARG B 1 94 ? 14.75 23.672 4.879 1 74.94 94 ARG B C 1
ATOM 3590 O O . ARG B 1 94 ? 14.047 22.734 4.488 1 74.94 94 ARG B O 1
ATOM 3597 N N . HIS B 1 95 ? 14.922 24.766 4.18 1 82 95 HIS B N 1
ATOM 3598 C CA . HIS B 1 95 ? 14.617 24.797 2.756 1 82 95 HIS B CA 1
ATOM 3599 C C . HIS B 1 95 ? 15.789 24.266 1.93 1 82 95 HIS B C 1
ATOM 3601 O O . HIS B 1 95 ? 16.938 24.641 2.178 1 82 95 HIS B O 1
ATOM 3607 N N . ARG B 1 96 ? 15.461 23.359 1.095 1 80.44 96 ARG B N 1
ATOM 3608 C CA . ARG B 1 96 ? 16.484 22.906 0.161 1 80.44 96 ARG B CA 1
ATOM 3609 C C . ARG B 1 96 ? 16.594 23.844 -1.032 1 80.44 96 ARG B C 1
ATOM 3611 O O . ARG B 1 96 ? 15.609 24.094 -1.729 1 80.44 96 ARG B O 1
ATOM 3618 N N . GLU B 1 97 ? 17.766 24.328 -1.247 1 81.5 97 GLU B N 1
ATOM 3619 C CA . GLU B 1 97 ? 17.984 25.203 -2.395 1 81.5 97 GLU B CA 1
ATOM 3620 C C . GLU B 1 97 ? 17.875 24.438 -3.707 1 81.5 97 GLU B C 1
ATOM 3622 O O . GLU B 1 97 ? 18.297 23.281 -3.791 1 81.5 97 GLU B O 1
ATOM 3627 N N . ALA B 1 98 ? 17.188 25.109 -4.691 1 82.62 98 ALA B N 1
ATOM 3628 C CA . ALA B 1 98 ? 17.062 24.484 -6.012 1 82.62 98 ALA B CA 1
ATOM 3629 C C . ALA B 1 98 ? 18.391 24.547 -6.77 1 82.62 98 ALA B C 1
ATOM 3631 O O . ALA B 1 98 ? 18.875 25.625 -7.117 1 82.62 98 ALA B O 1
ATOM 3632 N N . LYS B 1 99 ? 18.984 23.391 -6.949 1 78.62 99 LYS B N 1
ATOM 3633 C CA . LYS B 1 99 ? 20.297 23.344 -7.59 1 78.62 99 LYS B CA 1
ATOM 3634 C C . LYS B 1 99 ? 20.188 22.812 -9.016 1 78.62 99 LYS B C 1
ATOM 3636 O O . LYS B 1 99 ? 20.828 23.328 -9.93 1 78.62 99 LYS B O 1
ATOM 3641 N N . THR B 1 100 ? 19.312 21.938 -9.258 1 81.69 100 THR B N 1
ATOM 3642 C CA . THR B 1 100 ? 19.203 21.266 -10.547 1 81.69 100 THR B CA 1
ATOM 3643 C C . THR B 1 100 ? 17.969 21.719 -11.305 1 81.69 100 THR B C 1
ATOM 3645 O O . THR B 1 100 ? 17.125 22.438 -10.75 1 81.69 100 THR B O 1
ATOM 3648 N N . PHE B 1 101 ? 18 21.406 -12.539 1 80.94 101 PHE B N 1
ATOM 3649 C CA . PHE B 1 101 ? 16.828 21.688 -13.352 1 80.94 101 PHE B CA 1
ATOM 3650 C C . PHE B 1 101 ? 15.586 21.031 -12.766 1 80.94 101 PHE B C 1
ATOM 3652 O O . PHE B 1 101 ? 14.516 21.625 -12.719 1 80.94 101 PHE B O 1
ATOM 3659 N N . SER B 1 102 ? 15.766 19.859 -12.273 1 77.56 102 SER B N 1
ATOM 3660 C CA . SER B 1 102 ? 14.664 19.141 -11.633 1 77.56 102 SER B CA 1
ATOM 3661 C C . SER B 1 102 ? 14.141 19.906 -10.422 1 77.56 102 SER B C 1
ATOM 3663 O O . SER B 1 102 ? 12.93 20.016 -10.219 1 77.56 102 SER B O 1
ATOM 3665 N N . ASP B 1 103 ? 15.055 20.547 -9.719 1 83.75 103 ASP B N 1
ATOM 3666 C CA . ASP B 1 103 ? 14.688 21.312 -8.539 1 83.75 103 ASP B CA 1
ATOM 3667 C C . ASP B 1 103 ? 13.859 22.547 -8.922 1 83.75 103 ASP B C 1
ATOM 3669 O O . ASP B 1 103 ? 12.852 22.844 -8.273 1 83.75 103 ASP B O 1
ATOM 3673 N N . LYS B 1 104 ? 14.273 23.141 -9.898 1 82.38 104 LYS B N 1
ATOM 3674 C CA . LYS B 1 104 ? 13.609 24.375 -10.32 1 82.38 104 LYS B CA 1
ATOM 3675 C C . LYS B 1 104 ? 12.211 24.094 -10.852 1 82.38 104 LYS B C 1
ATOM 3677 O O . LYS B 1 104 ? 11.266 24.828 -10.578 1 82.38 104 LYS B O 1
ATOM 3682 N N . CYS B 1 105 ? 12.117 23.016 -11.617 1 82.12 105 CYS B N 1
ATOM 3683 C CA . CYS B 1 105 ? 10.805 22.609 -12.109 1 82.12 105 CYS B CA 1
ATOM 3684 C C . CYS B 1 105 ? 9.867 22.25 -10.961 1 82.12 105 CYS B C 1
ATOM 3686 O O . CYS B 1 105 ? 8.703 22.641 -10.961 1 82.12 105 CYS B O 1
ATOM 3688 N N . ALA B 1 106 ? 10.359 21.578 -10 1 82.19 106 ALA B N 1
ATOM 3689 C CA . ALA B 1 106 ? 9.57 21.188 -8.836 1 82.19 106 ALA B CA 1
ATOM 3690 C C . ALA B 1 106 ? 9.102 22.422 -8.055 1 82.19 106 ALA B C 1
ATOM 3692 O O . ALA B 1 106 ? 7.938 22.5 -7.664 1 82.19 106 ALA B O 1
ATOM 3693 N N . LEU B 1 107 ? 9.984 23.344 -7.922 1 80.62 107 LEU B N 1
ATOM 3694 C CA . LEU B 1 107 ? 9.664 24.547 -7.168 1 80.62 107 LEU B CA 1
ATOM 3695 C C . LEU B 1 107 ? 8.609 25.375 -7.895 1 80.62 107 LEU B C 1
ATOM 3697 O O . LEU B 1 107 ? 7.691 25.906 -7.266 1 80.62 107 LEU B O 1
ATOM 3701 N N . ALA B 1 108 ? 8.766 25.422 -9.172 1 81 108 ALA B N 1
ATOM 3702 C CA . ALA B 1 108 ? 7.793 26.156 -9.969 1 81 108 ALA B CA 1
ATOM 3703 C C . ALA B 1 108 ? 6.41 25.516 -9.867 1 81 108 ALA B C 1
ATOM 3705 O O . ALA B 1 108 ? 5.398 26.219 -9.789 1 81 108 ALA B O 1
ATOM 3706 N N . ALA B 1 109 ? 6.453 24.219 -9.867 1 81.31 109 ALA B N 1
ATOM 3707 C CA . ALA B 1 109 ? 5.188 23.5 -9.766 1 81.31 109 ALA B CA 1
ATOM 3708 C C . ALA B 1 109 ? 4.508 23.766 -8.422 1 81.31 109 ALA B C 1
ATOM 3710 O O . ALA B 1 109 ? 3.293 23.984 -8.367 1 81.31 109 ALA B O 1
ATOM 3711 N N . ILE B 1 110 ? 5.223 23.812 -7.352 1 81.06 110 ILE B N 1
ATOM 3712 C CA . ILE B 1 110 ? 4.68 24.078 -6.023 1 81.06 110 ILE B CA 1
ATOM 3713 C C . ILE B 1 110 ? 4.117 25.5 -5.961 1 81.06 110 ILE B C 1
ATOM 3715 O O . ILE B 1 110 ? 3.055 25.719 -5.375 1 81.06 110 ILE B O 1
ATOM 3719 N N . ARG B 1 111 ? 4.836 26.406 -6.527 1 77.75 111 ARG B N 1
ATOM 3720 C CA . ARG B 1 111 ? 4.383 27.797 -6.527 1 77.75 111 ARG B CA 1
ATOM 3721 C C . ARG B 1 111 ? 3.076 27.953 -7.293 1 77.75 111 ARG B C 1
ATOM 3723 O O . ARG B 1 111 ? 2.184 28.688 -6.871 1 77.75 111 ARG B O 1
ATOM 3730 N N . THR B 1 112 ? 3.051 27.234 -8.383 1 78.31 112 THR B N 1
ATOM 3731 C CA . THR B 1 112 ? 1.827 27.234 -9.18 1 78.31 112 THR B CA 1
ATOM 3732 C C . THR B 1 112 ? 0.671 26.625 -8.398 1 78.31 112 THR B C 1
ATOM 3734 O O . THR B 1 112 ? -0.444 27.141 -8.406 1 78.31 112 THR B O 1
ATOM 3737 N N . MET B 1 113 ? 0.97 25.578 -7.742 1 77.81 113 MET B N 1
ATOM 3738 C CA . MET B 1 113 ? -0.058 24.906 -6.949 1 77.81 113 MET B CA 1
ATOM 3739 C C . MET B 1 113 ? -0.531 25.781 -5.805 1 77.81 113 MET B C 1
ATOM 3741 O O . MET B 1 113 ? -1.733 25.906 -5.562 1 77.81 113 MET B O 1
ATOM 3745 N N . ARG B 1 114 ? 0.368 26.469 -5.133 1 74 114 ARG B N 1
ATOM 3746 C CA . ARG B 1 114 ? 0.028 27.375 -4.043 1 74 114 ARG B CA 1
ATOM 3747 C C . ARG B 1 114 ? -0.786 28.562 -4.559 1 74 114 ARG B C 1
ATOM 3749 O O . ARG B 1 114 ? -1.753 28.984 -3.916 1 74 114 ARG B O 1
ATOM 3756 N N . TRP B 1 115 ? -0.347 29.016 -5.641 1 73.12 115 TRP B N 1
ATOM 3757 C CA . TRP B 1 115 ? -1.05 30.141 -6.254 1 73.12 115 TRP B CA 1
ATOM 3758 C C . TRP B 1 115 ? -2.477 29.75 -6.625 1 73.12 115 TRP B C 1
ATOM 3760 O O . TRP B 1 115 ? -3.418 30.5 -6.375 1 73.12 115 TRP B O 1
ATOM 3770 N N . SER B 1 116 ? -2.615 28.641 -7.238 1 73.19 116 SER B N 1
ATOM 3771 C CA . SER B 1 116 ? -3.939 28.141 -7.609 1 73.19 116 SER B CA 1
ATOM 3772 C C . SER B 1 116 ? -4.82 27.953 -6.383 1 73.19 116 SER B C 1
ATOM 3774 O O . SER B 1 116 ? -6 28.312 -6.395 1 73.19 116 SER B O 1
ATOM 3776 N N . PHE B 1 117 ? -4.281 27.406 -5.344 1 69.31 117 PHE B N 1
ATOM 3777 C CA . PHE B 1 117 ? -5.008 27.219 -4.098 1 69.31 117 PHE B CA 1
ATOM 3778 C C . PHE B 1 117 ? -5.434 28.562 -3.51 1 69.31 117 PHE B C 1
ATOM 3780 O O . PHE B 1 117 ? -6.582 28.734 -3.09 1 69.31 117 PHE B O 1
ATOM 3787 N N . ASP B 1 118 ? -4.504 29.469 -3.449 1 69.5 118 ASP B N 1
ATOM 3788 C CA . ASP B 1 118 ? -4.793 30.781 -2.896 1 69.5 118 ASP B CA 1
ATOM 3789 C C . ASP B 1 118 ? -5.875 31.5 -3.707 1 69.5 118 ASP B C 1
ATOM 3791 O O . ASP B 1 118 ? -6.734 32.188 -3.143 1 69.5 118 ASP B O 1
ATOM 3795 N N . LEU B 1 119 ? -5.789 31.312 -4.906 1 71.06 119 LEU B N 1
ATOM 3796 C CA . LEU B 1 119 ? -6.77 31.922 -5.797 1 71.06 119 LEU B CA 1
ATOM 3797 C C . LEU B 1 119 ? -8.156 31.344 -5.551 1 71.06 119 LEU B C 1
ATOM 3799 O O . LEU B 1 119 ? -9.141 32.094 -5.453 1 71.06 119 LEU B O 1
ATOM 3803 N N . PHE B 1 120 ? -8.242 30.109 -5.395 1 67.5 120 PHE B N 1
ATOM 3804 C CA . PHE B 1 120 ? -9.539 29.438 -5.281 1 67.5 120 PHE B CA 1
ATOM 3805 C C . PHE B 1 120 ? -10.102 29.594 -3.873 1 67.5 120 PHE B C 1
ATOM 3807 O O . PHE B 1 120 ? -11.312 29.656 -3.689 1 67.5 120 PHE B O 1
ATOM 3814 N N . THR B 1 121 ? -9.203 29.578 -2.896 1 66.12 121 THR B N 1
ATOM 3815 C CA . THR B 1 121 ? -9.695 29.656 -1.522 1 66.12 121 THR B CA 1
ATOM 3816 C C . THR B 1 121 ? -9.781 31.109 -1.056 1 66.12 121 THR B C 1
ATOM 3818 O O . THR B 1 121 ? -10.414 31.391 -0.038 1 66.12 121 THR B O 1
ATOM 3821 N N . GLY B 1 122 ? -9.328 31.938 -1.835 1 61.5 122 GLY B N 1
ATOM 3822 C CA . GLY B 1 122 ? -9.312 33.312 -1.431 1 61.5 122 GLY B CA 1
ATOM 3823 C C . GLY B 1 122 ? -8.328 33.625 -0.314 1 61.5 122 GLY B C 1
ATOM 3824 O O . GLY B 1 122 ? -8.438 34.625 0.373 1 61.5 122 GLY B O 1
ATOM 3825 N N . TYR B 1 123 ? -7.543 32.594 -0.051 1 58.91 123 TYR B N 1
ATOM 3826 C CA . TYR B 1 123 ? -6.555 32.812 1.003 1 58.91 123 TYR B CA 1
ATOM 3827 C C . TYR B 1 123 ? -5.488 33.812 0.562 1 58.91 123 TYR B C 1
ATOM 3829 O O . TYR B 1 123 ? -4.957 33.688 -0.545 1 58.91 123 TYR B O 1
ATOM 3837 N N . ARG B 1 124 ? -5.398 35 1.186 1 55 124 ARG B N 1
ATOM 3838 C CA . ARG B 1 124 ? -4.359 35.969 0.892 1 55 124 ARG B CA 1
ATOM 3839 C C . ARG B 1 124 ? -3.314 36 2 1 55 124 ARG B C 1
ATOM 3841 O O . ARG B 1 124 ? -3.658 36.094 3.182 1 55 124 ARG B O 1
ATOM 3848 N N . HIS B 1 125 ? -2.098 35.438 1.729 1 55.81 125 HIS B N 1
ATOM 3849 C CA . HIS B 1 125 ? -1.016 35.531 2.699 1 55.81 125 HIS B CA 1
ATOM 3850 C C . HIS B 1 125 ? -0.704 37 2.996 1 55.81 125 HIS B C 1
ATOM 3852 O O . HIS B 1 125 ? -0.612 37.812 2.078 1 55.81 125 HIS B O 1
ATOM 3858 N N . PRO B 1 126 ? -0.728 37.312 4.32 1 48.75 126 PRO B N 1
ATOM 3859 C CA . PRO B 1 126 ? -0.359 38.688 4.586 1 48.75 126 PRO B CA 1
ATOM 3860 C C . PRO B 1 126 ? 1.064 39.031 4.145 1 48.75 126 PRO B C 1
ATOM 3862 O O . PRO B 1 126 ? 1.934 38.156 4.148 1 48.75 126 PRO B O 1
ATOM 3865 N N . LYS B 1 127 ? 1.321 40.062 3.42 1 50.22 127 LYS B N 1
ATOM 3866 C CA . LYS B 1 127 ? 2.668 40.562 3.162 1 50.22 127 LYS B CA 1
ATOM 3867 C C . LYS B 1 127 ? 3.453 40.719 4.461 1 50.22 127 LYS B C 1
ATOM 3869 O O . LYS B 1 127 ? 2.863 40.906 5.527 1 50.22 127 LYS B O 1
ATOM 3874 N N . PRO B 1 128 ? 4.766 40.344 4.422 1 49.66 128 PRO B N 1
ATOM 3875 C CA . PRO B 1 128 ? 5.543 40.625 5.625 1 49.66 128 PRO B CA 1
ATOM 3876 C C . PRO B 1 128 ? 5.203 42 6.238 1 49.66 128 PRO B C 1
ATOM 3878 O O . PRO B 1 128 ? 5.172 43 5.527 1 49.66 128 PRO B O 1
ATOM 3881 N N . GLY B 1 129 ? 4.707 42.062 7.457 1 50.5 129 GLY B N 1
ATOM 3882 C CA . GLY B 1 129 ? 4.344 43.281 8.18 1 50.5 129 GLY B CA 1
ATOM 3883 C C . GLY B 1 129 ? 2.844 43.469 8.297 1 50.5 129 GLY B C 1
ATOM 3884 O O . GLY B 1 129 ? 2.383 44.344 9.055 1 50.5 129 GLY B O 1
ATOM 3885 N N . GLN B 1 130 ? 2.125 42.812 7.488 1 49.91 130 GLN B N 1
ATOM 3886 C CA . GLN B 1 130 ? 0.677 43 7.535 1 49.91 130 GLN B CA 1
ATOM 3887 C C . GLN B 1 130 ? 0.001 41.781 8.172 1 49.91 130 GLN B C 1
ATOM 3889 O O . GLN B 1 130 ? -1.18 41.531 7.93 1 49.91 130 GLN B O 1
ATOM 3894 N N . GLU B 1 131 ? 0.747 40.938 8.898 1 52.97 131 GLU B N 1
ATOM 3895 C CA . GLU B 1 131 ? 0.268 39.688 9.492 1 52.97 131 GLU B CA 1
ATOM 3896 C C . GLU B 1 131 ? -0.816 39.938 10.531 1 52.97 131 GLU B C 1
ATOM 3898 O O . GLU B 1 131 ? -1.669 39.094 10.773 1 52.97 131 GLU B O 1
ATOM 3903 N N . ASN B 1 132 ? -0.797 41.219 11.062 1 49.84 132 ASN B N 1
ATOM 3904 C CA . ASN B 1 132 ? -1.716 41.562 12.141 1 49.84 132 ASN B CA 1
ATOM 3905 C C . ASN B 1 132 ? -3.027 42.125 11.594 1 49.84 132 ASN B C 1
ATOM 3907 O O . ASN B 1 132 ? -3.877 42.594 12.367 1 49.84 132 ASN B O 1
ATOM 3911 N N . LEU B 1 133 ? -3.078 42.219 10.32 1 52.62 133 LEU B N 1
ATOM 3912 C CA . LEU B 1 133 ? -4.344 42.719 9.789 1 52.62 133 LEU B CA 1
ATOM 3913 C C . LEU B 1 133 ? -5.434 41.656 9.891 1 52.62 133 LEU B C 1
ATOM 3915 O O . LEU B 1 133 ? -5.188 40.469 9.609 1 52.62 133 LEU B O 1
ATOM 3919 N N . LYS B 1 134 ? -6.566 42.094 10.445 1 57.59 134 LYS B N 1
ATOM 3920 C CA . LYS B 1 134 ? -7.73 41.25 10.758 1 57.59 134 LYS B CA 1
ATOM 3921 C C . LYS B 1 134 ? -8.094 40.344 9.586 1 57.59 134 LYS B C 1
ATOM 3923 O O . LYS B 1 134 ? -8.5 39.219 9.781 1 57.59 134 LYS B O 1
ATOM 3928 N N . ARG B 1 135 ? -7.879 40.875 8.438 1 54.56 135 ARG B N 1
ATOM 3929 C CA . ARG B 1 135 ? -8.305 40.156 7.25 1 54.56 135 ARG B CA 1
ATOM 3930 C C . ARG B 1 135 ? -7.43 38.938 7.016 1 54.56 135 ARG B C 1
ATOM 3932 O O . ARG B 1 135 ? -7.848 38 6.344 1 54.56 135 ARG B O 1
ATOM 3939 N N . PHE B 1 136 ? -6.254 38.969 7.762 1 61.28 136 PHE B N 1
ATOM 3940 C CA . PHE B 1 136 ? -5.34 37.875 7.523 1 61.28 136 PHE B CA 1
ATOM 3941 C C . PHE B 1 136 ? -5.258 36.969 8.742 1 61.28 136 PHE B C 1
ATOM 3943 O O . PHE B 1 136 ? -4.402 36.062 8.812 1 61.28 136 PHE B O 1
ATOM 3950 N N . GLU B 1 137 ? -6.152 37.312 9.625 1 73.88 137 GLU B N 1
ATOM 3951 C CA . GLU B 1 137 ? -6.168 36.531 10.852 1 73.88 137 GLU B CA 1
ATOM 3952 C C . GLU B 1 137 ? -6.684 35.125 10.586 1 73.88 137 GLU B C 1
ATOM 3954 O O . GLU B 1 137 ? -7.711 34.938 9.938 1 73.88 137 GLU B O 1
ATOM 3959 N N . MET B 1 138 ? -5.816 34.188 11.047 1 84.62 138 MET B N 1
ATOM 3960 C CA . MET B 1 138 ? -6.176 32.781 10.891 1 84.62 138 MET B CA 1
ATOM 3961 C C . MET B 1 138 ? -7.031 32.312 12.055 1 84.62 138 MET B C 1
ATOM 3963 O O . MET B 1 138 ? -6.645 32.469 13.219 1 84.62 138 MET B O 1
ATOM 3967 N N . THR B 1 139 ? -8.305 31.922 11.719 1 90.56 139 THR B N 1
ATOM 3968 C CA . THR B 1 139 ? -9.195 31.281 12.688 1 90.56 139 THR B CA 1
ATOM 3969 C C . THR B 1 139 ? -9.047 29.766 12.648 1 90.56 139 THR B C 1
ATOM 3971 O O . THR B 1 139 ? -8.469 29.219 11.703 1 90.56 139 THR B O 1
ATOM 3974 N N . PRO B 1 140 ? -9.531 29.094 13.664 1 93.56 140 PRO B N 1
ATOM 3975 C CA . PRO B 1 140 ? -9.469 27.641 13.641 1 93.56 140 PRO B CA 1
ATOM 3976 C C . PRO B 1 140 ? -10.094 27.047 12.383 1 93.56 140 PRO B C 1
ATOM 3978 O O . PRO B 1 140 ? -9.547 26.109 11.789 1 93.56 140 PRO B O 1
ATOM 3981 N N . ASP B 1 141 ? -11.18 27.594 11.969 1 90.75 141 ASP B N 1
ATOM 3982 C CA . ASP B 1 141 ? -11.852 27.078 10.781 1 90.75 141 ASP B CA 1
ATOM 3983 C C . ASP B 1 141 ? -10.969 27.219 9.547 1 90.75 141 ASP B C 1
ATOM 3985 O O . ASP B 1 141 ? -10.906 26.312 8.711 1 90.75 141 ASP B O 1
ATOM 3989 N N . LYS B 1 142 ? -10.344 28.344 9.461 1 88.12 142 LYS B N 1
ATOM 3990 C CA . LYS B 1 142 ? -9.453 28.578 8.328 1 88.12 142 LYS B CA 1
ATOM 3991 C C . LYS B 1 142 ? -8.266 27.625 8.359 1 88.12 142 LYS B C 1
ATOM 3993 O O . LYS B 1 142 ? -7.832 27.125 7.316 1 88.12 142 LYS B O 1
ATOM 3998 N N . TRP B 1 143 ? -7.746 27.438 9.492 1 93.25 143 TRP B N 1
ATOM 3999 C CA . TRP B 1 143 ? -6.645 26.484 9.641 1 93.25 143 TRP B CA 1
ATOM 4000 C C . TRP B 1 143 ? -7.082 25.078 9.234 1 93.25 143 TRP B C 1
ATOM 4002 O O . TRP B 1 143 ? -6.391 24.406 8.469 1 93.25 143 TRP B O 1
ATOM 4012 N N . TYR B 1 144 ? -8.25 24.625 9.703 1 93.44 144 TYR B N 1
ATOM 4013 C CA . TYR B 1 144 ? -8.75 23.312 9.352 1 93.44 144 TYR B CA 1
ATOM 4014 C C . TYR B 1 144 ? -8.891 23.172 7.84 1 93.44 144 TYR B C 1
ATOM 4016 O O . TYR B 1 144 ? -8.539 22.141 7.266 1 93.44 144 TYR B O 1
ATOM 4024 N N . GLN B 1 145 ? -9.391 24.188 7.254 1 87.44 145 GLN B N 1
ATOM 4025 C CA . GLN B 1 145 ? -9.57 24.141 5.809 1 87.44 145 GLN B CA 1
ATOM 4026 C C . GLN B 1 145 ? -8.227 24 5.094 1 87.44 145 GLN B C 1
ATOM 4028 O O . GLN B 1 145 ? -8.117 23.219 4.137 1 87.44 145 GLN B O 1
ATOM 4033 N N . ARG B 1 146 ? -7.297 24.734 5.57 1 88.5 146 ARG B N 1
ATOM 4034 C CA . ARG B 1 146 ? -5.961 24.641 4.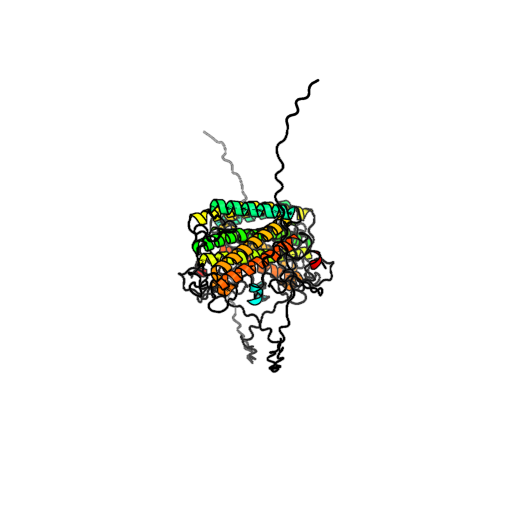992 1 88.5 146 ARG B CA 1
ATOM 4035 C C . ARG B 1 146 ? -5.375 23.25 5.188 1 88.5 146 ARG B C 1
ATOM 4037 O O . ARG B 1 146 ? -4.809 22.672 4.258 1 88.5 146 ARG B O 1
ATOM 4044 N N . PHE B 1 147 ? -5.512 22.703 6.375 1 93.12 147 PHE B N 1
ATOM 4045 C CA . PHE B 1 147 ? -5.004 21.375 6.672 1 93.12 147 PHE B CA 1
ATOM 4046 C C . PHE B 1 147 ? -5.668 20.328 5.781 1 93.12 147 PHE B C 1
ATOM 4048 O O . PHE B 1 147 ? -4.988 19.484 5.184 1 93.12 147 PHE B O 1
ATOM 4055 N N . LEU B 1 148 ? -6.98 20.422 5.688 1 91.25 148 LEU B N 1
ATOM 4056 C CA . LEU B 1 148 ? -7.73 19.422 4.926 1 91.25 148 LEU B CA 1
ATOM 4057 C C . LEU B 1 148 ? -7.328 19.453 3.455 1 91.25 148 LEU B C 1
ATOM 4059 O O . LEU B 1 148 ? -7.152 18.391 2.836 1 91.25 148 LEU B O 1
ATOM 4063 N N . PHE B 1 149 ? -7.195 20.625 2.949 1 86.88 149 PHE B N 1
ATOM 4064 C CA . PHE B 1 149 ? -6.812 20.734 1.548 1 86.88 149 PHE B CA 1
ATOM 4065 C C . PHE B 1 149 ? -5.402 20.188 1.325 1 86.88 149 PHE B C 1
ATOM 4067 O O . PHE B 1 149 ? -5.176 19.391 0.416 1 86.88 149 PHE B O 1
ATOM 4074 N N . LEU B 1 150 ? -4.477 20.594 2.117 1 87.69 150 LEU B N 1
ATOM 4075 C CA . LEU B 1 150 ? -3.082 20.172 2.018 1 87.69 150 LEU B CA 1
ATOM 4076 C C . LEU B 1 150 ? -2.959 18.656 2.127 1 87.69 150 LEU B C 1
ATOM 4078 O O . LEU B 1 150 ? -2.312 18.031 1.291 1 87.69 150 LEU B O 1
ATOM 4082 N N . GLU B 1 151 ? -3.59 18.078 3.123 1 92.75 151 GLU B N 1
ATOM 4083 C CA . GLU B 1 151 ? -3.488 16.641 3.357 1 92.75 151 GLU B CA 1
ATOM 4084 C C . GLU B 1 151 ? -4.148 15.844 2.232 1 92.75 151 GLU B C 1
ATOM 4086 O O . GLU B 1 151 ? -3.691 14.758 1.879 1 92.75 151 GLU B O 1
ATOM 4091 N N . SER B 1 152 ? -5.254 16.359 1.662 1 90.44 152 SER B N 1
ATOM 4092 C CA . SER B 1 152 ? -5.934 15.688 0.565 1 90.44 152 SER B CA 1
ATOM 4093 C C . SER B 1 152 ? -5.035 15.586 -0.665 1 90.44 152 SER B C 1
ATOM 4095 O O . SER B 1 152 ? -5.023 14.555 -1.349 1 90.44 152 SER B O 1
ATOM 4097 N N . ILE B 1 153 ? -4.277 16.594 -0.888 1 89.31 153 ILE B N 1
ATOM 4098 C CA . ILE B 1 153 ? -3.379 16.609 -2.037 1 89.31 153 ILE B CA 1
ATOM 4099 C C . ILE B 1 153 ? -2.123 15.789 -1.726 1 89.31 153 ILE B C 1
ATOM 4101 O O . ILE B 1 153 ? -1.667 15 -2.555 1 89.31 153 ILE B O 1
ATOM 4105 N N . ALA B 1 154 ? -1.591 15.945 -0.509 1 93.5 154 ALA B N 1
ATOM 4106 C CA . ALA B 1 154 ? -0.333 15.312 -0.123 1 93.5 154 ALA B CA 1
ATOM 4107 C C . ALA B 1 154 ? -0.482 13.797 -0.055 1 93.5 154 ALA B C 1
ATOM 4109 O O . ALA B 1 154 ? 0.51 13.062 -0.103 1 93.5 154 ALA B O 1
ATOM 4110 N N . GLY B 1 155 ? -1.688 13.32 0.026 1 94.38 155 GLY B N 1
ATOM 4111 C CA . GLY B 1 155 ? -1.935 11.891 0.104 1 94.38 155 GLY B CA 1
ATOM 4112 C C . GLY B 1 155 ? -1.837 11.188 -1.24 1 94.38 155 GLY B C 1
ATOM 4113 O O . GLY B 1 155 ? -1.832 9.961 -1.309 1 94.38 155 GLY B O 1
ATOM 4114 N N . VAL B 1 156 ? -1.676 11.891 -2.281 1 95.31 156 VAL B N 1
ATOM 4115 C CA . VAL B 1 156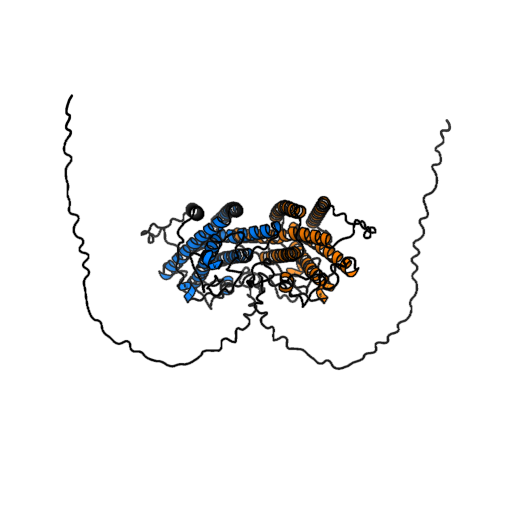 ? -1.738 11.336 -3.629 1 95.31 156 VAL B CA 1
ATOM 4116 C C . VAL B 1 156 ? -0.364 10.812 -4.035 1 95.31 156 VAL B C 1
ATOM 4118 O O . VAL B 1 156 ? -0.239 9.672 -4.496 1 95.31 156 VAL B O 1
ATOM 4121 N N . PRO B 1 157 ? 0.74 11.531 -3.795 1 97.19 157 PRO B N 1
ATOM 4122 C CA . PRO B 1 157 ? 2.031 11.156 -4.383 1 97.19 157 PRO B CA 1
ATOM 4123 C C . PRO B 1 157 ? 2.537 9.805 -3.883 1 97.19 157 PRO B C 1
ATOM 4125 O O . PRO B 1 157 ? 2.992 8.984 -4.68 1 97.19 157 PRO B O 1
ATOM 4128 N N . GLY B 1 158 ? 2.475 9.594 -2.564 1 97.38 158 GLY B N 1
ATOM 4129 C CA . GLY B 1 158 ? 2.951 8.32 -2.045 1 97.38 158 GLY B CA 1
ATOM 4130 C C . GLY B 1 158 ? 2.271 7.125 -2.684 1 97.38 158 GLY B C 1
ATOM 4131 O O . GLY B 1 158 ? 2.928 6.133 -3.012 1 97.38 158 GLY B O 1
ATOM 4132 N N . MET B 1 159 ? 1.013 7.227 -2.848 1 96.31 159 MET B N 1
ATOM 4133 C CA . MET B 1 159 ? 0.244 6.137 -3.447 1 96.31 159 MET B CA 1
ATOM 4134 C C . MET B 1 159 ? 0.596 5.969 -4.922 1 96.31 159 MET B C 1
ATOM 4136 O O . MET B 1 159 ? 0.772 4.844 -5.395 1 96.31 159 MET B O 1
ATOM 4140 N N . VAL B 1 160 ? 0.69 7.039 -5.633 1 95.94 160 VAL B N 1
ATOM 4141 C CA . VAL B 1 160 ? 1.023 6.98 -7.055 1 95.94 160 VAL B CA 1
ATOM 4142 C C . VAL B 1 160 ? 2.416 6.379 -7.234 1 95.94 160 VAL B C 1
ATOM 4144 O O . VAL B 1 160 ? 2.607 5.48 -8.055 1 95.94 160 VAL B O 1
ATOM 4147 N N . GLY B 1 161 ? 3.371 6.93 -6.484 1 96.38 161 GLY B N 1
ATOM 4148 C CA . GLY B 1 161 ? 4.715 6.387 -6.574 1 96.38 161 GLY B CA 1
ATOM 4149 C C . GLY B 1 161 ? 4.781 4.906 -6.246 1 96.38 161 GLY B C 1
ATOM 4150 O O . GLY B 1 161 ? 5.418 4.133 -6.969 1 96.38 161 GLY B O 1
ATOM 4151 N N . GLY B 1 162 ? 4.148 4.492 -5.129 1 95.56 162 GLY B N 1
ATOM 4152 C CA . GLY B 1 162 ? 4.113 3.09 -4.75 1 95.56 162 GLY B CA 1
ATOM 4153 C C . GLY B 1 162 ? 3.492 2.201 -5.812 1 95.56 162 GLY B C 1
ATOM 4154 O O . GLY B 1 162 ? 4.02 1.129 -6.117 1 95.56 162 GLY B O 1
ATOM 4155 N N . MET B 1 163 ? 2.414 2.604 -6.328 1 94.06 163 MET B N 1
ATOM 4156 C CA . MET B 1 163 ? 1.726 1.843 -7.367 1 94.06 163 MET B CA 1
ATOM 4157 C C . MET B 1 163 ? 2.594 1.719 -8.617 1 94.06 163 MET B C 1
ATOM 4159 O O . MET B 1 163 ? 2.727 0.631 -9.18 1 94.06 163 MET B O 1
ATOM 4163 N N . CYS B 1 164 ? 3.152 2.824 -9.062 1 93.25 164 CYS B N 1
ATOM 4164 C CA . CYS B 1 164 ? 3.979 2.814 -10.266 1 93.25 164 CYS B CA 1
ATOM 4165 C C . CYS B 1 164 ? 5.168 1.876 -10.102 1 93.25 164 CYS B C 1
ATOM 4167 O O . CYS B 1 164 ? 5.477 1.096 -11 1 93.25 164 CYS B O 1
ATOM 4169 N N . ARG B 1 165 ? 5.777 1.958 -8.977 1 93.69 165 ARG B N 1
ATOM 4170 C CA . ARG B 1 165 ? 6.93 1.099 -8.734 1 93.69 165 ARG B CA 1
ATOM 4171 C C . ARG B 1 165 ? 6.512 -0.364 -8.625 1 93.69 165 ARG B C 1
ATOM 4173 O O . ARG B 1 165 ? 7.25 -1.259 -9.047 1 93.69 165 ARG B O 1
ATOM 4180 N N . HIS B 1 166 ? 5.375 -0.577 -7.988 1 91.69 166 HIS B N 1
ATOM 4181 C CA . HIS B 1 166 ? 4.84 -1.933 -7.93 1 91.69 166 HIS B CA 1
ATOM 4182 C C . HIS B 1 166 ? 4.629 -2.502 -9.328 1 91.69 166 HIS B C 1
ATOM 4184 O O . HIS B 1 166 ? 5.09 -3.605 -9.633 1 91.69 166 HIS B O 1
ATOM 4190 N N . LEU B 1 167 ? 3.959 -1.75 -10.164 1 89.69 167 LEU B N 1
ATOM 4191 C CA . LEU B 1 167 ? 3.672 -2.199 -11.523 1 89.69 167 LEU B CA 1
ATOM 4192 C C . LEU B 1 167 ? 4.957 -2.355 -12.328 1 89.69 167 LEU B C 1
ATOM 4194 O O . LEU B 1 167 ? 5.074 -3.266 -13.148 1 89.69 167 LEU B O 1
ATOM 4198 N N . GLN B 1 168 ? 5.871 -1.505 -12.07 1 88.56 168 GLN B N 1
ATOM 4199 C CA . GLN B 1 168 ? 7.172 -1.629 -12.719 1 88.56 168 GLN B CA 1
ATOM 4200 C C . GLN B 1 168 ? 7.887 -2.906 -12.281 1 88.56 168 GLN B C 1
ATOM 4202 O O . GLN B 1 168 ? 8.508 -3.588 -13.102 1 88.56 168 GLN B O 1
ATOM 4207 N N . SER B 1 169 ? 7.816 -3.105 -11.031 1 87.25 169 SER B N 1
ATOM 4208 C CA . SER B 1 169 ? 8.422 -4.328 -10.508 1 87.25 169 SER B CA 1
ATOM 4209 C C . SER B 1 169 ? 7.82 -5.566 -11.164 1 87.25 169 SER B C 1
ATOM 4211 O O . SER B 1 169 ? 8.539 -6.508 -11.492 1 87.25 169 SER B O 1
ATOM 4213 N N . LEU B 1 170 ? 6.523 -5.582 -11.375 1 86.06 170 LEU B N 1
ATOM 4214 C CA . LEU B 1 170 ? 5.848 -6.699 -12.023 1 86.06 170 LEU B CA 1
ATOM 4215 C C . LEU B 1 170 ? 6.297 -6.832 -13.477 1 86.06 170 LEU B C 1
ATOM 4217 O O . LEU B 1 170 ? 6.66 -7.922 -13.922 1 86.06 170 LEU B O 1
ATOM 4221 N N . ARG B 1 171 ? 6.379 -5.707 -14.156 1 82.75 171 ARG B N 1
ATOM 4222 C CA . ARG B 1 171 ? 6.648 -5.746 -15.586 1 82.75 171 ARG B CA 1
ATOM 4223 C C . ARG B 1 171 ? 8.125 -6.016 -15.859 1 82.75 171 ARG B C 1
ATOM 4225 O O . ARG B 1 171 ? 8.469 -6.695 -16.828 1 82.75 171 ARG B O 1
ATOM 4232 N N . ALA B 1 172 ? 8.938 -5.406 -15.023 1 79.19 172 ALA B N 1
ATOM 4233 C CA . ALA B 1 172 ? 10.375 -5.562 -15.219 1 79.19 172 ALA B CA 1
ATOM 4234 C C . ALA B 1 172 ? 10.883 -6.836 -14.547 1 79.19 172 ALA B C 1
ATOM 4236 O O . ALA B 1 172 ? 12.031 -7.246 -14.766 1 79.19 172 ALA B O 1
ATOM 4237 N N . LEU B 1 173 ? 10.008 -7.426 -13.789 1 78.88 173 LEU B N 1
ATOM 4238 C CA . LEU B 1 173 ? 10.344 -8.656 -13.078 1 78.88 173 LEU B CA 1
ATOM 4239 C C . LEU B 1 173 ? 11.609 -8.477 -12.242 1 78.88 173 LEU B C 1
ATOM 4241 O O . LEU B 1 173 ? 12.547 -9.273 -12.336 1 78.88 173 LEU B O 1
ATOM 4245 N N . LYS B 1 174 ? 11.625 -7.348 -11.555 1 78 174 LYS B N 1
ATOM 4246 C CA . LYS B 1 174 ? 12.75 -7.031 -10.68 1 78 174 LYS B CA 1
ATOM 4247 C C . LYS B 1 174 ? 12.266 -6.562 -9.312 1 78 174 LYS B C 1
ATOM 4249 O O . LYS B 1 174 ? 11.125 -6.129 -9.164 1 78 174 LYS B O 1
ATOM 4254 N N . ARG B 1 175 ? 13.141 -6.715 -8.422 1 78 175 ARG B N 1
ATOM 4255 C CA . ARG B 1 175 ? 12.867 -6.195 -7.086 1 78 175 ARG B CA 1
ATOM 4256 C C . ARG B 1 175 ? 12.828 -4.672 -7.086 1 78 175 ARG B C 1
ATOM 4258 O O . ARG B 1 175 ? 13.523 -4.027 -7.867 1 78 175 ARG B O 1
ATOM 4265 N N . ASP B 1 176 ? 12.07 -4.121 -6.223 1 81.62 176 ASP B N 1
ATOM 4266 C CA . ASP B 1 176 ? 11.93 -2.67 -6.176 1 81.62 176 ASP B CA 1
ATOM 4267 C C . ASP B 1 176 ? 12.891 -2.057 -5.16 1 81.62 176 ASP B C 1
ATOM 4269 O O . ASP B 1 176 ? 12.938 -0.835 -5.004 1 81.62 176 ASP B O 1
ATOM 4273 N N . ARG B 1 177 ? 13.633 -2.787 -4.465 1 82.38 177 ARG B N 1
ATOM 4274 C CA . ARG B 1 177 ? 14.633 -2.375 -3.49 1 82.38 177 ARG B CA 1
ATOM 4275 C C . ARG B 1 177 ? 14 -1.588 -2.35 1 82.38 177 ARG B C 1
ATOM 4277 O O . ARG B 1 177 ? 14.539 -0.569 -1.914 1 82.38 177 ARG B O 1
ATOM 4284 N N . ALA B 1 178 ? 12.742 -1.841 -2.043 1 84.69 178 ALA B N 1
ATOM 4285 C CA . ALA B 1 178 ? 11.969 -1.46 -0.86 1 84.69 178 ALA B CA 1
ATOM 4286 C C . ALA B 1 178 ? 11.453 -0.031 -0.983 1 84.69 178 ALA B C 1
ATOM 4288 O O . ALA B 1 178 ? 11.117 0.604 0.021 1 84.69 178 ALA B O 1
ATOM 4289 N N . TRP B 1 179 ? 11.422 0.471 -2.191 1 91.12 179 TRP B N 1
ATOM 4290 C CA . TRP B 1 179 ? 10.867 1.803 -2.414 1 91.12 179 TRP B CA 1
ATOM 4291 C C . TRP B 1 179 ? 9.367 1.812 -2.174 1 91.12 179 TRP B C 1
ATOM 4293 O O . TRP B 1 179 ? 8.828 2.75 -1.573 1 91.12 179 TRP B O 1
ATOM 4303 N N . ILE B 1 180 ? 8.695 0.757 -2.574 1 92.31 180 ILE B N 1
ATOM 4304 C CA . ILE B 1 180 ? 7.238 0.673 -2.527 1 92.31 180 ILE B CA 1
ATOM 4305 C C . ILE B 1 180 ? 6.762 0.81 -1.083 1 92.31 180 ILE B C 1
ATOM 4307 O O . ILE B 1 180 ? 5.816 1.552 -0.803 1 92.31 180 ILE B O 1
ATOM 4311 N N . GLU B 1 181 ? 7.434 0.185 -0.205 1 89.5 181 GLU B N 1
ATOM 4312 C CA . GLU B 1 181 ? 7.035 0.162 1.198 1 89.5 181 GLU B CA 1
ATOM 4313 C C . GLU B 1 181 ? 7.008 1.568 1.788 1 89.5 181 GLU B C 1
ATOM 4315 O O . GLU B 1 181 ? 6.012 1.979 2.387 1 89.5 181 GLU B O 1
ATOM 4320 N N . THR B 1 182 ? 8.062 2.279 1.568 1 93.31 182 THR B N 1
ATOM 4321 C CA . THR B 1 182 ? 8.172 3.629 2.115 1 93.31 182 THR B CA 1
ATOM 4322 C C . THR B 1 182 ? 7.117 4.547 1.498 1 93.31 182 THR B C 1
ATOM 4324 O O . THR B 1 182 ? 6.512 5.359 2.195 1 93.31 182 THR B O 1
ATOM 4327 N N . LEU B 1 183 ? 6.902 4.391 0.265 1 95.94 183 LEU B N 1
ATOM 4328 C CA . LEU B 1 183 ? 5.949 5.25 -0.426 1 95.94 183 LEU B CA 1
ATOM 4329 C C . LEU B 1 183 ? 4.523 4.953 0.028 1 95.94 183 LEU B C 1
ATOM 4331 O O . LEU B 1 183 ? 3.746 5.875 0.287 1 95.94 183 LEU B O 1
ATOM 4335 N N . LEU B 1 184 ? 4.199 3.717 0.187 1 93.94 184 LEU B N 1
ATOM 4336 C CA . LEU B 1 184 ? 2.871 3.352 0.668 1 93.94 184 LEU B CA 1
ATOM 4337 C C . LEU B 1 184 ? 2.695 3.744 2.131 1 93.94 184 LEU B C 1
ATOM 4339 O O . LEU B 1 184 ? 1.604 4.137 2.547 1 93.94 184 LEU B O 1
ATOM 4343 N N . GLU B 1 185 ? 3.729 3.605 2.869 1 93.06 185 GLU B N 1
ATOM 4344 C CA . GLU B 1 185 ? 3.689 4.035 4.262 1 93.06 185 GLU B CA 1
ATOM 4345 C C . GLU B 1 185 ? 3.422 5.535 4.371 1 93.06 185 GLU B C 1
ATOM 4347 O O . GLU B 1 185 ? 2.65 5.973 5.227 1 93.06 185 GLU B O 1
ATOM 4352 N N . GLU B 1 186 ? 4.102 6.281 3.547 1 95.62 186 GLU B N 1
ATOM 4353 C CA . GLU B 1 186 ? 3.869 7.723 3.52 1 95.62 186 GLU B CA 1
ATOM 4354 C C . GLU B 1 186 ? 2.428 8.047 3.135 1 95.62 186 GLU B C 1
ATOM 4356 O O . GLU B 1 186 ? 1.806 8.93 3.723 1 95.62 186 GLU B O 1
ATOM 4361 N N . ALA B 1 187 ? 1.946 7.336 2.15 1 95.12 187 ALA B N 1
ATOM 4362 C CA . ALA B 1 187 ? 0.556 7.535 1.748 1 95.12 187 ALA B CA 1
ATOM 4363 C C . ALA B 1 187 ? -0.396 7.25 2.906 1 95.12 187 ALA B C 1
ATOM 4365 O O . ALA B 1 187 ? -1.372 7.977 3.107 1 95.12 187 ALA B O 1
ATOM 4366 N N . TYR B 1 188 ? -0.124 6.234 3.623 1 92.19 188 TYR B N 1
ATOM 4367 C CA . TYR B 1 188 ? -0.923 5.887 4.793 1 92.19 188 TYR B CA 1
ATOM 4368 C C . TYR B 1 188 ? -0.858 6.984 5.844 1 92.19 188 TYR B C 1
ATOM 4370 O O . TYR B 1 188 ? -1.883 7.375 6.41 1 92.19 188 TYR B O 1
ATOM 4378 N N . ASN B 1 189 ? 0.342 7.441 6.094 1 95.38 189 ASN B N 1
ATOM 4379 C CA . ASN B 1 189 ? 0.535 8.516 7.059 1 95.38 189 ASN B CA 1
ATOM 4380 C C . ASN B 1 189 ? -0.259 9.766 6.676 1 95.38 189 ASN B C 1
ATOM 4382 O O . ASN B 1 189 ? -0.926 10.359 7.52 1 95.38 189 ASN B O 1
ATOM 4386 N N . GLU B 1 190 ? -0.204 10.07 5.449 1 95.44 190 GLU B N 1
ATOM 4387 C CA . GLU B 1 190 ? -0.942 11.227 4.961 1 95.44 190 GLU B CA 1
ATOM 4388 C C . GLU B 1 190 ? -2.447 11.031 5.121 1 95.44 190 GLU B C 1
ATOM 4390 O O . GLU B 1 190 ? -3.17 11.984 5.445 1 95.44 190 GLU B O 1
ATOM 4395 N N . ARG B 1 191 ? -2.838 9.906 4.855 1 92.62 191 ARG B N 1
ATOM 4396 C CA . ARG B 1 191 ? -4.254 9.602 5.047 1 92.62 191 ARG B CA 1
ATOM 4397 C C . ARG B 1 191 ? -4.645 9.742 6.516 1 92.62 191 ARG B C 1
ATOM 4399 O O . ARG B 1 191 ? -5.742 10.211 6.828 1 92.62 191 ARG B O 1
ATOM 4406 N N . MET B 1 192 ? -3.779 9.367 7.414 1 92.5 192 MET B N 1
ATOM 4407 C CA . MET B 1 192 ? -4.043 9.508 8.844 1 92.5 192 MET B CA 1
ATOM 4408 C C . MET B 1 192 ? -4.152 10.977 9.227 1 92.5 192 MET B C 1
ATOM 4410 O O . MET B 1 192 ? -4.977 11.344 10.07 1 92.5 192 MET B O 1
ATOM 4414 N N . HIS B 1 193 ? -3.283 11.789 8.609 1 96.06 193 HIS B N 1
ATOM 4415 C CA . HIS B 1 193 ? -3.438 13.227 8.82 1 96.06 193 HIS B CA 1
ATOM 4416 C C . HIS B 1 193 ? -4.836 13.695 8.438 1 96.06 193 HIS B C 1
ATOM 4418 O O . HIS B 1 193 ? -5.512 14.367 9.219 1 96.06 193 HIS B O 1
ATOM 4424 N N . LEU B 1 194 ? -5.227 13.305 7.32 1 93.38 194 LEU B N 1
ATOM 4425 C CA . LEU B 1 194 ? -6.512 13.727 6.766 1 93.38 194 LEU B CA 1
ATOM 4426 C C . LEU B 1 194 ? -7.664 13.25 7.641 1 93.38 194 LEU B C 1
ATOM 4428 O O . LEU B 1 194 ? -8.531 14.039 8.016 1 93.38 194 LEU B O 1
ATOM 4432 N N . LEU B 1 195 ? -7.672 12 8 1 90.94 195 LEU B N 1
ATOM 4433 C CA . LEU B 1 195 ? -8.75 11.414 8.789 1 90.94 195 LEU B CA 1
ATOM 4434 C C . LEU B 1 195 ? -8.828 12.055 10.164 1 90.94 195 LEU B C 1
ATOM 4436 O O . LEU B 1 195 ? -9.922 12.25 10.703 1 90.94 195 LEU B O 1
ATOM 4440 N N . THR B 1 196 ? -7.711 12.359 10.703 1 93.69 196 THR B N 1
ATOM 4441 C CA . THR B 1 196 ? -7.676 13.031 11.992 1 93.69 196 THR B CA 1
ATOM 4442 C C . THR B 1 196 ? -8.367 14.391 11.922 1 93.69 196 THR B C 1
ATOM 4444 O O . THR B 1 196 ? -9.242 14.695 12.734 1 93.69 196 THR B O 1
ATOM 4447 N N . PHE B 1 197 ? -8.023 15.164 10.938 1 95.12 197 PHE B N 1
ATOM 4448 C CA . PHE B 1 197 ? -8.617 16.484 10.805 1 95.12 197 PHE B CA 1
ATOM 4449 C C . PHE B 1 197 ? -10.094 16.391 10.445 1 95.12 197 PHE B C 1
ATOM 4451 O O . PHE B 1 197 ? -10.898 17.234 10.852 1 95.12 197 PHE B O 1
ATOM 4458 N N . LEU B 1 198 ? -10.477 15.383 9.742 1 91.69 198 LEU B N 1
ATOM 4459 C CA . LEU B 1 198 ? -11.875 15.188 9.375 1 91.69 198 LEU B CA 1
ATOM 4460 C C . LEU B 1 198 ? -12.727 14.891 10.602 1 91.69 198 LEU B C 1
ATOM 4462 O O . LEU B 1 198 ? -13.914 15.227 10.633 1 91.69 198 LEU B O 1
ATOM 4466 N N . LYS B 1 199 ? -12.125 14.297 11.594 1 90.94 199 LYS B N 1
ATOM 4467 C CA . LYS B 1 199 ? -12.828 14.039 12.844 1 90.94 199 LYS B CA 1
ATOM 4468 C C . LYS B 1 199 ? -13.039 15.328 13.633 1 90.94 199 LYS B C 1
ATOM 4470 O O . LYS B 1 199 ? -13.938 15.406 14.477 1 90.94 199 LYS B O 1
ATOM 4475 N N . MET B 1 200 ? -12.25 16.312 13.281 1 93.88 200 MET B N 1
ATOM 4476 C CA . MET B 1 200 ? -12.281 17.547 14.055 1 93.88 200 MET B CA 1
ATOM 4477 C C . MET B 1 200 ? -13.047 18.641 13.312 1 93.88 200 MET B C 1
ATOM 4479 O O . MET B 1 200 ? -13.492 19.625 13.914 1 93.88 200 MET B O 1
ATOM 4483 N N . HIS B 1 201 ? -13.102 18.469 12.039 1 92.56 201 HIS B N 1
ATOM 4484 C CA . HIS B 1 201 ? -13.734 19.484 11.211 1 92.56 201 HIS B CA 1
ATOM 4485 C C . HIS B 1 201 ? -14.406 18.859 9.984 1 92.56 201 HIS B C 1
ATOM 4487 O O . HIS B 1 201 ? -13.789 18.062 9.281 1 92.56 201 HIS B O 1
ATOM 4493 N N . LYS B 1 202 ? -15.633 19.234 9.719 1 89.75 202 LYS B N 1
ATOM 4494 C CA . LYS B 1 202 ? -16.359 18.781 8.531 1 89.75 202 LYS B CA 1
ATOM 4495 C C . LYS B 1 202 ? -16.312 19.828 7.422 1 89.75 202 LYS B C 1
ATOM 4497 O O . LYS B 1 202 ? -16.859 20.922 7.57 1 89.75 202 LYS B O 1
ATOM 4502 N N . PRO B 1 203 ? -15.695 19.453 6.352 1 89.75 203 PRO B N 1
ATOM 4503 C CA . PRO B 1 203 ? -15.602 20.438 5.27 1 89.75 203 PRO B CA 1
ATOM 4504 C C . PRO B 1 203 ? -16.953 20.703 4.609 1 89.75 203 PRO B C 1
ATOM 4506 O O . PRO B 1 203 ? -17.766 19.797 4.469 1 89.75 203 PRO B O 1
ATOM 4509 N N . GLY B 1 204 ? -17.172 21.953 4.266 1 87.5 204 GLY B N 1
ATOM 4510 C CA . GLY B 1 204 ? -18.391 22.328 3.551 1 87.5 204 GLY B CA 1
ATOM 4511 C C . GLY B 1 204 ? -18.375 21.875 2.1 1 87.5 204 GLY B C 1
ATOM 4512 O O . GLY B 1 204 ? -17.391 21.297 1.627 1 87.5 204 GLY B O 1
ATOM 4513 N N . TYR B 1 205 ? -19.469 22.109 1.436 1 88.06 205 TYR B N 1
ATOM 4514 C CA . TYR B 1 205 ? -19.656 21.641 0.062 1 88.06 205 TYR B CA 1
ATOM 4515 C C . TYR B 1 205 ? -18.625 22.281 -0.863 1 88.06 205 TYR B C 1
ATOM 4517 O O . TYR B 1 205 ? -18.125 21.641 -1.79 1 88.06 205 TYR B O 1
ATOM 4525 N N . PHE B 1 206 ? -18.422 23.531 -0.596 1 85.12 206 PHE B N 1
ATOM 4526 C CA . PHE B 1 206 ? -17.469 24.219 -1.441 1 85.12 206 PHE B CA 1
ATOM 4527 C C . PHE B 1 206 ? -16.078 23.578 -1.321 1 85.12 206 PHE B C 1
ATOM 4529 O O . PHE B 1 206 ? -15.438 23.281 -2.33 1 85.12 206 PHE B O 1
ATOM 4536 N N . MET B 1 207 ? -15.625 23.328 -0.137 1 84.38 207 MET B N 1
ATOM 4537 C CA . MET B 1 207 ? -14.328 22.703 0.103 1 84.38 207 MET B CA 1
ATOM 4538 C C . MET B 1 207 ? -14.273 21.297 -0.475 1 84.38 207 MET B C 1
ATOM 4540 O O . MET B 1 207 ? -13.281 20.906 -1.088 1 84.38 207 MET B O 1
ATOM 4544 N N . ARG B 1 208 ? -15.297 20.625 -0.349 1 88.38 208 ARG B N 1
ATOM 4545 C CA . ARG B 1 208 ? -15.359 19.266 -0.875 1 88.38 208 ARG B CA 1
ATOM 4546 C C . ARG B 1 208 ? -15.211 19.25 -2.393 1 88.38 208 ARG B C 1
ATOM 4548 O O . ARG B 1 208 ? -14.531 18.391 -2.947 1 88.38 208 ARG B O 1
ATOM 4555 N N . THR B 1 209 ? -15.875 20.172 -3.027 1 88.06 209 THR B N 1
ATOM 4556 C CA . THR B 1 209 ? -15.789 20.266 -4.48 1 88.06 209 THR B CA 1
ATOM 4557 C C . THR B 1 209 ? -14.383 20.641 -4.918 1 88.06 209 THR B C 1
ATOM 4559 O O . THR B 1 209 ? -13.852 20.078 -5.883 1 88.06 209 THR B O 1
ATOM 4562 N N . MET B 1 210 ? -13.797 21.516 -4.16 1 83.94 210 MET B N 1
ATOM 4563 C CA . MET B 1 210 ? -12.43 21.938 -4.477 1 83.94 210 MET B CA 1
ATOM 4564 C C . MET B 1 210 ? -11.453 20.781 -4.332 1 83.94 210 MET B C 1
ATOM 4566 O O . MET B 1 210 ? -10.562 20.609 -5.16 1 83.94 210 MET B O 1
ATOM 4570 N N . ILE B 1 211 ? -11.617 20.047 -3.314 1 85.69 211 ILE B N 1
ATOM 4571 C CA . ILE B 1 211 ? -10.758 18.891 -3.068 1 85.69 211 ILE B CA 1
ATOM 4572 C C . ILE B 1 211 ? -10.93 17.875 -4.188 1 85.69 211 ILE B C 1
ATOM 4574 O O . ILE B 1 211 ? -9.945 17.344 -4.711 1 85.69 211 ILE B O 1
ATOM 4578 N N . LEU B 1 212 ? -12.156 17.641 -4.598 1 86.69 212 LEU B N 1
ATOM 4579 C CA . LEU B 1 212 ? -12.445 16.688 -5.656 1 86.69 212 LEU B CA 1
ATOM 4580 C C . LEU B 1 212 ? -11.781 17.109 -6.965 1 86.69 212 LEU B C 1
ATOM 4582 O O . LEU B 1 212 ? -11.102 16.297 -7.602 1 86.69 212 LEU B O 1
ATOM 4586 N N . LEU B 1 213 ? -11.953 18.312 -7.34 1 85.31 213 LEU B N 1
ATOM 4587 C CA . LEU B 1 213 ? -11.391 18.828 -8.586 1 85.31 213 LEU B CA 1
ATOM 4588 C C . LEU B 1 213 ? -9.867 18.891 -8.508 1 85.31 213 LEU B C 1
ATOM 4590 O O . LEU B 1 213 ? -9.172 18.484 -9.445 1 85.31 213 LEU B O 1
ATOM 4594 N N . GLY B 1 214 ? -9.391 19.422 -7.379 1 83.94 214 GLY B N 1
ATOM 4595 C CA . GLY B 1 214 ? -7.949 19.516 -7.188 1 83.94 214 GLY B CA 1
ATOM 4596 C C . GLY B 1 214 ? -7.258 18.156 -7.238 1 83.94 214 GLY B C 1
ATOM 4597 O O . GLY B 1 214 ? -6.242 18 -7.922 1 83.94 214 GLY B O 1
ATOM 4598 N N . GLN B 1 215 ? -7.812 17.188 -6.605 1 86.81 215 GLN B N 1
ATOM 4599 C CA . GLN B 1 215 ? -7.246 15.836 -6.594 1 86.81 215 GLN B CA 1
ATOM 4600 C C . GLN B 1 215 ? -7.328 15.195 -7.973 1 86.81 215 GLN B C 1
ATOM 4602 O O . GLN B 1 215 ? -6.41 14.484 -8.391 1 86.81 215 GLN B O 1
ATOM 4607 N N . GLY B 1 216 ? -8.453 15.375 -8.641 1 84.75 216 GLY B N 1
ATOM 4608 C CA . GLY B 1 216 ? -8.602 14.82 -9.977 1 84.75 216 GLY B CA 1
ATOM 4609 C C . GLY B 1 216 ? -7.543 15.32 -10.945 1 84.75 216 GLY B C 1
ATOM 4610 O O . GLY B 1 216 ? -6.93 14.523 -11.656 1 84.75 216 GLY B O 1
ATOM 4611 N N . VAL B 1 217 ? -7.301 16.562 -10.883 1 85.94 217 VAL B N 1
ATOM 4612 C CA . VAL B 1 217 ? -6.301 17.156 -11.758 1 85.94 217 VAL B CA 1
ATOM 4613 C C . VAL B 1 217 ? -4.902 16.766 -11.289 1 85.94 217 VAL B C 1
ATOM 4615 O O . VAL B 1 217 ? -4.07 16.328 -12.086 1 85.94 217 VAL B O 1
ATOM 4618 N N . PHE B 1 218 ? -4.652 16.922 -10.062 1 89.94 218 PHE B N 1
ATOM 4619 C CA . PHE B 1 218 ? -3.326 16.656 -9.508 1 89.94 218 PHE B CA 1
ATOM 4620 C C . PHE B 1 218 ? -2.928 15.203 -9.695 1 89.94 218 PHE B C 1
ATOM 4622 O O . PHE B 1 218 ? -1.791 14.906 -10.078 1 89.94 218 PHE B O 1
ATOM 4629 N N . PHE B 1 219 ? -3.83 14.273 -9.438 1 91.44 219 PHE B N 1
ATOM 4630 C CA . PHE B 1 219 ? -3.521 12.859 -9.586 1 91.44 219 PHE B CA 1
ATOM 4631 C C . PHE B 1 219 ? -3.029 12.555 -11 1 91.44 219 PHE B C 1
ATOM 4633 O O . PHE B 1 219 ? -1.978 11.945 -11.172 1 91.44 219 PHE B O 1
ATOM 4640 N N . ASN B 1 220 ? -3.768 13.016 -11.945 1 90 220 ASN B N 1
ATOM 4641 C CA . ASN B 1 220 ? -3.436 12.711 -13.328 1 90 220 ASN B CA 1
ATOM 4642 C C . ASN B 1 220 ? -2.121 13.359 -13.75 1 90 220 ASN B C 1
ATOM 4644 O O . ASN B 1 220 ? -1.294 12.727 -14.406 1 90 220 ASN B O 1
ATOM 4648 N N . LEU B 1 221 ? -1.924 14.539 -13.367 1 90.31 221 LEU B N 1
ATOM 4649 C CA . LEU B 1 221 ? -0.688 15.234 -13.711 1 90.31 221 LEU B CA 1
ATOM 4650 C C . LEU B 1 221 ? 0.51 14.578 -13.031 1 90.31 221 LEU B C 1
ATOM 4652 O O . LEU B 1 221 ? 1.541 14.344 -13.672 1 90.31 221 LEU B O 1
ATOM 4656 N N . PHE B 1 222 ? 0.385 14.328 -11.789 1 93.31 222 PHE B N 1
ATOM 4657 C CA . PHE B 1 222 ? 1.477 13.719 -11.039 1 93.31 222 PHE B CA 1
ATOM 4658 C C . PHE B 1 222 ? 1.774 12.312 -11.562 1 93.31 222 PHE B C 1
ATOM 4660 O O . PHE B 1 222 ? 2.938 11.914 -11.656 1 93.31 222 PHE B O 1
ATOM 4667 N N . PHE B 1 223 ? 0.709 11.594 -11.859 1 93.56 223 PHE B N 1
ATOM 4668 C CA . PHE B 1 223 ? 0.87 10.25 -12.406 1 93.56 223 PHE B CA 1
ATOM 4669 C C . PHE B 1 223 ? 1.689 10.281 -13.695 1 93.56 223 PHE B C 1
ATOM 4671 O O . PHE B 1 223 ? 2.652 9.531 -13.844 1 93.56 223 PHE B O 1
ATOM 4678 N N . MET B 1 224 ? 1.34 11.141 -14.562 1 92.56 224 MET B N 1
ATOM 4679 C CA . MET B 1 224 ? 2.059 11.266 -15.828 1 92.56 224 MET B CA 1
ATOM 4680 C C . MET B 1 224 ? 3.492 11.734 -15.594 1 92.56 224 MET B C 1
ATOM 4682 O O . MET B 1 224 ? 4.426 11.219 -16.219 1 92.56 224 MET B O 1
ATOM 4686 N N . ALA B 1 225 ? 3.66 12.625 -14.727 1 93 225 ALA B N 1
ATOM 4687 C CA . ALA B 1 225 ? 4.992 13.125 -14.414 1 93 225 ALA B CA 1
ATOM 4688 C C . ALA B 1 225 ? 5.871 12.031 -13.82 1 93 225 ALA B C 1
ATOM 4690 O O . ALA B 1 225 ? 7.055 11.93 -14.141 1 93 225 ALA B O 1
ATOM 4691 N N . TYR B 1 226 ? 5.273 11.219 -12.961 1 94.94 226 TYR B N 1
ATOM 4692 C CA . TYR B 1 226 ? 6.035 10.164 -12.305 1 94.94 226 TYR B CA 1
ATOM 4693 C C . TYR B 1 226 ? 6.508 9.125 -13.32 1 94.94 226 TYR B C 1
ATOM 4695 O O . TYR B 1 226 ? 7.609 8.586 -13.203 1 94.94 226 TYR B O 1
ATOM 4703 N N . LEU B 1 227 ? 5.672 8.859 -14.312 1 91.75 227 LEU B N 1
ATOM 4704 C CA . LEU B 1 227 ? 6.062 7.934 -15.367 1 91.75 227 LEU B CA 1
ATOM 4705 C C . LEU B 1 227 ? 7.242 8.477 -16.156 1 91.75 227 LEU B C 1
ATOM 4707 O O . LEU B 1 227 ? 8.094 7.711 -16.625 1 91.75 227 LEU B O 1
ATOM 4711 N N . MET B 1 228 ? 7.312 9.789 -16.234 1 92.31 228 MET B N 1
ATOM 4712 C CA . MET B 1 228 ? 8.359 10.414 -17.031 1 92.31 228 MET B CA 1
ATOM 4713 C C . MET B 1 228 ? 9.641 10.586 -16.219 1 92.31 228 MET B C 1
ATOM 4715 O O . MET B 1 228 ? 10.734 10.336 -16.719 1 92.31 228 MET B O 1
ATOM 4719 N N . SER B 1 229 ? 9.453 11.086 -15.008 1 93.25 229 SER B N 1
ATOM 4720 C CA . SER B 1 229 ? 10.641 11.336 -14.203 1 93.25 229 SER B CA 1
ATOM 4721 C C . SER B 1 229 ? 10.336 11.227 -12.711 1 93.25 229 SER B C 1
ATOM 4723 O O . SER B 1 229 ? 10.055 12.234 -12.055 1 93.25 229 SER B O 1
ATOM 4725 N N . PRO B 1 230 ? 10.531 10.039 -12.172 1 94.19 230 PRO B N 1
ATOM 4726 C CA . PRO B 1 230 ? 10.328 9.883 -10.734 1 94.19 230 PRO B CA 1
ATOM 4727 C C . PRO B 1 230 ? 11.219 10.82 -9.906 1 94.19 230 PRO B C 1
ATOM 4729 O O . PRO B 1 230 ? 10.797 11.297 -8.852 1 94.19 230 PRO B O 1
ATOM 4732 N N . ARG B 1 231 ? 12.359 11.148 -10.398 1 93.19 231 ARG B N 1
ATOM 4733 C CA . ARG B 1 231 ? 13.297 12.016 -9.695 1 93.19 231 ARG B CA 1
ATOM 4734 C C . ARG B 1 231 ? 12.703 13.406 -9.477 1 93.19 231 ARG B C 1
ATOM 4736 O O . ARG B 1 231 ? 12.742 13.938 -8.367 1 93.19 231 ARG B O 1
ATOM 4743 N N . ILE B 1 232 ? 12.156 13.945 -10.492 1 92.06 232 ILE B N 1
ATOM 4744 C CA . ILE B 1 232 ? 11.539 15.266 -10.414 1 92.06 232 ILE B CA 1
ATOM 4745 C C . ILE B 1 232 ? 10.344 15.227 -9.461 1 92.06 232 ILE B C 1
ATOM 4747 O O . ILE B 1 232 ? 10.117 16.172 -8.695 1 92.06 232 ILE B O 1
ATOM 4751 N N . CYS B 1 233 ? 9.609 14.125 -9.516 1 95.38 233 CYS B N 1
ATOM 4752 C CA . CYS B 1 233 ? 8.43 13.992 -8.672 1 95.38 233 CYS B CA 1
ATOM 4753 C C . CYS B 1 233 ? 8.812 13.93 -7.199 1 95.38 233 CYS B C 1
ATOM 4755 O O . CYS B 1 233 ? 8.172 14.562 -6.359 1 95.38 233 CYS B O 1
ATOM 4757 N N . HIS B 1 234 ? 9.852 13.195 -6.902 1 96 234 HIS B N 1
ATOM 4758 C CA . HIS B 1 234 ? 10.297 13.125 -5.516 1 96 234 HIS B CA 1
ATOM 4759 C C . HIS B 1 234 ? 10.797 14.484 -5.027 1 96 234 HIS B C 1
ATOM 4761 O O . HIS B 1 234 ? 10.531 14.867 -3.885 1 96 234 HIS B O 1
ATOM 4767 N N . ARG B 1 235 ? 11.469 15.188 -5.84 1 93.44 235 ARG B N 1
ATOM 4768 C CA . ARG B 1 235 ? 11.906 16.531 -5.488 1 93.44 235 ARG B CA 1
ATOM 4769 C C . ARG B 1 235 ? 10.719 17.453 -5.258 1 93.44 235 ARG B C 1
ATOM 4771 O O . ARG B 1 235 ? 10.695 18.234 -4.301 1 93.44 235 ARG B O 1
ATOM 4778 N N . PHE B 1 236 ? 9.828 17.406 -6.18 1 93.75 236 PHE B N 1
ATOM 4779 C CA . PHE B 1 236 ? 8.602 18.172 -6.051 1 93.75 236 PHE B CA 1
ATOM 4780 C C . PHE B 1 236 ? 7.93 17.891 -4.711 1 93.75 236 PHE B C 1
ATOM 4782 O O . PHE B 1 236 ? 7.539 18.828 -4.004 1 93.75 236 PHE B O 1
ATOM 4789 N N . VAL B 1 237 ? 7.766 16.609 -4.371 1 95.88 237 VAL B N 1
ATOM 4790 C CA . VAL B 1 237 ? 7.137 16.234 -3.105 1 95.88 237 VAL B CA 1
ATOM 4791 C C . VAL B 1 237 ? 7.969 16.781 -1.941 1 95.88 237 VAL B C 1
ATOM 4793 O O . VAL B 1 237 ? 7.418 17.234 -0.934 1 95.88 237 VAL B O 1
ATOM 4796 N N . GLY B 1 238 ? 9.289 16.688 -2.047 1 94.38 238 GLY B N 1
ATOM 4797 C CA . GLY B 1 238 ? 10.141 17.281 -1.03 1 94.38 238 GLY B CA 1
ATOM 4798 C C . GLY B 1 238 ? 9.797 18.734 -0.747 1 94.38 238 GLY B C 1
ATOM 4799 O O . GLY B 1 238 ? 9.648 19.125 0.413 1 94.38 238 GLY B O 1
ATOM 4800 N N . TYR B 1 239 ? 9.625 19.5 -1.775 1 91.38 239 TYR B N 1
ATOM 4801 C CA . TYR B 1 239 ? 9.289 20.906 -1.63 1 91.38 239 TYR B CA 1
ATOM 4802 C C . TYR B 1 239 ? 7.875 21.078 -1.089 1 91.38 239 TYR B C 1
ATOM 4804 O O . TYR B 1 239 ? 7.602 22 -0.324 1 91.38 239 TYR B O 1
ATOM 4812 N N . LEU B 1 240 ? 7.027 20.234 -1.56 1 91.94 240 LEU B N 1
ATOM 4813 C CA . LEU B 1 240 ? 5.66 20.266 -1.052 1 91.94 240 LEU B CA 1
ATOM 4814 C C . LEU B 1 240 ? 5.637 20.062 0.46 1 91.94 240 LEU B C 1
ATOM 4816 O O . LEU B 1 240 ? 4.926 20.781 1.173 1 91.94 240 LEU B O 1
ATOM 4820 N N . GLU B 1 241 ? 6.449 19.109 0.929 1 94.31 241 GLU B N 1
ATOM 4821 C CA . GLU B 1 241 ? 6.496 18.812 2.359 1 94.31 241 GLU B CA 1
ATOM 4822 C C . GLU B 1 241 ? 7.176 19.938 3.131 1 94.31 241 GLU B C 1
ATOM 4824 O O . GLU B 1 241 ? 6.836 20.203 4.285 1 94.31 241 GLU B O 1
ATOM 4829 N N . GLU B 1 242 ? 8.094 20.625 2.535 1 91.62 242 GLU B N 1
ATOM 4830 C CA . GLU B 1 242 ? 8.672 21.812 3.158 1 91.62 242 GLU B CA 1
ATOM 4831 C C . GLU B 1 242 ? 7.605 22.875 3.441 1 91.62 242 GLU B C 1
ATOM 4833 O O . GLU B 1 242 ? 7.57 23.453 4.531 1 91.62 242 GLU B O 1
ATOM 4838 N N . GLU B 1 243 ? 6.832 23.047 2.432 1 87.62 243 GLU B N 1
ATOM 4839 C CA . GLU B 1 243 ? 5.738 24 2.613 1 87.62 243 GLU B CA 1
ATOM 4840 C C . GLU B 1 243 ? 4.801 23.547 3.734 1 87.62 243 GLU B C 1
ATOM 4842 O O . GLU B 1 243 ? 4.273 24.391 4.477 1 87.62 243 GLU B O 1
ATOM 4847 N N . ALA B 1 244 ? 4.605 22.297 3.809 1 92.94 244 ALA B N 1
ATOM 4848 C CA . ALA B 1 244 ? 3.764 21.781 4.887 1 92.94 244 ALA B CA 1
ATOM 4849 C C . ALA B 1 244 ? 4.398 22.047 6.25 1 92.94 244 ALA B C 1
ATOM 4851 O O . ALA B 1 244 ? 3.709 22.422 7.199 1 92.94 244 ALA B O 1
ATOM 4852 N N . VAL B 1 245 ? 5.668 21.828 6.355 1 93.69 245 VAL B N 1
ATOM 4853 C CA . VAL B 1 245 ? 6.371 22.078 7.609 1 93.69 245 VAL B CA 1
ATOM 4854 C C . VAL B 1 245 ? 6.23 23.547 7.992 1 93.69 245 VAL B C 1
ATOM 4856 O O . VAL B 1 245 ? 5.961 23.875 9.148 1 93.69 245 VAL B O 1
ATOM 4859 N N . ILE B 1 246 ? 6.367 24.438 7.047 1 89.56 246 ILE B N 1
ATOM 4860 C CA . ILE B 1 246 ? 6.234 25.875 7.281 1 89.56 246 ILE B CA 1
ATOM 4861 C C . ILE B 1 246 ? 4.816 26.188 7.754 1 89.56 246 ILE B C 1
ATOM 4863 O O . ILE B 1 246 ? 4.629 26.938 8.719 1 89.56 246 ILE B O 1
ATOM 4867 N N . THR B 1 247 ? 3.889 25.641 7.113 1 89.25 247 THR B N 1
ATOM 4868 C CA . THR B 1 247 ? 2.488 25.875 7.453 1 89.25 247 THR B CA 1
ATOM 4869 C C . THR B 1 247 ? 2.207 25.438 8.891 1 89.25 247 THR B C 1
ATOM 4871 O O . THR B 1 247 ? 1.626 26.203 9.672 1 89.25 247 THR B O 1
ATOM 4874 N N . TYR B 1 248 ? 2.582 24.297 9.258 1 94.94 248 TYR B N 1
ATOM 4875 C CA . TYR B 1 248 ? 2.312 23.797 10.602 1 94.94 248 TYR B CA 1
ATOM 4876 C C . TYR B 1 248 ? 3.125 24.562 11.641 1 94.94 248 TYR B C 1
ATOM 4878 O O . TYR B 1 248 ? 2.67 24.766 12.766 1 94.94 248 TYR B O 1
ATOM 4886 N N . THR B 1 249 ? 4.328 24.984 11.258 1 94.25 249 THR B N 1
ATOM 4887 C CA . THR B 1 249 ? 5.121 25.828 12.148 1 94.25 249 THR B CA 1
ATOM 4888 C C . THR B 1 249 ? 4.406 27.156 12.422 1 94.25 249 THR B C 1
ATOM 4890 O O . THR B 1 249 ? 4.355 27.609 13.562 1 94.25 249 THR B O 1
ATOM 4893 N N . ARG B 1 250 ? 3.85 27.703 11.43 1 91.5 250 ARG B N 1
ATOM 4894 C CA . ARG B 1 250 ? 3.092 28.938 11.594 1 91.5 250 ARG B CA 1
ATOM 4895 C C . ARG B 1 250 ? 1.882 28.734 12.492 1 91.5 250 ARG B C 1
ATOM 4897 O O . ARG B 1 250 ? 1.545 29.594 13.305 1 91.5 250 ARG B O 1
ATOM 4904 N N . CYS B 1 251 ? 1.24 27.672 12.305 1 94.25 251 CYS B N 1
ATOM 4905 C CA . CYS B 1 251 ? 0.096 27.359 13.156 1 94.25 251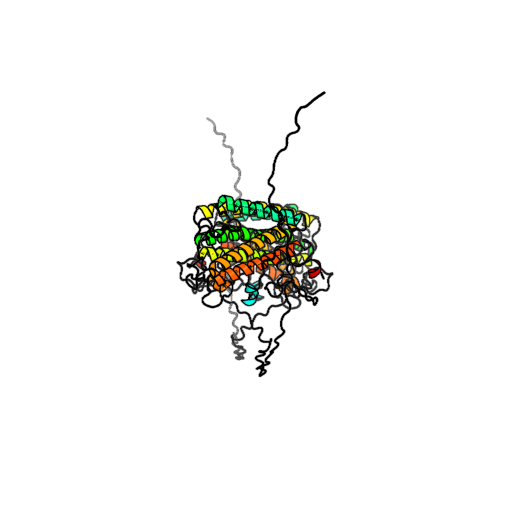 CYS B CA 1
ATOM 4906 C C . CYS B 1 251 ? 0.513 27.266 14.617 1 94.25 251 CYS B C 1
ATOM 4908 O O . CYS B 1 251 ? -0.165 27.781 15.5 1 94.25 251 CYS B O 1
ATOM 4910 N N . ILE B 1 252 ? 1.604 26.594 14.852 1 94.81 252 ILE B N 1
ATOM 4911 C CA . ILE B 1 252 ? 2.119 26.453 16.219 1 94.81 252 ILE B CA 1
ATOM 4912 C C . ILE B 1 252 ? 2.441 27.828 16.781 1 94.81 252 ILE B C 1
ATOM 4914 O O . ILE B 1 252 ? 2.135 28.125 17.938 1 94.81 252 ILE B O 1
ATOM 4918 N N . THR B 1 253 ? 2.998 28.656 15.977 1 93.81 253 THR B N 1
ATOM 4919 C CA . THR B 1 253 ? 3.316 30.016 16.391 1 93.81 253 THR B CA 1
ATOM 4920 C C . THR B 1 253 ? 2.051 30.781 16.781 1 93.81 253 THR B C 1
ATOM 4922 O O . THR B 1 253 ? 2.039 31.516 17.766 1 93.81 253 THR B O 1
ATOM 4925 N N . ASP B 1 254 ? 1.005 30.594 16.047 1 93.75 254 ASP B N 1
ATOM 4926 C CA . ASP B 1 254 ? -0.269 31.234 16.344 1 93.75 254 ASP B CA 1
ATOM 4927 C C . ASP B 1 254 ? -0.84 30.734 17.672 1 93.75 254 ASP B C 1
ATOM 4929 O O . ASP B 1 254 ? -1.38 31.5 18.453 1 93.75 254 ASP B O 1
ATOM 4933 N N . ILE B 1 255 ? -0.75 29.453 17.891 1 94.88 255 ILE B N 1
ATOM 4934 C CA . ILE B 1 255 ? -1.227 28.875 19.141 1 94.88 255 ILE B CA 1
ATOM 4935 C C . ILE B 1 255 ? -0.424 29.438 20.312 1 94.88 255 ILE B C 1
ATOM 4937 O O . ILE B 1 255 ? -0.997 29.891 21.312 1 94.88 255 ILE B O 1
ATOM 4941 N N . ASP B 1 256 ? 0.86 29.484 20.156 1 95 256 ASP B N 1
ATOM 4942 C CA . ASP B 1 256 ? 1.759 29.938 21.219 1 95 256 ASP B CA 1
ATOM 4943 C C . ASP B 1 256 ? 1.562 31.438 21.5 1 95 256 ASP B C 1
ATOM 4945 O O . ASP B 1 256 ? 1.744 31.875 22.641 1 95 256 ASP B O 1
ATOM 4949 N N . ALA B 1 257 ? 1.131 32.188 20.469 1 93.81 257 ALA B N 1
ATOM 4950 C CA . ALA B 1 257 ? 0.927 33.625 20.609 1 93.81 257 ALA B CA 1
ATOM 4951 C C . ALA B 1 257 ? -0.457 33.938 21.172 1 93.81 257 ALA B C 1
ATOM 4953 O O . ALA B 1 257 ? -0.805 35.094 21.375 1 93.81 257 ALA B O 1
ATOM 4954 N N . GLY B 1 258 ? -1.246 32.906 21.375 1 93.38 258 GLY B N 1
ATOM 4955 C CA . GLY B 1 258 ? -2.572 33.094 21.938 1 93.38 258 GLY B CA 1
ATOM 4956 C C . GLY B 1 258 ? -3.592 33.594 20.922 1 93.38 258 GLY B C 1
ATOM 4957 O O . GLY B 1 258 ? -4.641 34.094 21.297 1 93.38 258 GLY B O 1
ATOM 4958 N N . ARG B 1 259 ? -3.301 33.438 19.672 1 92.69 259 ARG B N 1
ATOM 4959 C CA . ARG B 1 259 ? -4.176 33.938 18.625 1 92.69 259 ARG B CA 1
ATOM 4960 C C . ARG B 1 259 ? -5.312 32.969 18.344 1 92.69 259 ARG B C 1
ATOM 4962 O O . ARG B 1 259 ? -6.262 33.281 17.641 1 92.69 259 ARG B O 1
ATOM 4969 N N . LEU B 1 260 ? -5.172 31.797 18.906 1 95.38 260 LEU B N 1
ATOM 4970 C CA . LEU B 1 260 ? -6.195 30.781 18.75 1 95.38 260 LEU B CA 1
ATOM 4971 C C . LEU B 1 260 ? -6.723 30.328 20.109 1 95.38 260 LEU B C 1
ATOM 4973 O O . LEU B 1 260 ? -6.488 29.188 20.531 1 95.38 260 LEU B O 1
ATOM 4977 N N . PRO B 1 261 ? -7.477 31.141 20.719 1 94.75 261 PRO B N 1
ATOM 4978 C CA . PRO B 1 261 ? -7.953 30.828 22.062 1 94.75 261 PRO B CA 1
ATOM 4979 C C . PRO B 1 261 ? -8.781 29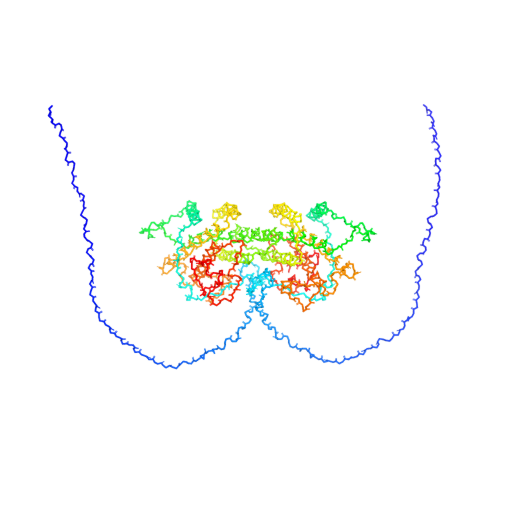.547 22.109 1 94.75 261 PRO B C 1
ATOM 4981 O O . PRO B 1 261 ? -8.805 28.859 23.141 1 94.75 261 PRO B O 1
ATOM 4984 N N . GLU B 1 262 ? -9.438 29.141 21.016 1 95 262 GLU B N 1
ATOM 4985 C CA . GLU B 1 262 ? -10.258 27.938 20.953 1 95 262 GLU B CA 1
ATOM 4986 C C . GLU B 1 262 ? -9.398 26.672 21.062 1 95 262 GLU B C 1
ATOM 4988 O O . GLU B 1 262 ? -9.906 25.594 21.375 1 95 262 GLU B O 1
ATOM 4993 N N . TRP B 1 263 ? -8.133 26.844 20.734 1 96.06 263 TRP B N 1
ATOM 4994 C CA . TRP B 1 263 ? -7.238 25.688 20.75 1 96.06 263 TRP B CA 1
ATOM 4995 C C . TRP B 1 263 ? -6.316 25.719 21.969 1 96.06 263 TRP B C 1
ATOM 4997 O O . TRP B 1 263 ? -5.41 24.891 22.078 1 96.06 263 TRP B O 1
ATOM 5007 N N . GLU B 1 264 ? -6.582 26.641 22.891 1 92.06 264 GLU B N 1
ATOM 5008 C CA . GLU B 1 264 ? -5.719 26.781 24.047 1 92.06 264 GLU B CA 1
ATOM 5009 C C . GLU B 1 264 ? -5.926 25.625 25.047 1 92.06 264 GLU B C 1
ATOM 5011 O O . GLU B 1 264 ? -7.062 25.234 25.312 1 92.06 264 GLU B O 1
ATOM 5016 N N . GLY B 1 265 ? -4.84 25.062 25.469 1 90.25 265 GLY B N 1
ATOM 5017 C CA . GLY B 1 265 ? -4.914 23.984 26.453 1 90.25 265 GLY B CA 1
ATOM 5018 C C . GLY B 1 265 ? -5.641 22.75 25.938 1 90.25 265 GLY B C 1
ATOM 5019 O O . GLY B 1 265 ? -5.32 22.25 24.859 1 90.25 265 GLY B O 1
ATOM 5020 N N . HIS B 1 266 ? -6.633 22.344 26.766 1 92.31 266 HIS B N 1
ATOM 5021 C CA . HIS B 1 266 ? -7.348 21.109 26.453 1 92.31 266 HIS B CA 1
ATOM 5022 C C . HIS B 1 266 ? -8.781 21.391 26.016 1 92.31 266 HIS B C 1
ATOM 5024 O O . HIS B 1 266 ? -9.672 20.562 26.203 1 92.31 266 HIS B O 1
ATOM 5030 N N . LYS B 1 267 ? -8.984 22.562 25.359 1 93.38 267 LYS B N 1
ATOM 5031 C CA . LYS B 1 267 ? -10.32 22.969 24.953 1 93.38 267 LYS B CA 1
ATOM 5032 C C . LYS B 1 267 ? -10.836 22.109 23.797 1 93.38 267 LYS B C 1
ATOM 5034 O O . LYS B 1 267 ? -12.047 21.969 23.609 1 93.38 267 LYS B O 1
ATOM 5039 N N . VAL B 1 268 ? -9.906 21.625 23.109 1 94.5 268 VAL B N 1
ATOM 5040 C CA . VAL B 1 268 ? -10.273 20.734 22.016 1 94.5 268 VAL B CA 1
ATOM 5041 C C . VAL B 1 268 ? -9.852 19.297 22.328 1 94.5 268 VAL B C 1
ATOM 5043 O O . VAL B 1 268 ? -8.734 19.078 22.812 1 94.5 268 VAL B O 1
ATOM 5046 N N . LYS B 1 269 ? -10.781 18.438 22.156 1 94.19 269 LYS B N 1
ATOM 5047 C CA . LYS B 1 269 ? -10.469 17.031 22.344 1 94.19 269 LYS B CA 1
ATOM 5048 C C . LYS B 1 269 ? -9.812 16.438 21.094 1 94.19 269 LYS B C 1
ATOM 5050 O O . LYS B 1 269 ? -10.336 16.578 19.984 1 94.19 269 LYS B O 1
ATOM 5055 N N . ILE B 1 270 ? -8.703 15.836 21.297 1 96 270 ILE B N 1
ATOM 5056 C CA . ILE B 1 270 ? -7.98 15.211 20.188 1 96 270 ILE B CA 1
ATOM 5057 C C . ILE B 1 270 ? -8.594 13.844 19.875 1 96 270 ILE B C 1
ATOM 5059 O O . ILE B 1 270 ? -8.859 13.055 20.781 1 96 270 ILE B O 1
ATOM 5063 N N . PRO B 1 271 ? -8.812 13.609 18.656 1 92.69 271 PRO B N 1
ATOM 5064 C CA . PRO B 1 271 ? -9.438 12.336 18.266 1 92.69 271 PRO B CA 1
ATOM 5065 C C . PRO B 1 271 ? -8.633 11.125 18.719 1 92.69 271 PRO B C 1
ATOM 5067 O O . PRO B 1 271 ? -7.402 11.141 18.672 1 92.69 271 PRO B O 1
ATOM 5070 N N . GLU B 1 272 ? -9.305 10.055 19 1 87.62 272 GLU B N 1
ATOM 5071 C CA . GLU B 1 272 ? -8.68 8.82 19.469 1 87.62 272 GLU B CA 1
ATOM 5072 C C . GLU B 1 272 ? -7.797 8.203 18.375 1 87.62 272 GLU B C 1
ATOM 5074 O O . GLU B 1 272 ? -6.766 7.602 18.688 1 87.62 272 GLU B O 1
ATOM 5079 N N . ILE B 1 273 ? -8.203 8.344 17.172 1 85.81 273 ILE B N 1
ATOM 5080 C CA . ILE B 1 273 ? -7.434 7.789 16.062 1 85.81 273 ILE B CA 1
ATOM 5081 C C . ILE B 1 273 ? -6.023 8.383 16.062 1 85.81 273 ILE B C 1
ATOM 5083 O O . ILE B 1 273 ? -5.051 7.684 15.758 1 85.81 273 ILE B O 1
ATOM 5087 N N . ALA B 1 274 ? -5.965 9.641 16.391 1 91.81 274 ALA B N 1
ATOM 5088 C CA . ALA B 1 274 ? -4.664 10.297 16.438 1 91.81 274 ALA B CA 1
ATOM 5089 C C . ALA B 1 274 ? -3.861 9.82 17.656 1 91.81 274 ALA B C 1
ATOM 5091 O O . ALA B 1 274 ? -2.678 9.5 17.531 1 91.81 274 ALA B O 1
ATOM 5092 N N . ILE B 1 275 ? -4.5 9.766 18.797 1 91.12 275 ILE B N 1
ATOM 5093 C CA . ILE B 1 275 ? -3.838 9.344 20.031 1 91.12 275 ILE B CA 1
ATOM 5094 C C . ILE B 1 275 ? -3.264 7.941 19.859 1 91.12 275 ILE B C 1
ATOM 5096 O O . ILE B 1 275 ? -2.115 7.684 20.219 1 91.12 275 ILE B O 1
ATOM 5100 N N . ASP B 1 276 ? -4.008 7.094 19.219 1 84.75 276 ASP B N 1
ATOM 5101 C CA . ASP B 1 276 ? -3.584 5.715 19.016 1 84.75 276 ASP B CA 1
ATOM 5102 C C . ASP B 1 276 ? -2.479 5.633 17.969 1 84.75 276 ASP B C 1
ATOM 5104 O O . ASP B 1 276 ? -1.484 4.93 18.156 1 84.75 276 ASP B O 1
ATOM 5108 N N . TYR B 1 277 ? -2.668 6.324 16.906 1 89.25 277 TYR B N 1
ATOM 5109 C CA . TYR B 1 277 ? -1.733 6.219 15.789 1 89.25 277 TYR B CA 1
ATOM 5110 C C . TYR B 1 277 ? -0.358 6.75 16.172 1 89.25 277 TYR B C 1
ATOM 5112 O O . TYR B 1 277 ? 0.661 6.113 15.898 1 89.25 277 TYR B O 1
ATOM 5120 N N . TRP B 1 278 ? -0.337 7.941 16.844 1 93.25 278 TRP B N 1
ATOM 5121 C CA . TRP B 1 278 ? 0.938 8.562 17.172 1 93.25 278 TRP B CA 1
ATOM 5122 C C . TRP B 1 278 ? 1.381 8.172 18.578 1 93.25 278 TRP B C 1
ATOM 5124 O O . TRP B 1 278 ? 2.395 8.672 19.078 1 93.25 278 TRP B O 1
ATOM 5134 N N . HIS B 1 279 ? 0.626 7.359 19.203 1 89.19 279 HIS B N 1
ATOM 5135 C CA . HIS B 1 279 ? 0.93 6.984 20.578 1 89.19 279 HIS B CA 1
ATOM 5136 C C . HIS B 1 279 ? 1.177 8.219 21.453 1 89.19 279 HIS B C 1
ATOM 5138 O O . HIS B 1 279 ? 2.203 8.305 22.125 1 89.19 279 HIS B O 1
ATOM 5144 N N . MET B 1 280 ? 0.208 9.008 21.359 1 91.19 280 MET B N 1
ATOM 5145 C CA . MET B 1 280 ? 0.35 10.266 22.094 1 91.19 280 MET B CA 1
ATOM 5146 C C . MET B 1 280 ? 0.162 10.039 23.578 1 91.19 280 MET B C 1
ATOM 5148 O O . MET B 1 280 ? -0.444 9.055 24 1 91.19 280 MET B O 1
ATOM 5152 N N . GLY B 1 281 ? 0.761 10.781 24.484 1 85.62 281 GLY B N 1
ATOM 5153 C CA . GLY B 1 281 ? 0.527 10.711 25.922 1 85.62 281 GLY B CA 1
ATOM 5154 C C . GLY B 1 281 ? -0.917 10.977 26.297 1 85.62 281 GLY B C 1
ATOM 5155 O O . GLY B 1 281 ? -1.771 11.164 25.422 1 85.62 281 GLY B O 1
ATOM 5156 N N . PRO B 1 282 ? -1.192 10.945 27.5 1 88.31 282 PRO B N 1
ATOM 5157 C CA . PRO B 1 282 ? -2.568 11.172 27.938 1 88.31 282 PRO B CA 1
ATOM 5158 C C . PRO B 1 282 ? -3.02 12.617 27.75 1 88.31 282 PRO B C 1
ATOM 5160 O O . PRO B 1 282 ? -2.238 13.547 27.953 1 88.31 282 PRO B O 1
ATOM 5163 N N . ASN B 1 283 ? -4.121 12.836 27.297 1 90.5 283 ASN B N 1
ATOM 5164 C CA . ASN B 1 283 ? -4.809 14.117 27.141 1 90.5 283 ASN B CA 1
ATOM 5165 C C . ASN B 1 283 ? -3.971 15.102 26.328 1 90.5 283 ASN B C 1
ATOM 5167 O O . ASN B 1 283 ? -3.699 16.219 26.781 1 90.5 283 ASN B O 1
ATOM 5171 N N . PRO B 1 284 ? -3.627 14.758 25.141 1 95.38 284 PRO B N 1
ATOM 5172 C CA . PRO B 1 284 ? -2.84 15.672 24.312 1 95.38 284 PRO B CA 1
ATOM 5173 C C . PRO B 1 284 ? -3.619 16.922 23.922 1 95.38 284 PRO B C 1
ATOM 5175 O O . PRO B 1 284 ? -4.852 16.906 23.922 1 95.38 284 PRO B O 1
ATOM 5178 N N . THR B 1 285 ? -2.869 18 23.672 1 96.56 285 THR B N 1
ATOM 5179 C CA . THR B 1 285 ? -3.451 19.25 23.219 1 96.56 285 THR B CA 1
ATOM 5180 C C . THR B 1 285 ? -3.416 19.359 21.703 1 96.56 285 THR B C 1
ATOM 5182 O O . THR B 1 285 ? -2.76 18.547 21.031 1 96.56 285 THR B O 1
ATOM 5185 N N . MET B 1 286 ? -4.125 20.359 21.219 1 97.38 286 MET B N 1
ATOM 5186 C CA . MET B 1 286 ? -4.055 20.641 19.781 1 97.38 286 MET B CA 1
ATOM 5187 C C . MET B 1 286 ? -2.623 20.953 19.359 1 97.38 286 MET B C 1
ATOM 5189 O O . MET B 1 286 ? -2.178 20.531 18.297 1 97.38 286 MET B O 1
ATOM 5193 N N . ARG B 1 287 ? -1.966 21.703 20.141 1 96.81 287 ARG B N 1
ATOM 5194 C CA . ARG B 1 287 ? -0.571 22.016 19.859 1 96.81 287 ARG B CA 1
ATOM 5195 C C . ARG B 1 287 ? 0.256 20.75 19.688 1 96.81 287 ARG B C 1
ATOM 5197 O O . ARG B 1 287 ? 1.087 20.656 18.781 1 96.81 287 ARG B O 1
ATOM 5204 N N . ASP B 1 288 ? 0.049 19.781 20.609 1 96.25 288 ASP B N 1
ATOM 5205 C CA . ASP B 1 288 ? 0.743 18.5 20.516 1 96.25 288 ASP B CA 1
ATOM 5206 C C . ASP B 1 288 ? 0.452 17.812 19.172 1 96.25 288 ASP B C 1
ATOM 5208 O O . ASP B 1 288 ? 1.366 17.312 18.516 1 96.25 288 ASP B O 1
ATOM 5212 N N . LEU B 1 289 ? -0.784 17.75 18.812 1 97.38 289 LEU B N 1
ATOM 5213 C CA . LEU B 1 289 ? -1.185 17.109 17.578 1 97.38 289 LEU B CA 1
ATOM 5214 C C . LEU B 1 289 ? -0.467 17.734 16.375 1 97.38 289 LEU B C 1
ATOM 5216 O O . LEU B 1 289 ? 0.086 17.016 15.539 1 97.38 289 LEU B O 1
ATOM 5220 N N . ILE B 1 290 ? -0.449 19.047 16.359 1 97.56 290 ILE B N 1
ATOM 5221 C CA . ILE B 1 290 ? 0.172 19.75 15.258 1 97.56 290 ILE B CA 1
ATOM 5222 C C . ILE B 1 290 ? 1.678 19.5 15.25 1 97.56 290 ILE B C 1
ATOM 5224 O O . ILE B 1 290 ? 2.297 19.406 14.188 1 97.56 290 ILE B O 1
ATOM 5228 N N . GLU B 1 291 ? 2.238 19.359 16.406 1 96.5 291 GLU B N 1
ATOM 5229 C CA . GLU B 1 291 ? 3.664 19.062 16.5 1 96.5 291 GLU B CA 1
ATOM 5230 C C . GLU B 1 291 ? 3.979 17.688 15.906 1 96.5 291 GLU B C 1
ATOM 5232 O O . GLU B 1 291 ? 4.984 17.531 15.211 1 96.5 291 GLU B O 1
ATOM 5237 N N . TYR B 1 292 ? 3.209 16.703 16.203 1 96.81 292 TYR B N 1
ATOM 5238 C CA . TYR B 1 292 ? 3.404 15.367 15.641 1 96.81 292 TYR B CA 1
ATOM 5239 C C . TYR B 1 292 ? 3.287 15.398 14.125 1 96.81 292 TYR B C 1
ATOM 5241 O O . TYR B 1 292 ? 4.102 14.797 13.414 1 96.81 292 TYR B O 1
ATOM 5249 N N . ILE B 1 293 ? 2.252 16.047 13.656 1 97.62 293 ILE B N 1
ATOM 5250 C CA . ILE B 1 293 ? 2.018 16.109 12.219 1 97.62 293 ILE B CA 1
ATOM 5251 C C . ILE B 1 293 ? 3.162 16.859 11.539 1 97.62 293 ILE B C 1
ATOM 5253 O O . ILE B 1 293 ? 3.643 16.438 10.484 1 97.62 293 ILE B O 1
ATOM 5257 N N . ARG B 1 294 ? 3.598 17.969 12.141 1 96.88 294 ARG B N 1
ATOM 5258 C CA . ARG B 1 294 ? 4.742 18.703 11.609 1 96.88 294 ARG B CA 1
ATOM 5259 C C . ARG B 1 294 ? 5.973 17.797 11.516 1 96.88 294 ARG B C 1
ATOM 5261 O O . ARG B 1 294 ? 6.723 17.875 10.539 1 96.88 294 ARG B O 1
ATOM 5268 N N . ALA B 1 295 ? 6.184 17.016 12.516 1 96.06 295 ALA B N 1
ATOM 5269 C CA . ALA B 1 295 ? 7.32 16.109 12.531 1 96.06 295 ALA B CA 1
ATOM 5270 C C . ALA B 1 295 ? 7.219 15.094 11.398 1 96.06 295 ALA B C 1
ATOM 5272 O O . ALA B 1 295 ? 8.227 14.75 10.766 1 96.06 295 ALA B O 1
ATOM 5273 N N . ASP B 1 296 ? 6.074 14.555 11.148 1 97.12 296 ASP B N 1
ATOM 5274 C CA . ASP B 1 296 ? 5.859 13.664 10.008 1 97.12 296 ASP B CA 1
ATOM 5275 C C . ASP B 1 296 ? 6.254 14.336 8.703 1 97.12 296 ASP B C 1
ATOM 5277 O O . ASP B 1 296 ? 6.926 13.727 7.863 1 97.12 296 ASP B O 1
ATOM 5281 N N . GLU B 1 297 ? 5.773 15.562 8.586 1 96.31 297 GLU B N 1
ATOM 5282 C CA . GLU B 1 297 ? 6.059 16.297 7.359 1 96.31 297 GLU B CA 1
ATOM 5283 C C . GLU B 1 297 ? 7.562 16.5 7.172 1 96.31 297 GLU B C 1
ATOM 5285 O O . GLU B 1 297 ? 8.062 16.422 6.051 1 96.31 297 GLU B O 1
ATOM 5290 N N . ALA B 1 298 ? 8.164 16.844 8.219 1 95.38 298 ALA B N 1
ATOM 5291 C CA . ALA B 1 298 ? 9.617 16.984 8.156 1 95.38 298 ALA B CA 1
ATOM 5292 C C . ALA B 1 298 ? 10.281 15.703 7.688 1 95.38 298 ALA B C 1
ATOM 5294 O O . ALA B 1 298 ? 11.219 15.734 6.883 1 95.38 298 ALA B O 1
ATOM 5295 N N . LYS B 1 299 ? 9.828 14.609 8.188 1 95.81 299 LYS B N 1
ATOM 5296 C CA . LYS B 1 299 ? 10.367 13.328 7.766 1 95.81 299 LYS B CA 1
ATOM 5297 C C . LYS B 1 299 ? 10.094 13.078 6.281 1 95.81 299 LYS B C 1
ATOM 5299 O O . LYS B 1 299 ? 10.953 12.555 5.57 1 95.81 299 LYS B O 1
ATOM 5304 N N . HIS B 1 300 ? 8.891 13.391 5.848 1 96.81 300 HIS B N 1
ATOM 5305 C CA . HIS B 1 300 ? 8.578 13.258 4.43 1 96.81 300 HIS B CA 1
ATOM 5306 C C . HIS B 1 300 ? 9.523 14.094 3.572 1 96.81 300 HIS B C 1
ATOM 5308 O O . HIS B 1 300 ? 9.891 13.68 2.469 1 96.81 300 HIS B O 1
ATOM 5314 N N . CYS B 1 301 ? 9.836 15.258 4.07 1 94.56 301 CYS B N 1
ATOM 5315 C CA . CYS B 1 301 ? 10.836 16.078 3.393 1 94.56 301 CYS B CA 1
ATOM 5316 C C . CYS B 1 301 ? 12.141 15.32 3.217 1 94.56 301 CYS B C 1
ATOM 5318 O O . CYS B 1 301 ? 12.664 15.227 2.105 1 94.56 301 CYS B O 1
ATOM 5320 N N . GLU B 1 302 ? 12.625 14.852 4.273 1 94.69 302 GLU B N 1
ATOM 5321 C CA . GLU B 1 302 ? 13.875 14.102 4.254 1 94.69 302 GLU B CA 1
ATOM 5322 C C . GLU B 1 302 ? 13.805 12.938 3.266 1 94.69 302 GLU B C 1
ATOM 5324 O O . GLU B 1 302 ? 14.719 12.742 2.459 1 94.69 302 GLU B O 1
ATOM 5329 N N . VAL B 1 303 ? 12.758 12.156 3.371 1 96.44 303 VAL B N 1
ATOM 5330 C CA . VAL B 1 303 ? 12.602 10.945 2.572 1 96.44 303 VAL B CA 1
ATOM 5331 C C . VAL B 1 303 ? 12.594 11.305 1.088 1 96.44 303 VAL B C 1
ATOM 5333 O O . VAL B 1 303 ? 13.375 10.75 0.306 1 96.44 303 VAL B O 1
ATOM 5336 N N . ASN B 1 304 ? 11.805 12.281 0.753 1 96.56 304 ASN B N 1
ATOM 5337 C CA . ASN B 1 304 ? 11.609 12.547 -0.667 1 96.56 304 ASN B CA 1
ATOM 5338 C C . ASN B 1 304 ? 12.812 13.273 -1.27 1 96.56 304 ASN B C 1
ATOM 5340 O O . ASN B 1 304 ? 13.195 13.008 -2.41 1 96.56 304 ASN B O 1
ATOM 5344 N N . HIS B 1 305 ? 13.398 14.18 -0.56 1 94.06 305 HIS B N 1
ATOM 5345 C CA . HIS B 1 305 ? 14.633 14.766 -1.06 1 94.06 305 HIS B CA 1
ATOM 5346 C C . HIS B 1 305 ? 15.719 13.711 -1.223 1 94.06 305 HIS B C 1
ATOM 5348 O O . HIS B 1 305 ? 16.5 13.75 -2.18 1 94.06 305 HIS B O 1
ATOM 5354 N N . THR B 1 306 ? 15.82 12.797 -0.325 1 95 306 THR B N 1
ATOM 5355 C CA . THR B 1 306 ? 16.781 11.703 -0.428 1 95 306 THR B CA 1
ATOM 5356 C C . THR B 1 306 ? 16.484 10.844 -1.65 1 95 306 THR B C 1
ATOM 5358 O O . THR B 1 306 ? 17.391 10.539 -2.436 1 95 306 THR B O 1
ATOM 5361 N N . LEU B 1 307 ? 15.242 10.43 -1.77 1 94.5 307 LEU B N 1
ATOM 5362 C CA . LEU B 1 307 ? 14.867 9.602 -2.91 1 94.5 307 LEU B CA 1
ATOM 5363 C C . LEU B 1 307 ? 15.148 10.32 -4.223 1 94.5 307 LEU B C 1
ATOM 5365 O O . LEU B 1 307 ? 15.5 9.688 -5.223 1 94.5 307 LEU B O 1
ATOM 5369 N N . GLY B 1 308 ? 14.984 11.633 -4.191 1 92.81 308 GLY B N 1
ATOM 5370 C CA . GLY B 1 308 ? 15.297 12.43 -5.367 1 92.81 308 GLY B CA 1
ATOM 5371 C C . GLY B 1 308 ? 16.781 12.453 -5.699 1 92.81 308 GLY B C 1
ATOM 5372 O O . GLY B 1 308 ? 17.156 12.742 -6.836 1 92.81 308 GLY B O 1
ATOM 5373 N N . ASN B 1 309 ? 17.609 12.18 -4.738 1 92.56 309 ASN B N 1
ATOM 5374 C CA . ASN B 1 309 ? 19.062 12.18 -4.93 1 92.56 309 ASN B CA 1
ATOM 5375 C C . ASN B 1 309 ? 19.562 10.82 -5.426 1 92.56 309 ASN B C 1
ATOM 5377 O O . ASN B 1 309 ? 20.703 10.703 -5.879 1 92.56 309 ASN B O 1
ATOM 5381 N N . LEU B 1 310 ? 18.797 9.805 -5.395 1 92.81 310 LEU B N 1
ATOM 5382 C CA . LEU B 1 310 ? 19.234 8.438 -5.656 1 92.81 310 LEU B CA 1
ATOM 5383 C C . LEU B 1 310 ? 18.984 8.062 -7.113 1 92.81 310 LEU B C 1
ATOM 5385 O O . LEU B 1 310 ? 18.188 8.695 -7.801 1 92.81 310 LEU B O 1
ATOM 5389 N N . ASP B 1 311 ? 19.766 7.113 -7.523 1 92.44 311 ASP B N 1
ATOM 5390 C CA . ASP B 1 311 ? 19.453 6.465 -8.789 1 92.44 311 ASP B CA 1
ATOM 5391 C C . ASP B 1 311 ? 18.156 5.66 -8.688 1 92.44 311 ASP B C 1
ATOM 5393 O O . ASP B 1 311 ? 18.094 4.672 -7.949 1 92.44 311 ASP B O 1
ATOM 5397 N N . GLN B 1 312 ? 17.25 6.004 -9.422 1 88.81 312 GLN B N 1
ATOM 5398 C CA . GLN B 1 312 ? 15.891 5.484 -9.297 1 88.81 312 GLN B CA 1
ATOM 5399 C C . GLN B 1 312 ? 15.836 3.99 -9.602 1 88.81 312 GLN B C 1
ATOM 5401 O O . GLN B 1 312 ? 14.977 3.275 -9.094 1 88.81 312 GLN B O 1
ATOM 5406 N N . ASP B 1 313 ? 16.734 3.525 -10.352 1 86.25 313 ASP B N 1
ATOM 5407 C CA . ASP B 1 313 ? 16.641 2.156 -10.852 1 86.25 313 ASP B CA 1
ATOM 5408 C C . ASP B 1 313 ? 17.578 1.225 -10.086 1 86.25 313 ASP B C 1
ATOM 5410 O O . ASP B 1 313 ? 17.328 0.021 -10 1 86.25 313 ASP B O 1
ATOM 5414 N N . HIS B 1 314 ? 18.594 1.791 -9.414 1 87.5 314 HIS B N 1
ATOM 5415 C CA . HIS B 1 314 ? 19.641 0.879 -8.938 1 87.5 314 HIS B CA 1
ATOM 5416 C C . HIS B 1 314 ? 19.859 1.047 -7.438 1 87.5 314 HIS B C 1
ATOM 5418 O O . HIS B 1 314 ? 20.344 0.127 -6.77 1 87.5 314 HIS B O 1
ATOM 5424 N N . ASP B 1 315 ? 19.5 2.168 -6.949 1 89.25 315 ASP B N 1
ATOM 5425 C CA . ASP B 1 315 ? 19.828 2.406 -5.543 1 89.25 315 ASP B CA 1
ATOM 5426 C C . ASP B 1 315 ? 18.734 1.844 -4.633 1 89.25 315 ASP B C 1
ATOM 5428 O O . ASP B 1 315 ? 17.547 1.845 -4.992 1 89.25 315 ASP B O 1
ATOM 5432 N N . ARG B 1 316 ? 19.156 1.404 -3.445 1 88 316 ARG B N 1
ATOM 5433 C CA . ARG B 1 316 ? 18.203 0.931 -2.441 1 88 316 ARG B CA 1
ATOM 5434 C C . ARG B 1 316 ? 17.516 2.098 -1.749 1 88 316 ARG B C 1
ATOM 5436 O O . ARG B 1 316 ? 18.062 3.203 -1.686 1 88 316 ARG B O 1
ATOM 5443 N N . ASN B 1 317 ? 16.359 1.86 -1.308 1 90.25 317 ASN B N 1
ATOM 5444 C CA . ASN B 1 317 ? 15.742 2.771 -0.355 1 90.25 317 ASN B CA 1
ATOM 5445 C C . ASN B 1 317 ? 16.328 2.613 1.043 1 90.25 317 ASN B C 1
ATOM 5447 O O . ASN B 1 317 ? 16.078 1.612 1.717 1 90.25 317 ASN B O 1
ATOM 5451 N N . PRO B 1 318 ? 17.078 3.559 1.491 1 89.56 318 PRO B N 1
ATOM 5452 C CA . PRO B 1 318 ? 17.812 3.4 2.748 1 89.56 318 PRO B CA 1
ATOM 5453 C C . PRO B 1 318 ? 16.906 3.486 3.977 1 89.56 318 PRO B C 1
ATOM 5455 O O . PRO B 1 318 ? 17.328 3.156 5.086 1 89.56 318 PRO B O 1
ATOM 5458 N N . PHE B 1 319 ? 15.703 3.916 3.816 1 89.88 319 PHE B N 1
ATOM 5459 C CA . PHE B 1 319 ? 14.781 4.047 4.938 1 89.88 319 PHE B CA 1
ATOM 5460 C C . PHE B 1 319 ? 14.148 2.699 5.281 1 89.88 319 PHE B C 1
ATOM 5462 O O . PHE B 1 319 ? 13.617 2.52 6.375 1 89.88 319 PHE B O 1
ATOM 5469 N N . ALA B 1 320 ? 14.117 1.803 4.352 1 84.19 320 ALA B N 1
ATOM 5470 C CA . ALA B 1 320 ? 13.5 0.493 4.562 1 84.19 320 ALA B CA 1
ATOM 5471 C C . ALA B 1 320 ? 14.562 -0.608 4.578 1 84.19 320 ALA B C 1
ATOM 5473 O O . ALA B 1 320 ? 14.477 -1.547 5.375 1 84.19 320 ALA B O 1
ATOM 5474 N N . LEU B 1 321 ? 15.484 -0.426 3.646 1 83.94 321 LEU B N 1
ATOM 5475 C CA . LEU B 1 321 ? 16.578 -1.394 3.57 1 83.94 321 LEU B CA 1
ATOM 5476 C C . LEU B 1 321 ? 17.812 -0.882 4.305 1 83.94 321 LEU B C 1
ATOM 5478 O O . LEU B 1 321 ? 18.547 -0.046 3.781 1 83.94 321 LEU B O 1
ATOM 5482 N N . LYS B 1 322 ? 18.109 -1.508 5.371 1 81.44 322 LYS B N 1
ATOM 5483 C CA . LYS B 1 322 ? 19.203 -1.018 6.219 1 81.44 322 LYS B CA 1
ATOM 5484 C C . LYS B 1 322 ? 20.469 -1.829 6.004 1 81.44 322 LYS B C 1
ATOM 5486 O O . LYS B 1 322 ? 20.406 -3.033 5.75 1 81.44 322 LYS B O 1
ATOM 5491 N N . ILE B 1 323 ? 21.531 -1.105 5.98 1 78.25 323 ILE B N 1
ATOM 5492 C CA . ILE B 1 323 ? 22.844 -1.736 5.91 1 78.25 323 ILE B CA 1
ATOM 5493 C C . ILE B 1 323 ? 23.703 -1.286 7.09 1 78.25 323 ILE B C 1
ATOM 5495 O O . ILE B 1 323 ? 23.531 -0.178 7.602 1 78.25 323 ILE B O 1
ATOM 5499 N N . ASP B 1 324 ? 24.406 -2.217 7.605 1 76.06 324 ASP B N 1
ATOM 5500 C CA . ASP B 1 324 ? 25.391 -1.853 8.625 1 76.06 324 ASP B CA 1
ATOM 5501 C C . ASP B 1 324 ? 26.766 -1.644 8.016 1 76.06 324 ASP B C 1
ATOM 5503 O O . ASP B 1 324 ? 27.516 -2.604 7.824 1 76.06 324 ASP B O 1
ATOM 5507 N N . ASN B 1 325 ? 27.047 -0.438 7.676 1 76.94 325 ASN B N 1
ATOM 5508 C CA . ASN B 1 325 ? 28.328 -0.138 7.066 1 76.94 325 ASN B CA 1
ATOM 5509 C C . ASN B 1 325 ? 29.203 0.721 7.984 1 76.94 325 ASN B C 1
ATOM 5511 O O . ASN B 1 325 ? 30.172 1.337 7.531 1 76.94 325 ASN B O 1
ATOM 5515 N N . GLY B 1 326 ? 28.734 0.905 9.188 1 79.69 326 GLY B N 1
ATOM 5516 C CA . GLY B 1 326 ? 29.516 1.639 10.172 1 79.69 326 GLY B CA 1
ATOM 5517 C C . GLY B 1 326 ? 29.25 3.133 10.156 1 79.69 326 GLY B C 1
ATOM 5518 O O . GLY B 1 326 ? 29.797 3.877 10.961 1 79.69 326 GLY B O 1
ATOM 5519 N N . HIS B 1 327 ? 28.5 3.639 9.242 1 83.56 327 HIS B N 1
ATOM 5520 C CA . HIS B 1 327 ? 28.141 5.047 9.148 1 83.56 327 HIS B CA 1
ATOM 5521 C C . HIS B 1 327 ? 26.641 5.246 9.43 1 83.56 327 HIS B C 1
ATOM 5523 O O . HIS B 1 327 ? 25.844 4.332 9.227 1 83.56 327 HIS B O 1
ATOM 5529 N N . PRO B 1 328 ? 26.375 6.406 9.906 1 86.44 328 PRO B N 1
ATOM 5530 C CA . PRO B 1 328 ? 24.953 6.672 10.094 1 86.44 328 PRO B CA 1
ATOM 5531 C C . PRO B 1 328 ? 24.156 6.523 8.805 1 86.44 328 PRO B C 1
ATOM 5533 O O . PRO B 1 328 ? 24.625 6.887 7.73 1 86.44 328 PRO B O 1
ATOM 5536 N N . GLN B 1 329 ? 23.047 5.938 8.93 1 89.38 329 GLN B N 1
ATOM 5537 C CA . GLN B 1 329 ? 22.125 5.734 7.809 1 89.38 329 GLN B CA 1
ATOM 5538 C C . GLN B 1 329 ? 20.734 6.273 8.133 1 89.38 329 GLN B C 1
ATOM 5540 O O . GLN B 1 329 ? 20.375 6.422 9.305 1 89.38 329 GLN B O 1
ATOM 5545 N N . PRO B 1 330 ? 20.016 6.559 7.082 1 90.56 330 PRO B N 1
ATOM 5546 C CA . PRO B 1 330 ? 18.641 7.031 7.312 1 90.56 330 PRO B CA 1
ATOM 5547 C C . PRO B 1 330 ? 17.797 6.035 8.109 1 90.56 330 PRO B C 1
ATOM 5549 O O . PRO B 1 330 ? 18.016 4.824 8.008 1 90.56 330 PRO B O 1
ATOM 5552 N N . SER B 1 331 ? 16.984 6.582 8.93 1 87.44 331 SER B N 1
ATOM 5553 C CA . SER B 1 331 ? 16.047 5.785 9.719 1 87.44 331 SER B CA 1
ATOM 5554 C C . SER B 1 331 ? 14.609 6.273 9.531 1 87.44 331 SER B C 1
ATOM 5556 O O . SER B 1 331 ? 14.383 7.34 8.953 1 87.44 331 SER B O 1
ATOM 5558 N N . LYS B 1 332 ? 13.68 5.488 10.008 1 88.31 332 LYS B N 1
ATOM 5559 C CA . LYS B 1 332 ? 12.273 5.859 9.898 1 88.31 332 LYS B CA 1
ATOM 5560 C C . LYS B 1 332 ? 11.898 6.906 10.938 1 88.31 332 LYS B C 1
ATOM 5562 O O . LYS B 1 332 ? 10.984 7.711 10.719 1 88.31 332 LYS B O 1
ATOM 5567 N N . ASP B 1 333 ? 12.609 6.879 12.023 1 87.94 333 ASP B N 1
ATOM 5568 C CA . ASP B 1 333 ? 12.32 7.848 13.078 1 87.94 333 ASP B CA 1
ATOM 5569 C C . ASP B 1 333 ? 13.156 9.117 12.898 1 87.94 333 ASP B C 1
ATOM 5571 O O . ASP B 1 333 ? 13.648 9.398 11.805 1 87.94 333 ASP B O 1
ATOM 5575 N N . LEU B 1 334 ? 13.266 9.922 13.898 1 90.06 334 LEU B N 1
ATOM 5576 C CA . LEU B 1 334 ? 13.93 11.219 13.766 1 90.06 334 LEU B CA 1
ATOM 5577 C C . LEU B 1 334 ? 15.344 11.164 14.32 1 90.06 334 LEU B C 1
ATOM 5579 O O . LEU B 1 334 ? 16 12.203 14.461 1 90.06 334 LEU B O 1
ATOM 5583 N N . SER B 1 335 ? 15.875 10 14.602 1 86.94 335 SER B N 1
ATOM 5584 C CA . SER B 1 335 ? 17.172 9.859 15.242 1 86.94 335 SER B CA 1
ATOM 5585 C C . SER B 1 335 ? 18.297 10.328 14.32 1 86.94 335 SER B C 1
ATOM 5587 O O . SER B 1 335 ? 19.297 10.891 14.781 1 86.94 335 SER B O 1
ATOM 5589 N N . THR B 1 336 ? 18.156 10.156 13.008 1 88.88 336 THR B N 1
ATOM 5590 C CA . THR B 1 336 ? 19.172 10.57 12.047 1 88.88 336 THR B CA 1
ATOM 5591 C C . THR B 1 336 ? 18.578 11.547 11.031 1 88.88 336 THR B C 1
ATOM 5593 O O . THR B 1 336 ? 18.938 11.516 9.852 1 88.88 336 THR B O 1
ATOM 5596 N N . TYR B 1 337 ? 17.766 12.375 11.461 1 91.06 337 TYR B N 1
ATOM 5597 C CA . TYR B 1 337 ? 16.984 13.273 10.625 1 91.06 337 TYR B CA 1
ATOM 5598 C C . TYR B 1 337 ? 17.891 14.289 9.922 1 91.06 337 TYR B C 1
ATOM 5600 O O . TYR B 1 337 ? 18.719 14.938 10.57 1 91.06 337 TYR B O 1
ATOM 5608 N N . LYS B 1 338 ? 17.766 14.391 8.617 1 89.12 338 LYS B N 1
ATOM 5609 C CA . LYS B 1 338 ? 18.344 15.43 7.766 1 89.12 338 LYS B CA 1
ATOM 5610 C C . LYS B 1 338 ? 17.297 16.078 6.879 1 89.12 338 LYS B C 1
ATOM 5612 O O . LYS B 1 338 ? 16.953 15.547 5.812 1 89.12 338 LYS B O 1
ATOM 5617 N N . GLY B 1 339 ? 16.859 17.188 7.172 1 86.5 339 GLY B N 1
ATOM 5618 C CA . GLY B 1 339 ? 15.742 17.859 6.531 1 86.5 339 GLY B CA 1
ATOM 5619 C C . GLY B 1 339 ? 15.945 18.078 5.047 1 86.5 339 GLY B C 1
ATOM 5620 O O . GLY B 1 339 ? 14.984 18.094 4.277 1 86.5 339 GLY B O 1
ATOM 5621 N N . GLN B 1 340 ? 17.172 18.234 4.621 1 87.88 340 GLN B N 1
ATOM 5622 C CA . GLN B 1 340 ? 17.453 18.516 3.219 1 87.88 340 GLN B CA 1
ATOM 5623 C C . GLN B 1 340 ? 17.688 17.234 2.43 1 87.88 340 GLN B C 1
ATOM 5625 O O . GLN B 1 340 ? 17.922 17.281 1.22 1 87.88 340 GLN B O 1
ATOM 5630 N N . GLY B 1 341 ? 17.625 16.156 3.131 1 90.81 341 GLY B N 1
ATOM 5631 C CA . GLY B 1 341 ? 17.828 14.883 2.477 1 90.81 341 GLY B CA 1
ATOM 5632 C C . GLY B 1 341 ? 19.281 14.414 2.506 1 90.81 341 GLY B C 1
ATOM 5633 O O . GLY B 1 341 ? 20.188 15.234 2.643 1 90.81 341 GLY B O 1
ATOM 5634 N N . TRP B 1 342 ? 19.453 13.172 2.338 1 92.62 342 TRP B N 1
ATOM 5635 C CA . TRP B 1 342 ? 20.766 12.547 2.287 1 92.62 342 TRP B CA 1
ATOM 5636 C C . TRP B 1 342 ? 21.312 12.539 0.864 1 92.62 342 TRP B C 1
ATOM 5638 O O . TRP B 1 342 ? 20.562 12.352 -0.095 1 92.62 342 TRP B O 1
ATOM 5648 N N . SER B 1 343 ? 22.609 12.773 0.758 1 91.81 343 SER B N 1
ATOM 5649 C CA . SER B 1 343 ? 23.234 12.656 -0.556 1 91.81 343 SER B CA 1
ATOM 5650 C C . SER B 1 343 ? 23.453 11.195 -0.938 1 91.81 343 SER B C 1
ATOM 5652 O O . SER B 1 343 ? 23.531 10.328 -0.069 1 91.81 343 SER B O 1
ATOM 5654 N N . ARG B 1 344 ? 23.5 10.977 -2.193 1 91.94 344 ARG B N 1
ATOM 5655 C CA . ARG B 1 344 ? 23.656 9.609 -2.676 1 91.94 344 ARG B CA 1
ATOM 5656 C C . ARG B 1 344 ? 24.953 8.992 -2.152 1 91.94 344 ARG B C 1
ATOM 5658 O O . ARG B 1 344 ? 25 7.805 -1.828 1 91.94 344 ARG B O 1
ATOM 5665 N N . ASP B 1 345 ? 25.969 9.781 -2.07 1 89.62 345 ASP B N 1
ATOM 5666 C CA . ASP B 1 345 ? 27.281 9.297 -1.641 1 89.62 345 ASP B CA 1
ATOM 5667 C C . ASP B 1 345 ? 27.234 8.805 -0.195 1 89.62 345 ASP B C 1
ATOM 5669 O O . ASP B 1 345 ? 27.984 7.902 0.181 1 89.62 345 ASP B O 1
ATOM 5673 N N . GLU B 1 346 ? 26.406 9.375 0.593 1 89.19 346 GLU B N 1
ATOM 5674 C CA . GLU B 1 346 ? 26.266 8.992 1.996 1 89.19 346 GLU B CA 1
ATOM 5675 C C . GLU B 1 346 ? 25.547 7.66 2.137 1 89.19 346 GLU B C 1
ATOM 5677 O O . GLU B 1 346 ? 25.672 6.98 3.156 1 89.19 346 GLU B O 1
ATOM 5682 N N . ILE B 1 347 ? 24.75 7.258 1.158 1 84.44 347 ILE B N 1
ATOM 5683 C CA . ILE B 1 347 ? 23.906 6.07 1.219 1 84.44 347 ILE B CA 1
ATOM 5684 C C . ILE B 1 347 ? 24.609 4.898 0.536 1 84.44 347 ILE B C 1
ATOM 5686 O O . ILE B 1 347 ? 24.531 3.762 1.003 1 84.44 347 ILE B O 1
ATOM 5690 N N . ALA B 1 348 ? 25.125 5.078 -0.668 1 66 348 ALA B N 1
ATOM 5691 C CA . ALA B 1 348 ? 25.719 4.066 -1.533 1 66 348 ALA B CA 1
ATOM 5692 C C . ALA B 1 348 ? 27 3.508 -0.922 1 66 348 ALA B C 1
ATOM 5694 O O . ALA B 1 348 ? 27.406 2.381 -1.222 1 66 348 ALA B O 1
ATOM 5695 N N . ASN B 1 349 ? 27.609 4.25 0.051 1 53.78 349 ASN B N 1
ATOM 5696 C CA . ASN B 1 349 ? 28.906 3.789 0.55 1 53.78 349 ASN B CA 1
ATOM 5697 C C . ASN B 1 349 ? 28.734 2.885 1.769 1 53.78 349 ASN B C 1
ATOM 5699 O O . ASN B 1 349 ? 27.844 3.092 2.586 1 53.78 349 ASN B O 1
#

Foldseek 3Di:
DDDPQPDDPDDDDDDPDDPCPDPDDDDDDDDDPPPPPDDDPCVVPDPPPPDDPDQPFLQCPQLPDPDDPDRDGDRDPDAADADDPVLLVPDDLDDADQDDPLLVVLVVVLVVVVVVVCVLVVQDQDDVPCCPPPVNQDEPQNLLLVQLLLLLLLLQQLVLLLVVLVVVCVVVVHDQLCSNVVSVVLSVLSVLSNSQSCSVDPDDPSSVVCSVVVNVVSNVVLNVVCVVPVLSSLSSSLVSLSVVLVSLVVVLVCQVVCSHVCQHDLNDFGGSSQCVRNVNDPRDGPSVSSSSSSQSSLLSNQQSLQCSQDDSRDAHRCAGDPDPPPADTDYSYSPPGDSNYDHHVRRVD/DDDDDPDDPDDDPDDPDDDPPDPDDDDDDPDDPPCPDDDDPCVVPDPPPPDDPDQPFLQCPQLPDPDDPDRDGDRDPDAADADDPVLLVPDDQDDADQDDPLLVVLVVVLVVVVVVVCVLVVQDQDDVPCCPPPVNQDEPQNLLLVQLLLLLLLLQLLVLLLVVLVVVCVVVVHDQLCSNVVSVVLSVLSVLSNSQSCSVDPDDPSSVVCSVVVNVVSNVVLNVVCVVPVLSSLSSSLVSLSVVLVSLVVVLVCQVVCSHVCQHDLNDFGGSSQCVRNVNDPRDGPSRSSSSSSQSSLLSNQQSLQCSQDDSRPFHRCARDPDPPPADTDYSYSPPGDSNYDHHVRRVD

Radius of gyration: 33.16 Å; Cα contacts (8 Å, |Δi|>4): 825; chains: 2; bounding box: 93×142×100 Å

Organism: Yarrowia lipolytica (strain CLIB 122 / E 150) (NCBI:txid284591)

Secondary structure (DSSP, 8-state):
----------------------------------------------TT---------EETTTTS-SS-----EE--SSPPPP--HHHHHT----PPP--SHHHHHHHHHHHHHHHHHHHHH---PPPTT-TTSGGGPPPHHHHHHHHHHHHHHHHHHHHHHHHHHHHHHHHHT---TTHHHHHHHHHHHHHHHHHHHHHH----HHHHHHHHHHHHHHHHHHHHHHHH-HHHHHHHHHHHHHHHHHHHHHHHHHHHTT--GGGSTTSSPPPHHHHHHTT--SS--HHHHHHHHHHHHHHHHHHHHHHHHS-TTT---TTTSB--SSS----SSSTT--TT---HHHHH-/----------------------------------------------TT---------EETTTTS-SS-----EE--SSPPPP--HHHHHT----PPP--SHHHHHHHHHHHHHHHHHHHHHT--PPPTT-TTSGGGPPPHHHHHHHHHHHHHHHHHHHHHHHHHHHHHHHHHT---TTHHHHHHHHHHHHHHHHHHHHHH----HHHHHHHHHHHHHHHHHHHHHHHH-HHHHHHHHHHHHHHHHHHHHHHHHHHHTT--GGGSTTSSPPPHHHHHHTT--SS--HHHHHHHHHHHHHHHHHHHHHHHHS-TTT---TTTSB--SSS----SSSTT--TT---HHHHH-

InterPro domains:
  IPR002680 Alternative oxidase [PF01786] (83-309)
  IPR002680 Alternative oxidase [PIRSF005229] (10-348)
  IPR002680 Alternative oxidase [PTHR31803] (36-315)
  IPR002680 Alternative oxidase [cd01053] (139-311)
  IPR038659 Alternative oxidase superfamily [G3DSA:1.20.1260.140] (53-323)

Sequence (698 aa):
MTLLTTTSLLRTSRALAKVSVSVSRPTQFQHRFMATATSKEDYVKDPGDTKTLANTKMNDSSIYGADDSQKYETTPMWVHPIYTKEQMENLVVRHREAKTFSDKCALAAIRTMRWSFDLFTGYRHPKPGQENLKRFEMTPDKWYQRFLFLESIAGVPGMVGGMCRHLQSLRALKRDRAWIETLLEEAYNERMHLLTFLKMHKPGYFMRTMILLGQGVFFNLFFMAYLMSPRICHRFVGYLEEEAVITYTRCITDIDAGRLPEWEGHKVKIPEIAIDYWHMGPNPTMRDLIEYIRADEAKHCEVNHTLGNLDQDHDRNPFALKIDNGHPQPSKDLSTYKGQGWSRDEIANMTLLTTTSLLRTSRALAKVSVSVSRPTQFQHRFMATATSKEDYVKDPGDTKTLANTKMNDSSIYGADDSQKYETTPMWVHPIYTKEQMENLVVRHREAKTFSDKCALAAIRTMRWSFDLFTGYRHPKPGQENLKRFEMTPDKWYQRFLFLESIAGVPGMVGGMCRHLQSLRALKRDRAWIETLLEEAYNERMHLLTFLKMHKPGYFMRTMILLGQGVFFNLFFMAYLMSPRICHRFVGYLEEEAVITYTRCITDIDAGRLPEWEGHKVKIPEIAIDYWHMGPNPTMRDLIEYIRADEAKHCEVNHTLGNLDQDHDRNPFALKIDNGHPQPSKDLSTYKGQGWSRDEIAN

Nearest PDB structures (foldseek):
  3vv9-assembly1_A  TM=9.313E-01  e=4.161E-16  Trypanosoma brucei brucei
  9fy4-assembly2_H  TM=2.539E-01  e=4.610E+00  Corynebacterium diphtheriae
  3vv9-assembly1_A  TM=9.588E-01  e=7.480E-16  Trypanosoma brucei brucei
  9fy4-assembly2_H  TM=3.038E-01  e=5.248E+00  Corynebacterium diphtheriae

pLDDT: mean 73.61, std 27.2, range [16.47, 97.62]

Solvent-accessible surface area (backbone atoms only — not comparable to full-atom values): 40568 Å² total; per-residue (Å²): 139,87,74,91,69,88,81,74,88,82,76,92,74,86,80,85,76,77,81,75,78,79,79,82,83,88,88,74,92,74,88,81,80,82,70,84,72,82,82,72,85,69,78,67,76,75,87,74,76,74,68,51,84,68,86,64,67,36,70,34,39,65,62,48,70,88,79,66,86,64,55,30,35,36,67,69,80,67,80,60,64,74,78,54,70,68,60,50,70,64,62,66,93,50,83,66,76,68,81,46,71,50,36,47,52,20,52,51,49,49,52,50,51,50,49,52,49,28,63,74,68,62,55,63,81,51,55,96,87,42,58,83,37,74,90,41,55,69,45,71,68,55,48,50,51,51,49,48,51,51,28,46,52,60,26,43,57,23,42,49,53,17,49,52,45,48,53,44,22,51,54,67,69,42,84,60,48,47,44,40,55,56,24,41,50,49,17,51,51,26,45,49,54,32,55,46,49,51,75,73,45,79,77,51,70,69,55,44,51,48,47,40,54,49,41,56,52,48,48,54,51,50,49,54,42,39,76,74,36,51,47,38,44,25,35,24,48,14,53,51,23,44,52,47,29,51,51,42,50,50,50,48,50,37,50,76,70,57,64,36,67,72,49,46,62,73,66,37,83,67,56,56,53,47,38,63,54,66,62,50,68,83,84,52,30,50,61,54,51,48,45,55,52,30,43,51,28,41,48,48,12,18,53,22,28,21,56,32,48,40,54,86,87,74,47,67,29,46,60,50,38,40,66,87,72,88,57,85,58,57,49,79,42,69,88,56,66,42,50,63,27,54,54,43,73,65,65,80,95,139,87,68,94,77,86,77,76,86,84,83,74,85,79,83,80,79,79,76,82,73,84,76,80,88,83,81,89,76,89,70,87,67,84,66,91,76,84,86,74,81,70,78,67,74,75,85,72,75,73,64,52,84,64,86,62,64,36,70,33,38,70,61,48,70,87,78,69,87,61,59,29,35,34,65,67,79,66,79,60,64,75,76,52,71,68,60,49,71,63,61,66,92,50,84,68,80,68,80,45,71,49,35,48,52,20,50,50,50,48,51,50,50,50,48,52,48,27,64,74,68,62,54,61,79,51,55,95,88,40,57,81,38,74,91,41,54,70,46,72,68,55,48,48,52,50,50,48,50,51,29,46,53,60,27,43,58,24,42,48,53,17,50,52,46,50,52,44,22,50,54,67,68,44,84,61,47,47,44,39,56,57,24,40,49,48,16,50,51,27,45,50,54,34,53,45,48,49,76,74,44,80,77,52,70,68,56,45,50,49,46,39,54,50,40,58,51,48,48,54,51,49,48,55,43,38,76,74,35,52,46,37,44,25,34,25,48,14,53,49,22,42,52,47,29,52,51,42,50,51,50,48,51,36,50,74,70,57,63,36,67,72,48,46,62,71,67,38,82,66,56,57,53,48,39,61,54,66,62,50,69,84,83,50,30,51,62,53,54,46,44,54,53,28,44,50,28,41,48,49,11,17,52,23,28,21,56,32,48,39,53,87,87,76,48,68,28,47,60,51,40,40,65,87,71,88,57,84,60,56,49,80,43,68,89,56,66,44,50,63,26,54,55,43,72,64,66,79,95